Protein AF-A0A168SSB4-F1 (afdb_monomer_lite)

Radius of gyration: 32.62 Å; chains: 1; bounding box: 78×76×112 Å

pLDDT: mean 76.29, std 16.13, range [24.53, 94.5]

Organism: Absidia glauca (NCBI:txid4829)

Secondary structure (DSSP, 8-state):
----GGG---S------TTSGGG-PPPP---TT-SEEEES-----SSS---GGGHHHHHHHSSEEEE-S--S--SSGGGS-HHHHHHTHHHHHHHHHHH--SEEEEESHHHHHHHH---S-PPSEEEEEEEE-TTSS-EEEEEEE----TT-TTS-HHHHHHHHHHHS-HHHHHHHHHHHHHHHHHHHHHHHHH-HHHHHHHHHHHHH-SEEHHHHHHHH---HHHHHHHHHHHHHTT-EEEEPPP--TT--PPPEEEE-HHHHHHGGGHHHHHHHHHHHHHHHHHHHHHHHHHHSSB-HHHHHHHTTT-GGGHHHHHHHHHHHHHTTSEEEE-GGGGS-HHHHHHHHHHHHHTT-SS--HHHHHHHHHHHHHHHHHHHHHGGGTTEEPP---TT-------------------------PEEPTTSEEEE-HHHHHHHHHHHHHHHHHHHHT-HHHHHHHHHHHHHTTTT---TT-SBPPPB-HHHHHHHS-TTGGGS--S-----TT-TTPPPPHHHHHHHHHHHHHHSTT--EEE--SS-TT-EEEBHHHHHHHHHHHHHHHHHHHHH-HHHHHHHHHHHHH-SB-HHHHHHHHT--HHHHHHHHHHHHHTTS-EEEEEESSTT--GGGEEEEEE--HHHHHHHHHHHHHHHHHHHHHHHHHHHHHTHHHHHHHTSHHHHH-GGGS-HHHHHHHHHHHHHHHHHHHHHHHHHHHHIIIII-

Structure (mmCIF, N/CA/C/O backbone):
data_AF-A0A168SSB4-F1
#
_entry.id   AF-A0A168SSB4-F1
#
loop_
_atom_site.group_PDB
_atom_site.id
_atom_site.type_symbol
_atom_site.label_atom_id
_atom_site.label_alt_id
_atom_site.label_comp_id
_atom_site.label_asym_id
_atom_site.label_entity_id
_atom_site.label_seq_id
_atom_site.pdbx_PDB_ins_code
_atom_site.Cartn_x
_atom_site.Cartn_y
_atom_site.Cartn_z
_atom_site.occupancy
_atom_site.B_iso_or_equiv
_atom_site.auth_seq_id
_atom_site.auth_comp_id
_atom_site.auth_asym_id
_atom_site.auth_atom_id
_atom_site.pdbx_PDB_model_num
ATOM 1 N N . MET A 1 1 ? 5.667 -8.989 -36.483 1.00 30.69 1 MET A N 1
ATOM 2 C CA . MET A 1 1 ? 5.701 -7.724 -35.713 1.00 30.69 1 MET A CA 1
ATOM 3 C C . MET A 1 1 ? 5.203 -6.589 -36.595 1.00 30.69 1 MET A C 1
ATOM 5 O O . MET A 1 1 ? 5.663 -6.515 -37.733 1.00 30.69 1 MET A O 1
ATOM 9 N N . PRO A 1 2 ? 4.282 -5.725 -36.136 1.00 27.72 2 PRO A N 1
ATOM 10 C CA . PRO A 1 2 ? 3.953 -4.509 -36.870 1.00 27.72 2 PRO A CA 1
ATOM 11 C C . PRO A 1 2 ? 5.187 -3.594 -36.893 1.00 27.72 2 PRO A C 1
ATOM 13 O O . PRO A 1 2 ? 5.878 -3.439 -35.886 1.00 27.72 2 PRO A O 1
ATOM 16 N N . LYS A 1 3 ? 5.511 -3.044 -38.068 1.00 28.14 3 LYS A N 1
ATOM 17 C CA . LYS A 1 3 ? 6.627 -2.104 -38.241 1.00 28.14 3 LYS A CA 1
ATOM 18 C C . LYS A 1 3 ? 6.415 -0.887 -37.336 1.00 28.14 3 LYS A C 1
ATOM 20 O O . LYS A 1 3 ? 5.289 -0.413 -37.198 1.00 28.14 3 LYS A O 1
ATOM 25 N N . SER A 1 4 ? 7.506 -0.390 -36.755 1.00 30.69 4 SER A N 1
ATOM 26 C CA . SER A 1 4 ? 7.540 0.856 -35.985 1.00 30.69 4 SER A CA 1
ATOM 27 C C . SER A 1 4 ? 6.774 1.978 -36.716 1.00 30.69 4 SER A C 1
ATOM 29 O O . SER A 1 4 ? 6.965 2.131 -37.929 1.00 30.69 4 SER A O 1
ATOM 31 N N . PRO A 1 5 ? 5.922 2.764 -36.026 1.00 33.03 5 PRO A N 1
ATOM 32 C CA . PRO A 1 5 ? 5.129 3.830 -36.645 1.00 33.03 5 PRO A CA 1
ATOM 33 C C . PRO A 1 5 ? 5.985 4.902 -37.342 1.00 33.03 5 PRO A C 1
ATOM 35 O O . PRO A 1 5 ? 5.484 5.577 -38.236 1.00 33.03 5 PRO A O 1
ATOM 38 N N . TYR A 1 6 ? 7.286 4.980 -37.035 1.00 33.28 6 TYR A N 1
ATOM 39 C CA . TYR A 1 6 ? 8.258 5.843 -37.718 1.00 33.28 6 TYR A CA 1
ATOM 40 C C . TYR A 1 6 ? 8.537 5.461 -39.185 1.00 33.28 6 TYR A C 1
ATOM 42 O O . TYR A 1 6 ? 9.098 6.262 -39.924 1.00 33.28 6 TYR A O 1
ATOM 50 N N . PHE A 1 7 ? 8.156 4.257 -39.631 1.00 35.50 7 PHE A N 1
ATOM 51 C CA . PHE A 1 7 ? 8.456 3.746 -40.978 1.00 35.50 7 PHE A CA 1
ATOM 52 C C . PHE A 1 7 ? 7.216 3.493 -41.847 1.00 35.50 7 PHE A C 1
ATOM 54 O O . PHE A 1 7 ? 7.292 2.767 -42.845 1.00 35.50 7 PHE A O 1
ATOM 61 N N . LYS A 1 8 ? 6.061 4.084 -41.518 1.00 34.19 8 LYS A N 1
ATOM 62 C CA . LYS A 1 8 ? 4.952 4.121 -42.478 1.00 34.19 8 LYS A CA 1
ATOM 63 C C . LYS A 1 8 ? 5.350 5.056 -43.622 1.00 34.19 8 LYS A C 1
ATOM 65 O O . LYS A 1 8 ? 5.464 6.258 -43.417 1.00 34.19 8 LYS A O 1
ATOM 70 N N . LYS A 1 9 ? 5.569 4.498 -44.821 1.00 36.69 9 LYS A N 1
ATOM 71 C CA . LYS A 1 9 ? 5.612 5.267 -46.075 1.00 36.69 9 LYS A CA 1
ATOM 72 C C . LYS A 1 9 ? 4.273 5.994 -46.203 1.00 36.69 9 LYS A C 1
ATOM 74 O O . LYS A 1 9 ? 3.290 5.401 -46.639 1.00 36.69 9 LYS A O 1
ATOM 79 N N . THR A 1 10 ? 4.219 7.241 -45.758 1.00 33.19 10 THR A N 1
ATOM 80 C CA . THR A 1 10 ? 3.139 8.152 -46.109 1.00 33.19 10 THR A CA 1
ATOM 81 C C . THR A 1 10 ? 3.269 8.513 -47.586 1.00 33.19 10 THR A C 1
ATOM 83 O O . THR A 1 10 ? 4.362 8.489 -48.158 1.00 33.19 10 THR A O 1
ATOM 86 N N . ALA A 1 11 ? 2.112 8.735 -48.206 1.00 36.47 11 ALA A N 1
ATOM 87 C CA . ALA A 1 11 ? 1.930 9.015 -49.622 1.00 36.47 11 ALA A CA 1
ATOM 88 C C . ALA A 1 11 ? 2.890 10.097 -50.141 1.00 36.47 11 ALA A C 1
ATOM 90 O O . ALA A 1 11 ? 3.324 10.967 -49.388 1.00 36.47 11 ALA A O 1
ATOM 91 N N . SER A 1 12 ? 3.211 10.013 -51.436 1.00 39.16 12 SER A N 1
ATOM 92 C CA . SER A 1 12 ? 4.120 10.904 -52.159 1.00 39.16 12 SER A CA 1
ATOM 93 C C . SER A 1 12 ? 3.929 12.364 -51.751 1.00 39.16 12 SER A C 1
ATOM 95 O O . SER A 1 12 ? 2.953 13.003 -52.145 1.00 39.16 12 SER A O 1
ATOM 97 N N . ALA A 1 13 ? 4.874 12.884 -50.968 1.00 37.56 13 ALA A N 1
ATOM 98 C CA . ALA A 1 13 ? 4.936 14.295 -50.643 1.00 37.56 13 ALA A CA 1
ATOM 99 C C . ALA A 1 13 ? 5.149 15.069 -51.949 1.00 37.56 13 ALA A C 1
ATOM 101 O O . ALA A 1 13 ? 6.209 14.992 -52.575 1.00 37.56 13 ALA A O 1
ATOM 102 N N . SER A 1 14 ? 4.107 15.779 -52.373 1.00 38.66 14 SER A N 1
ATOM 103 C CA . SER A 1 14 ? 4.182 16.834 -53.374 1.00 38.66 14 SER A CA 1
ATOM 104 C C . SER A 1 14 ? 5.357 17.753 -53.046 1.00 38.66 14 SER A C 1
ATOM 106 O O . SER A 1 14 ? 5.511 18.153 -51.893 1.00 38.66 14 SER A O 1
ATOM 108 N N . LYS A 1 15 ? 6.178 18.041 -54.063 1.00 43.53 15 LYS A N 1
ATOM 109 C CA . LYS A 1 15 ? 7.376 18.896 -54.050 1.00 43.53 15 LYS A CA 1
ATOM 110 C C . LYS A 1 15 ? 7.260 20.068 -53.059 1.00 43.53 15 LYS A C 1
ATOM 112 O O . LYS A 1 15 ? 6.776 21.137 -53.409 1.00 43.53 15 LYS A O 1
ATOM 117 N N . LEU A 1 16 ? 7.731 19.864 -51.831 1.00 43.62 16 LEU A N 1
ATOM 118 C CA . LEU A 1 16 ? 8.072 20.939 -50.904 1.00 43.62 16 LEU A CA 1
ATOM 119 C C . LEU A 1 16 ? 9.432 21.487 -51.343 1.00 43.62 16 LEU A C 1
ATOM 121 O O . LEU A 1 16 ? 10.377 20.714 -51.520 1.00 43.62 16 LEU A O 1
ATOM 125 N N . ASN A 1 17 ? 9.509 22.803 -51.555 1.00 42.78 17 ASN A N 1
ATOM 126 C CA . ASN A 1 17 ? 10.734 23.502 -51.942 1.00 42.78 17 ASN A CA 1
ATOM 127 C C . ASN A 1 17 ? 11.887 23.111 -51.002 1.00 42.78 17 ASN A C 1
ATOM 129 O O . ASN A 1 17 ? 11.829 23.294 -49.788 1.00 42.78 17 ASN A O 1
ATOM 133 N N . THR A 1 18 ? 12.936 22.520 -51.571 1.00 47.91 18 THR A N 1
ATOM 134 C CA . THR A 1 18 ? 14.014 21.827 -50.848 1.00 47.91 18 THR A CA 1
ATOM 135 C C . THR A 1 18 ? 15.016 22.744 -50.139 1.00 47.91 18 THR A C 1
ATOM 137 O O . THR A 1 18 ? 15.961 22.236 -49.541 1.00 47.91 18 THR A O 1
ATOM 140 N N . SER A 1 19 ? 14.839 24.065 -50.191 1.00 50.06 19 SER A N 1
ATOM 141 C CA . SER A 1 19 ? 15.788 25.052 -49.656 1.00 50.06 19 SER A CA 1
ATOM 142 C C . SER A 1 19 ? 15.465 25.570 -48.247 1.00 50.06 19 SER A C 1
ATOM 144 O O . SER A 1 19 ? 16.317 26.211 -47.646 1.00 50.06 19 SER A O 1
ATOM 146 N N . ASP A 1 20 ? 14.284 25.281 -47.692 1.00 53.16 20 ASP A N 1
ATOM 147 C CA . ASP A 1 20 ? 13.803 25.908 -46.445 1.00 53.16 20 ASP A CA 1
ATOM 148 C C . ASP A 1 20 ? 14.150 25.184 -45.109 1.00 53.16 20 ASP A C 1
ATOM 150 O O . ASP A 1 20 ? 14.374 25.856 -44.100 1.00 53.16 20 ASP A O 1
ATOM 154 N N . PRO A 1 21 ? 14.234 23.834 -45.021 1.00 53.97 21 PRO A N 1
ATOM 155 C CA . PRO A 1 21 ? 14.505 23.152 -43.744 1.00 53.97 21 PRO A CA 1
ATOM 156 C C . PRO A 1 21 ? 15.997 23.043 -43.374 1.00 53.97 21 PRO A C 1
ATOM 158 O O . PRO A 1 21 ? 16.309 22.664 -42.246 1.00 53.97 21 PRO A O 1
ATOM 161 N N . LEU A 1 22 ? 16.920 23.365 -44.290 1.00 55.19 22 LEU A N 1
ATOM 162 C CA . LEU A 1 22 ? 18.378 23.289 -44.067 1.00 55.19 22 LEU A CA 1
ATOM 163 C C . LEU A 1 22 ? 18.927 24.429 -43.187 1.00 55.19 22 LEU A C 1
ATOM 165 O O . LEU A 1 22 ? 19.999 24.285 -42.608 1.00 55.19 22 LEU A O 1
ATOM 169 N N . ASN A 1 23 ? 18.176 25.529 -43.052 1.00 55.75 23 ASN A N 1
ATOM 170 C CA . ASN A 1 23 ? 18.550 26.702 -42.250 1.00 55.75 23 ASN A CA 1
ATOM 171 C C . ASN A 1 23 ? 17.803 26.792 -40.906 1.00 55.75 23 ASN A C 1
ATOM 173 O O . ASN A 1 23 ? 17.925 27.793 -40.204 1.00 55.75 23 ASN A O 1
ATOM 177 N N . LYS A 1 24 ? 17.008 25.777 -40.539 1.00 60.84 24 LYS A N 1
ATOM 178 C CA . LYS A 1 24 ? 16.240 25.758 -39.285 1.00 60.84 24 LYS A CA 1
ATOM 179 C C . LYS A 1 24 ? 16.832 24.729 -38.329 1.00 60.84 24 LYS A C 1
ATOM 181 O O . LYS A 1 24 ? 16.899 23.549 -38.661 1.00 60.84 24 LYS A O 1
ATOM 186 N N . THR A 1 25 ? 17.234 25.173 -37.144 1.00 64.25 25 THR A N 1
ATOM 187 C CA . THR A 1 25 ? 17.609 24.296 -36.030 1.00 64.25 25 THR A CA 1
ATOM 188 C C . THR A 1 25 ? 16.363 23.932 -35.222 1.00 64.25 25 THR A C 1
ATOM 190 O O . THR A 1 25 ? 15.426 24.725 -35.104 1.00 64.25 25 THR A O 1
ATOM 193 N N . ILE A 1 26 ? 16.320 22.709 -34.693 1.00 65.88 26 ILE A N 1
ATOM 194 C CA . ILE A 1 26 ? 15.259 22.281 -33.773 1.00 65.88 26 ILE A CA 1
ATOM 195 C C . ILE A 1 26 ? 15.701 22.678 -32.358 1.00 65.88 26 ILE A C 1
ATOM 197 O O . ILE A 1 26 ? 16.857 22.423 -32.013 1.00 65.88 26 ILE A O 1
ATOM 201 N N . PRO A 1 27 ? 14.838 23.315 -31.546 1.00 67.56 27 PRO A N 1
ATOM 202 C CA . PRO A 1 27 ? 15.180 23.628 -30.167 1.00 67.56 27 PRO A CA 1
ATOM 203 C C . PRO A 1 27 ? 15.369 22.342 -29.354 1.00 67.56 27 PRO A C 1
ATOM 205 O O . PRO A 1 27 ? 14.532 21.442 -29.387 1.00 67.56 27 PRO A O 1
ATOM 208 N N . ASP A 1 28 ? 16.462 22.284 -28.599 1.00 74.25 28 ASP A N 1
ATOM 209 C CA . ASP A 1 28 ? 16.696 21.236 -27.610 1.00 74.25 28 ASP A CA 1
ATOM 210 C C . ASP A 1 28 ? 15.796 21.490 -26.384 1.00 74.25 28 ASP A C 1
ATOM 212 O O . ASP A 1 28 ? 15.941 22.503 -25.694 1.00 74.25 28 ASP A O 1
ATOM 216 N N . TYR A 1 29 ? 14.881 20.567 -26.078 1.00 77.06 29 TYR A N 1
ATOM 217 C CA . TYR A 1 29 ? 14.091 20.600 -24.843 1.00 77.06 29 TYR A CA 1
ATOM 218 C C . TYR A 1 29 ? 14.860 19.889 -23.721 1.00 77.06 29 TYR A C 1
ATOM 220 O O . TYR A 1 29 ? 14.687 18.694 -23.489 1.00 77.06 29 TYR A O 1
ATOM 228 N N . ILE A 1 30 ? 15.746 20.625 -23.045 1.00 80.75 30 ILE A N 1
ATOM 229 C CA . ILE A 1 30 ? 16.593 20.122 -21.952 1.00 80.75 30 ILE A CA 1
ATOM 230 C C . ILE A 1 30 ? 16.262 20.892 -20.673 1.00 80.75 30 ILE A C 1
ATOM 232 O O . ILE A 1 30 ? 16.199 22.122 -20.683 1.00 80.75 30 ILE A O 1
ATOM 236 N N . ASP A 1 31 ? 16.067 20.160 -19.578 1.00 78.06 31 ASP A N 1
ATOM 237 C CA . ASP A 1 31 ? 15.895 20.716 -18.234 1.00 78.06 31 ASP A CA 1
ATOM 238 C C . ASP A 1 31 ? 17.135 20.427 -17.370 1.00 78.06 31 ASP A C 1
ATOM 240 O O . ASP A 1 31 ? 18.024 19.670 -17.769 1.00 78.06 31 ASP A O 1
ATOM 244 N N . TYR A 1 32 ? 17.227 21.056 -16.204 1.00 80.81 32 TYR A N 1
ATOM 245 C CA . TYR A 1 32 ? 18.335 20.858 -15.273 1.00 80.81 32 TYR A CA 1
ATOM 246 C C . TYR A 1 32 ? 18.180 19.551 -14.479 1.00 80.81 32 TYR A C 1
ATOM 248 O O . TYR A 1 32 ? 17.070 19.130 -14.153 1.00 80.81 32 TYR A O 1
ATOM 256 N N . ASP A 1 33 ? 19.307 18.929 -14.130 1.00 77.00 33 ASP A N 1
ATOM 257 C CA . ASP A 1 33 ? 19.401 17.755 -13.250 1.00 77.00 33 ASP A CA 1
ATOM 258 C C . ASP A 1 33 ? 18.606 16.537 -13.755 1.00 77.00 33 ASP A C 1
ATOM 260 O O . ASP A 1 33 ? 18.026 15.765 -12.984 1.00 77.00 33 ASP A O 1
ATOM 264 N N . LEU A 1 34 ? 18.566 16.364 -15.080 1.00 77.94 34 LEU A N 1
ATOM 265 C CA . LEU A 1 34 ? 17.939 15.208 -15.720 1.00 77.94 34 LEU A CA 1
ATOM 266 C C . LEU A 1 34 ? 18.607 13.904 -15.272 1.00 77.94 34 LEU A C 1
ATOM 268 O O . LEU A 1 34 ? 19.820 13.835 -15.078 1.00 77.94 34 LEU A O 1
ATOM 272 N N . ARG A 1 35 ? 17.826 12.825 -15.181 1.00 75.25 35 ARG A N 1
ATOM 273 C CA . ARG A 1 35 ? 18.361 11.494 -14.860 1.00 75.25 35 ARG A CA 1
ATOM 274 C C . ARG A 1 35 ? 19.249 10.984 -15.986 1.00 75.25 35 ARG A C 1
ATOM 276 O O . ARG A 1 35 ? 20.367 10.537 -15.745 1.00 75.25 35 ARG A O 1
ATOM 283 N N . VAL A 1 36 ? 18.754 11.081 -17.219 1.00 83.62 36 VAL A N 1
ATOM 284 C CA . VAL A 1 36 ? 19.509 10.703 -18.415 1.00 83.62 36 VAL A CA 1
ATOM 285 C C . VAL A 1 36 ? 19.265 11.720 -19.523 1.00 83.62 36 VAL A C 1
ATOM 287 O O . VAL A 1 36 ? 18.123 11.984 -19.896 1.00 83.62 36 VAL A O 1
ATOM 290 N N . LEU A 1 37 ? 20.342 12.257 -20.088 1.00 86.69 37 LEU A N 1
ATOM 291 C CA . LEU A 1 37 ? 20.307 13.035 -21.323 1.00 86.69 37 LEU A CA 1
ATOM 292 C C . LEU A 1 37 ? 20.812 12.160 -22.473 1.00 86.69 37 LEU A C 1
ATOM 294 O O . LEU A 1 37 ? 21.977 11.762 -22.486 1.00 86.69 37 LEU A O 1
ATOM 298 N N . PHE A 1 38 ? 19.946 11.843 -23.433 1.00 86.62 38 PHE A N 1
ATOM 299 C CA . PHE A 1 38 ? 20.325 11.087 -24.622 1.00 86.62 38 PHE A CA 1
ATOM 300 C C . PHE A 1 38 ? 20.964 12.002 -25.662 1.00 86.62 38 PHE A C 1
ATOM 302 O O . PHE A 1 38 ? 20.362 12.980 -26.097 1.00 86.62 38 PHE A O 1
ATOM 309 N N . VAL A 1 39 ? 22.173 11.649 -26.091 1.00 84.69 39 VAL A N 1
ATOM 310 C CA . VAL A 1 39 ? 22.854 12.259 -27.233 1.00 84.69 39 VAL A CA 1
ATOM 311 C C . VAL A 1 39 ? 22.553 11.395 -28.458 1.00 84.69 39 VAL A C 1
ATOM 313 O O . VAL A 1 39 ? 23.148 10.327 -28.645 1.00 84.69 39 VAL A O 1
ATOM 316 N N . GLY A 1 40 ? 21.587 11.835 -29.264 1.00 77.88 40 GLY A N 1
ATOM 317 C CA . GLY A 1 40 ? 20.992 11.076 -30.366 1.00 77.88 40 GLY A CA 1
ATOM 318 C C . GLY A 1 40 ? 19.536 10.672 -30.099 1.00 77.88 40 GLY A C 1
ATOM 319 O O . GLY A 1 40 ? 18.858 11.234 -29.250 1.00 77.88 40 GLY A O 1
ATOM 320 N N . ILE A 1 41 ? 19.019 9.696 -30.848 1.00 69.31 41 ILE A N 1
ATOM 321 C CA . ILE A 1 41 ? 17.584 9.356 -30.832 1.00 69.31 41 ILE A CA 1
ATOM 322 C C . ILE A 1 41 ? 17.218 8.527 -29.593 1.00 69.31 41 ILE A C 1
ATOM 324 O O . ILE A 1 41 ? 17.873 7.521 -29.315 1.00 69.31 41 ILE A O 1
ATOM 328 N N . ASN A 1 42 ? 16.108 8.866 -28.925 1.00 65.00 42 ASN A N 1
ATOM 329 C CA . ASN A 1 42 ? 15.555 8.059 -27.834 1.00 65.00 42 ASN A CA 1
ATOM 330 C C . ASN A 1 42 ? 15.250 6.615 -28.308 1.00 65.00 42 ASN A C 1
ATOM 332 O O . ASN A 1 42 ? 14.482 6.425 -29.255 1.00 65.00 42 ASN A O 1
ATOM 336 N N . PRO A 1 43 ? 15.801 5.575 -27.654 1.00 60.16 43 PRO A N 1
ATOM 337 C CA . PRO A 1 43 ? 15.550 4.165 -27.982 1.00 60.16 43 PRO A CA 1
ATOM 338 C C . PRO A 1 43 ? 14.116 3.662 -27.719 1.00 60.16 43 PRO A C 1
ATOM 340 O O . PRO A 1 43 ? 13.840 2.478 -27.934 1.00 60.16 43 PRO A O 1
ATOM 343 N N . GLY A 1 44 ? 13.198 4.529 -27.284 1.00 61.19 44 GLY A N 1
ATOM 344 C CA . GLY A 1 44 ? 11.819 4.170 -26.958 1.00 61.19 44 GLY A CA 1
ATOM 345 C C . GLY A 1 44 ? 11.711 3.539 -25.573 1.00 61.19 44 GLY A C 1
ATOM 346 O O . GLY A 1 44 ? 11.048 2.515 -25.421 1.00 61.19 44 GLY A O 1
ATOM 347 N N . LEU A 1 45 ? 12.394 4.138 -24.591 1.00 60.72 45 LEU A N 1
ATOM 348 C CA . LEU A 1 45 ? 12.392 3.748 -23.169 1.00 60.72 45 LEU A CA 1
ATOM 349 C C . LEU A 1 45 ? 11.192 4.314 -22.390 1.00 60.72 45 LEU A C 1
ATOM 351 O O . LEU A 1 45 ? 11.262 4.513 -21.184 1.00 60.72 45 LEU A O 1
ATOM 355 N N . VAL A 1 46 ? 10.104 4.600 -23.094 1.00 61.88 46 VAL A N 1
ATOM 356 C CA . VAL A 1 46 ? 8.872 5.162 -22.543 1.00 61.88 46 VAL A CA 1
ATOM 357 C C . VAL A 1 46 ? 7.759 4.125 -22.641 1.00 61.88 46 VAL A C 1
ATOM 359 O O . VAL A 1 46 ? 7.735 3.298 -23.556 1.00 61.88 46 VAL A O 1
ATOM 362 N N . ASP A 1 47 ? 6.857 4.150 -21.669 1.00 58.91 47 ASP A N 1
ATOM 363 C CA . ASP A 1 47 ? 5.749 3.206 -21.494 1.00 58.91 47 ASP A CA 1
ATOM 364 C C . ASP A 1 47 ? 4.618 3.392 -22.519 1.00 58.91 47 ASP A C 1
ATOM 366 O O . ASP A 1 47 ? 3.863 2.456 -22.793 1.00 58.91 47 ASP A O 1
ATOM 370 N N . ARG A 1 48 ? 4.547 4.570 -23.148 1.00 60.41 48 ARG A N 1
ATOM 371 C CA . ARG A 1 48 ? 3.639 4.900 -24.254 1.00 60.41 48 ARG A CA 1
ATOM 372 C C . ARG A 1 48 ? 4.405 5.376 -25.495 1.00 60.41 48 ARG A C 1
ATOM 374 O O . ARG A 1 48 ? 5.478 5.963 -25.367 1.00 60.41 48 ARG A O 1
ATOM 381 N N . PRO A 1 49 ? 3.881 5.156 -26.713 1.00 63.91 49 PRO A N 1
ATOM 382 C CA . PRO A 1 49 ? 4.489 5.696 -27.924 1.00 63.91 49 PRO A CA 1
ATOM 383 C C . PRO A 1 49 ? 4.386 7.228 -27.929 1.00 63.91 49 PRO A C 1
ATOM 385 O O . PRO A 1 49 ? 3.290 7.772 -28.027 1.00 63.91 49 PRO A O 1
ATOM 388 N N . LEU A 1 50 ? 5.530 7.907 -27.839 1.00 65.62 50 LEU A N 1
ATOM 389 C CA . LEU A 1 50 ? 5.636 9.365 -27.938 1.00 65.62 50 LEU A CA 1
ATOM 390 C C . LEU A 1 50 ? 5.983 9.792 -29.368 1.00 65.62 50 LEU A C 1
ATOM 392 O O . LEU A 1 50 ? 6.676 9.079 -30.098 1.00 65.62 50 LEU A O 1
ATOM 396 N N . THR A 1 51 ? 5.496 10.962 -29.769 1.00 69.44 51 THR A N 1
ATOM 397 C CA . THR A 1 51 ? 5.820 11.609 -31.046 1.00 69.44 51 THR A CA 1
ATOM 398 C C . THR A 1 51 ? 6.702 12.838 -30.824 1.00 69.44 51 THR A C 1
ATOM 400 O O . THR A 1 51 ? 6.887 13.275 -29.697 1.00 69.44 51 THR A O 1
ATOM 403 N N . PHE A 1 52 ? 7.205 13.449 -31.902 1.00 66.50 52 PHE A N 1
ATOM 404 C CA . PHE A 1 52 ? 8.018 14.677 -31.831 1.00 66.50 52 PHE A CA 1
ATOM 405 C C . PHE A 1 52 ? 7.307 15.860 -31.144 1.00 66.50 52 PHE A C 1
ATOM 407 O O . PHE A 1 52 ? 7.949 16.817 -30.729 1.00 66.50 52 PHE A O 1
ATOM 414 N N . LYS A 1 53 ? 5.969 15.832 -31.053 1.00 66.75 53 LYS A N 1
ATOM 415 C CA . LYS A 1 53 ? 5.192 16.859 -30.343 1.00 66.75 53 LYS A CA 1
ATOM 416 C C . LYS A 1 53 ? 5.278 16.708 -28.826 1.00 66.75 53 LYS A C 1
ATOM 418 O O . LYS A 1 53 ? 5.027 17.667 -28.105 1.00 66.75 53 LYS A O 1
ATOM 423 N N . ASP A 1 54 ? 5.638 15.516 -28.370 1.00 71.50 54 ASP A N 1
ATOM 424 C CA . ASP A 1 54 ? 5.635 15.118 -26.970 1.00 71.50 54 ASP A CA 1
ATOM 425 C C . ASP A 1 54 ? 7.039 15.209 -26.345 1.00 71.50 54 ASP A C 1
ATOM 427 O O . ASP A 1 54 ? 7.211 14.857 -25.181 1.00 71.50 54 ASP A O 1
ATOM 431 N N . ASP A 1 55 ? 8.045 15.704 -27.081 1.00 70.25 55 ASP A N 1
ATOM 432 C CA . ASP A 1 55 ? 9.436 15.810 -26.610 1.00 70.25 55 ASP A CA 1
ATOM 433 C C . ASP A 1 55 ? 9.559 16.659 -25.329 1.00 70.25 55 ASP A C 1
ATOM 435 O O . ASP A 1 55 ? 10.414 16.395 -24.487 1.00 70.25 55 ASP A O 1
ATOM 439 N N . VAL A 1 56 ? 8.656 17.625 -25.124 1.00 71.25 56 VAL A N 1
ATOM 440 C CA . VAL A 1 56 ? 8.580 18.444 -23.897 1.00 71.25 56 VAL A CA 1
ATOM 441 C C . VAL A 1 56 ? 8.191 17.612 -22.666 1.00 71.25 56 VAL A C 1
ATOM 443 O O . VAL A 1 56 ? 8.612 17.926 -21.554 1.00 71.25 56 VAL A O 1
ATOM 446 N N . LEU A 1 57 ? 7.416 16.538 -22.848 1.00 71.44 57 LEU A N 1
ATOM 447 C CA . LEU A 1 57 ? 6.986 15.654 -21.760 1.00 71.44 57 LEU A CA 1
ATOM 448 C C . LEU A 1 57 ? 8.121 14.742 -21.282 1.00 71.44 57 LEU A C 1
ATOM 450 O O . LEU A 1 57 ? 8.080 14.254 -20.157 1.00 71.44 57 LEU A O 1
ATOM 454 N N . LEU A 1 58 ? 9.166 14.527 -22.094 1.00 72.00 58 LEU A N 1
ATOM 455 C CA . LEU A 1 58 ? 10.314 13.707 -21.694 1.00 72.00 58 LEU A CA 1
ATOM 456 C C . LEU A 1 58 ? 11.013 14.277 -20.456 1.00 72.00 58 LEU A C 1
ATOM 458 O O . LEU A 1 58 ? 11.356 13.521 -19.542 1.00 72.00 58 LEU A O 1
ATOM 462 N N . THR A 1 59 ? 11.174 15.600 -20.398 1.00 69.69 59 THR A N 1
ATOM 463 C CA . THR A 1 59 ? 11.853 16.265 -19.282 1.00 69.69 59 THR A CA 1
ATOM 464 C C . THR A 1 59 ? 10.993 16.291 -18.024 1.00 69.69 59 THR A C 1
ATOM 466 O O . THR A 1 59 ? 11.508 16.063 -16.931 1.00 69.69 59 THR A O 1
ATOM 469 N N . THR A 1 60 ? 9.687 16.517 -18.177 1.00 65.19 60 THR A N 1
ATOM 470 C CA . THR A 1 60 ? 8.742 16.708 -17.066 1.00 65.19 60 THR A CA 1
ATOM 471 C C . THR A 1 60 ? 8.228 15.397 -16.480 1.00 65.19 60 THR A C 1
ATOM 473 O O . THR A 1 60 ? 8.242 15.249 -15.259 1.00 65.19 60 THR A O 1
ATOM 476 N N . ASP A 1 61 ? 7.831 14.440 -17.322 1.00 65.19 61 ASP A N 1
ATOM 477 C CA . ASP A 1 61 ? 7.195 13.193 -16.876 1.00 65.19 61 ASP A CA 1
ATOM 478 C C . ASP A 1 61 ? 8.219 12.073 -16.610 1.00 65.19 61 ASP A C 1
ATOM 480 O O . ASP A 1 61 ? 7.994 11.217 -15.756 1.00 65.19 61 ASP A O 1
ATOM 484 N N . TYR A 1 62 ? 9.358 12.067 -17.320 1.00 65.75 62 TYR A N 1
ATOM 485 C CA . TYR A 1 62 ? 10.325 10.956 -17.277 1.00 65.75 62 TYR A CA 1
ATOM 486 C C . TYR A 1 62 ? 11.717 11.354 -16.759 1.00 65.75 62 TYR A C 1
ATOM 488 O O . TYR A 1 62 ? 12.551 10.481 -16.504 1.00 65.75 62 TYR A O 1
ATOM 496 N N . GLY A 1 63 ? 12.001 12.652 -16.593 1.00 72.25 63 GLY A N 1
ATOM 497 C CA . GLY A 1 63 ? 13.341 13.135 -16.239 1.00 72.25 63 GLY A CA 1
ATOM 498 C C . GLY A 1 63 ? 14.398 12.795 -17.297 1.00 72.25 63 GLY A C 1
ATOM 499 O O . GLY A 1 63 ? 15.573 12.616 -16.960 1.00 72.25 63 GLY A O 1
ATOM 500 N N . LEU A 1 64 ? 13.973 12.664 -18.557 1.00 81.12 64 LEU A N 1
ATOM 501 C CA . LEU A 1 64 ? 14.802 12.345 -19.714 1.00 81.12 64 LEU A CA 1
ATOM 502 C C . LEU A 1 64 ? 14.934 13.570 -20.619 1.00 81.12 64 LEU A C 1
ATOM 504 O O . LEU A 1 64 ? 13.986 14.326 -20.794 1.00 81.12 64 LEU A O 1
ATOM 508 N N . GLY A 1 65 ? 16.092 13.742 -21.242 1.00 82.62 65 GLY A N 1
ATOM 509 C CA . GLY A 1 65 ? 16.280 14.748 -22.287 1.00 82.62 65 GLY A CA 1
ATOM 510 C C . GLY A 1 65 ? 16.800 14.130 -23.572 1.00 82.62 65 GLY A C 1
ATOM 511 O O . GLY A 1 65 ? 17.381 13.041 -23.557 1.00 82.62 65 GLY A O 1
ATOM 512 N N . ILE A 1 66 ? 16.647 14.857 -24.674 1.00 84.88 66 ILE A N 1
ATOM 513 C CA . ILE A 1 66 ? 17.264 14.530 -25.958 1.00 84.88 66 ILE A CA 1
ATOM 514 C C . ILE A 1 66 ? 18.071 15.741 -26.414 1.00 84.88 66 ILE A C 1
ATOM 516 O O . ILE A 1 66 ? 17.607 16.875 -26.335 1.00 84.88 66 ILE A O 1
ATOM 520 N N . THR A 1 67 ? 19.282 15.493 -26.893 1.00 86.75 67 THR A N 1
ATOM 521 C CA . THR A 1 67 ? 20.128 16.495 -27.538 1.00 86.75 67 THR A CA 1
ATOM 522 C C . THR A 1 67 ? 20.908 15.859 -28.682 1.00 86.75 67 THR A C 1
ATOM 524 O O . THR A 1 67 ? 21.005 14.633 -28.797 1.00 86.75 67 THR A O 1
ATOM 527 N N . ASN A 1 68 ? 21.484 16.693 -29.539 1.00 85.38 68 ASN A N 1
ATOM 528 C CA . ASN A 1 68 ? 22.285 16.262 -30.675 1.00 85.38 68 ASN A CA 1
ATOM 529 C C . ASN A 1 68 ? 23.727 16.748 -30.539 1.00 85.38 68 ASN A C 1
ATOM 531 O O . ASN A 1 68 ? 23.988 17.823 -30.007 1.00 85.38 68 ASN A O 1
ATOM 535 N N . LEU A 1 69 ? 24.668 15.972 -31.088 1.00 84.06 69 LEU A N 1
ATOM 536 C CA . LEU A 1 69 ? 26.061 16.415 -31.209 1.00 84.06 69 LEU A CA 1
ATOM 537 C C . LEU A 1 69 ? 26.212 17.539 -32.247 1.00 84.06 69 LEU A C 1
ATOM 539 O O . LEU A 1 69 ? 27.095 18.370 -32.111 1.00 84.06 69 LEU A O 1
ATOM 543 N N . SER A 1 70 ? 25.372 17.567 -33.285 1.00 80.94 70 SER A N 1
ATOM 544 C CA . SER A 1 70 ? 25.376 18.614 -34.310 1.00 80.94 70 SER A CA 1
ATOM 545 C C . SER A 1 70 ? 23.976 19.196 -34.464 1.00 80.94 70 SER A C 1
ATOM 547 O O . SER A 1 70 ? 22.995 18.454 -34.509 1.00 80.94 70 SER A O 1
ATOM 549 N N . THR A 1 71 ? 23.891 20.522 -34.534 1.00 73.75 71 THR A N 1
ATOM 550 C CA . THR A 1 71 ? 22.636 21.283 -34.623 1.00 73.75 71 THR A CA 1
ATOM 551 C C . THR A 1 71 ? 22.142 21.453 -36.062 1.00 73.75 71 THR A C 1
ATOM 553 O O . THR A 1 71 ? 20.957 21.715 -36.273 1.00 73.75 71 THR A O 1
ATOM 556 N N . ARG A 1 72 ? 23.019 21.273 -37.064 1.00 76.81 72 ARG A N 1
ATOM 557 C CA . ARG A 1 72 ? 22.678 21.423 -38.484 1.00 76.81 72 ARG A CA 1
ATOM 558 C C . ARG A 1 72 ? 21.799 20.271 -38.967 1.00 76.81 72 ARG A C 1
ATOM 560 O O . ARG A 1 72 ? 22.148 19.096 -38.840 1.00 76.81 72 ARG A O 1
ATOM 567 N N . THR A 1 73 ? 20.683 20.610 -39.604 1.00 71.62 73 THR A N 1
ATOM 568 C CA . THR A 1 73 ? 19.806 19.632 -40.249 1.00 71.62 73 THR A CA 1
ATOM 569 C C . THR A 1 73 ? 20.483 19.039 -41.486 1.00 71.62 73 THR A C 1
ATOM 571 O O . THR A 1 73 ? 21.026 19.741 -42.337 1.00 71.62 73 THR A O 1
ATOM 574 N N . THR A 1 74 ? 20.465 17.712 -41.599 1.00 71.19 74 THR A N 1
ATOM 575 C CA . THR A 1 74 ? 21.032 16.978 -42.739 1.00 71.19 74 THR A CA 1
ATOM 576 C C . THR A 1 74 ? 20.065 15.910 -43.230 1.00 71.19 74 THR A C 1
ATOM 578 O O . THR A 1 74 ? 19.216 15.429 -42.479 1.00 71.19 74 THR A O 1
ATOM 581 N N . ARG A 1 75 ? 20.151 15.548 -44.517 1.00 64.81 75 ARG A N 1
ATOM 582 C CA . ARG A 1 75 ? 19.263 14.537 -45.113 1.00 64.81 75 ARG A CA 1
ATOM 583 C C . ARG A 1 75 ? 19.711 13.123 -44.735 1.00 64.81 75 ARG A C 1
ATOM 585 O O . ARG A 1 75 ? 18.871 12.237 -44.580 1.00 64.81 75 ARG A O 1
ATOM 592 N N . LYS A 1 76 ? 21.019 12.907 -44.588 1.00 67.38 76 LYS A N 1
ATOM 593 C CA . LYS A 1 76 ? 21.629 11.672 -44.085 1.00 67.38 76 LYS A CA 1
ATOM 594 C C . LYS A 1 76 ? 22.730 12.000 -43.082 1.00 67.38 76 LYS A C 1
ATOM 596 O O . LYS A 1 76 ? 23.432 12.993 -43.224 1.00 67.38 76 LYS A O 1
ATOM 601 N N . ALA A 1 77 ? 22.963 11.092 -42.133 1.00 66.44 77 ALA A N 1
ATOM 602 C CA . ALA A 1 77 ? 24.068 11.214 -41.177 1.00 66.44 77 ALA A CA 1
ATOM 603 C C . ALA A 1 77 ? 25.458 11.279 -41.851 1.00 66.44 77 ALA A C 1
ATOM 605 O O . ALA A 1 77 ? 26.388 11.820 -41.266 1.00 66.44 77 ALA A O 1
ATOM 606 N N . SER A 1 78 ? 25.592 10.762 -43.082 1.00 70.94 78 SER A N 1
ATOM 607 C CA . SER A 1 78 ? 26.804 10.852 -43.911 1.00 70.94 78 SER A CA 1
ATOM 608 C C . SER A 1 78 ? 27.108 12.260 -44.429 1.00 70.94 78 SER A C 1
ATOM 610 O O . SER A 1 78 ? 28.216 12.498 -44.896 1.00 70.94 78 SER A O 1
ATOM 612 N N . ASP A 1 79 ? 26.136 13.174 -44.377 1.00 75.25 79 ASP A N 1
ATOM 613 C CA . ASP A 1 79 ? 26.279 14.544 -44.885 1.00 75.25 79 ASP A CA 1
ATOM 614 C C . ASP A 1 79 ? 26.941 15.478 -43.845 1.00 75.25 79 ASP A C 1
ATOM 616 O O . ASP A 1 79 ? 27.146 16.664 -44.112 1.00 75.25 79 ASP A O 1
ATOM 620 N N . LEU A 1 80 ? 27.248 14.954 -42.650 1.00 76.69 80 LEU A N 1
ATOM 621 C CA . LEU A 1 80 ? 28.023 15.611 -41.597 1.00 76.69 80 LEU A CA 1
ATOM 622 C C . LEU A 1 80 ? 29.462 15.095 -41.634 1.00 76.69 80 LEU A C 1
ATOM 624 O O . LEU A 1 80 ? 29.704 13.890 -41.529 1.00 76.69 80 LEU A O 1
ATOM 628 N N . THR A 1 81 ? 30.432 16.002 -41.741 1.00 82.25 81 THR A N 1
ATOM 629 C CA . THR A 1 81 ? 31.847 15.603 -41.693 1.00 82.25 81 THR A CA 1
ATOM 630 C C . THR A 1 81 ? 32.294 15.343 -40.251 1.00 82.25 81 THR A C 1
ATOM 632 O O . THR A 1 81 ? 31.794 15.948 -39.304 1.00 82.25 81 THR A O 1
ATOM 635 N N . VAL A 1 82 ? 33.283 14.464 -40.057 1.00 79.56 82 VAL A N 1
ATOM 636 C CA . VAL A 1 82 ? 33.846 14.188 -38.718 1.00 79.56 82 VAL A CA 1
ATOM 637 C C . VAL A 1 82 ? 34.452 15.452 -38.093 1.00 79.56 82 VAL A C 1
ATOM 639 O O . VAL A 1 82 ? 34.360 15.648 -36.883 1.00 79.56 82 VAL A O 1
ATOM 642 N N . ALA A 1 83 ? 35.045 16.327 -38.914 1.00 81.38 83 ALA A N 1
ATOM 643 C CA . ALA A 1 83 ? 35.592 17.608 -38.470 1.00 81.38 83 ALA A CA 1
ATOM 644 C C . ALA A 1 83 ? 34.492 18.540 -37.934 1.00 81.38 83 ALA A C 1
ATOM 646 O O . ALA A 1 83 ? 34.645 19.115 -36.860 1.00 81.38 83 ALA A O 1
ATOM 647 N N . GLU A 1 84 ? 33.361 18.619 -38.637 1.00 81.62 84 GLU A N 1
ATOM 648 C CA . GLU A 1 84 ? 32.189 19.396 -38.227 1.00 81.62 84 GLU A CA 1
ATOM 649 C C . GLU A 1 84 ? 31.568 18.866 -36.926 1.00 81.62 84 GLU A C 1
ATOM 651 O O . GLU A 1 84 ? 31.253 19.633 -36.020 1.00 81.62 84 GLU A O 1
ATOM 656 N N . GLN A 1 85 ? 31.426 17.548 -36.779 1.00 81.12 85 GLN A N 1
ATOM 657 C CA . GLN A 1 85 ? 30.890 16.958 -35.546 1.00 81.12 85 GLN A CA 1
ATOM 658 C C . GLN A 1 85 ? 31.831 17.162 -34.352 1.00 81.12 85 GLN A C 1
ATOM 660 O O . GLN A 1 85 ? 31.373 17.437 -33.245 1.00 81.12 85 GLN A O 1
ATOM 665 N N . ARG A 1 86 ? 33.147 17.085 -34.576 1.00 83.69 86 ARG A N 1
ATOM 666 C CA . ARG A 1 86 ? 34.152 17.352 -33.540 1.00 83.69 86 ARG A CA 1
ATOM 667 C C . ARG A 1 86 ? 34.173 18.824 -33.121 1.00 83.69 86 ARG A C 1
ATOM 669 O O . ARG A 1 86 ? 34.346 19.097 -31.938 1.00 83.69 86 ARG A O 1
ATOM 676 N N . ALA A 1 87 ? 33.955 19.755 -34.050 1.00 84.31 87 ALA A N 1
ATOM 677 C CA . ALA A 1 87 ? 33.876 21.185 -33.743 1.00 84.31 87 ALA A CA 1
ATOM 678 C C . ALA A 1 87 ? 32.709 21.534 -32.799 1.00 84.31 87 ALA A C 1
ATOM 680 O O . ALA A 1 87 ? 32.809 22.498 -32.049 1.00 84.31 87 ALA A O 1
ATOM 681 N N . ASN A 1 88 ? 31.643 20.723 -32.786 1.00 85.00 88 ASN A N 1
ATOM 682 C CA . ASN A 1 88 ? 30.477 20.911 -31.916 1.00 85.00 88 ASN A CA 1
ATOM 683 C C . ASN A 1 88 ? 30.589 20.192 -30.552 1.00 85.00 88 ASN A C 1
ATOM 685 O O . ASN A 1 88 ? 29.758 20.404 -29.668 1.00 85.00 88 ASN A O 1
ATOM 689 N N . ALA A 1 89 ? 31.620 19.364 -30.334 1.00 86.50 89 ALA A N 1
ATOM 690 C CA . ALA A 1 89 ? 31.820 18.673 -29.057 1.00 86.50 89 ALA A CA 1
ATOM 691 C C . ALA A 1 89 ? 31.963 19.630 -27.848 1.00 86.50 89 ALA A C 1
ATOM 693 O O . ALA A 1 89 ? 31.339 19.352 -26.822 1.00 86.50 89 ALA A O 1
ATOM 694 N N . PRO A 1 90 ? 32.681 20.773 -27.938 1.00 88.06 90 PRO A N 1
ATOM 695 C CA . PRO A 1 90 ? 32.755 21.741 -26.841 1.00 88.06 90 PRO A CA 1
ATOM 696 C C . PRO A 1 90 ? 31.394 22.332 -26.447 1.00 88.06 90 PRO A C 1
ATOM 698 O O . PRO A 1 90 ? 31.139 22.537 -25.261 1.00 88.06 90 PRO A O 1
ATOM 701 N N . GLU A 1 91 ? 30.499 22.565 -27.413 1.00 86.81 91 GLU A N 1
ATOM 702 C CA . GLU A 1 91 ? 29.147 23.072 -27.142 1.00 86.81 91 GLU A CA 1
ATOM 703 C C . GLU A 1 91 ? 28.322 22.043 -26.357 1.00 86.81 91 GLU A C 1
ATOM 705 O O . GLU A 1 91 ? 27.652 22.385 -25.380 1.00 86.81 91 GLU A O 1
ATOM 710 N N . LEU A 1 92 ? 28.421 20.762 -26.728 1.00 88.44 92 LEU A N 1
ATOM 711 C CA . LEU A 1 92 ? 27.774 19.680 -25.990 1.00 88.44 92 LEU A CA 1
ATOM 712 C C . LEU A 1 92 ? 28.337 19.558 -24.566 1.00 88.44 92 LEU A C 1
ATOM 714 O O . LEU A 1 92 ? 27.563 19.434 -23.620 1.00 88.44 92 LEU A O 1
ATOM 718 N N . THR A 1 93 ? 29.655 19.661 -24.383 1.00 89.88 93 THR A N 1
ATOM 719 C CA . THR A 1 93 ? 30.279 19.666 -23.048 1.00 89.88 93 THR A CA 1
ATOM 720 C C . THR A 1 93 ? 29.770 20.829 -22.195 1.00 89.88 93 THR A C 1
ATOM 722 O O . THR A 1 93 ? 29.427 20.628 -21.031 1.00 89.88 93 THR A O 1
ATOM 725 N N . ALA A 1 94 ? 29.628 22.026 -22.775 1.00 88.94 94 ALA A N 1
ATOM 726 C CA . ALA A 1 94 ? 29.059 23.181 -22.082 1.00 88.94 94 ALA A CA 1
ATOM 727 C C . ALA A 1 94 ? 27.586 22.959 -21.690 1.00 88.94 94 ALA A C 1
ATOM 729 O O . ALA A 1 94 ? 27.183 23.318 -20.582 1.00 88.94 94 ALA A O 1
ATOM 730 N N . LYS A 1 95 ? 26.783 22.313 -22.550 1.00 88.25 95 LYS A N 1
ATOM 731 C CA . LYS A 1 95 ? 25.406 21.908 -22.212 1.00 88.25 95 LYS A CA 1
ATOM 732 C C . LYS A 1 95 ? 25.383 20.904 -21.058 1.00 88.25 95 LYS A C 1
ATOM 734 O O . LYS A 1 95 ? 24.583 21.071 -20.143 1.00 88.25 95 LYS A O 1
ATOM 739 N N . LEU A 1 96 ? 26.267 19.907 -21.056 1.00 90.06 96 LEU A N 1
ATOM 740 C CA . LEU A 1 96 ? 26.358 18.914 -19.978 1.00 90.06 96 LEU A CA 1
ATOM 741 C C . LEU A 1 96 ? 26.760 19.553 -18.642 1.00 90.06 96 LEU A C 1
ATOM 743 O O . LEU A 1 96 ? 26.124 19.289 -17.625 1.00 90.06 96 LEU A O 1
ATOM 747 N N . ALA A 1 97 ? 27.730 20.468 -18.649 1.00 89.44 97 ALA A N 1
ATOM 748 C CA . ALA A 1 97 ? 28.121 21.212 -17.453 1.00 89.44 97 ALA A CA 1
ATOM 749 C C . ALA A 1 97 ? 27.005 22.150 -16.944 1.00 89.44 97 ALA A C 1
ATOM 751 O O . ALA A 1 97 ? 26.825 22.292 -15.733 1.00 89.44 97 ALA A O 1
ATOM 752 N N . LYS A 1 98 ? 26.239 22.771 -17.857 1.00 87.25 98 LYS A N 1
ATOM 753 C CA . LYS A 1 98 ? 25.147 23.708 -17.541 1.00 87.25 98 LYS A CA 1
ATOM 754 C C . LYS A 1 98 ? 23.890 23.010 -17.025 1.00 87.25 98 LYS A C 1
ATOM 756 O O . LYS A 1 98 ? 23.355 23.428 -16.005 1.00 87.25 98 LYS A O 1
ATOM 761 N N . TYR A 1 99 ? 23.400 21.999 -17.741 1.00 85.12 99 TYR A N 1
ATOM 762 C CA . TYR A 1 99 ? 22.143 21.304 -17.435 1.00 85.12 99 TYR A CA 1
ATOM 763 C C . TYR A 1 99 ? 22.322 20.139 -16.455 1.00 85.12 99 TYR A C 1
ATOM 765 O O . TYR A 1 99 ? 21.332 19.613 -15.960 1.00 85.12 99 TYR A O 1
ATOM 773 N N . ARG A 1 100 ? 23.565 19.762 -16.129 1.00 87.50 100 ARG A N 1
ATOM 774 C CA . ARG A 1 100 ? 23.912 18.845 -15.029 1.00 87.50 100 ARG A CA 1
ATOM 775 C C . ARG A 1 100 ? 23.154 17.502 -15.032 1.00 87.50 100 ARG A C 1
ATOM 777 O O . ARG A 1 100 ? 22.671 17.080 -13.982 1.00 87.50 100 ARG A O 1
ATOM 784 N N . PRO A 1 101 ? 22.996 16.802 -16.170 1.00 88.12 101 PRO A N 1
ATOM 785 C CA . PRO A 1 101 ? 22.370 15.489 -16.129 1.00 88.12 101 PRO A CA 1
ATOM 786 C C . PRO A 1 101 ? 23.217 14.517 -15.289 1.00 88.12 101 PRO A C 1
ATOM 788 O O . PRO A 1 101 ? 24.443 14.602 -15.263 1.00 88.12 101 PRO A O 1
ATOM 791 N N . GLN A 1 102 ? 22.582 13.555 -14.623 1.00 82.94 102 GLN A N 1
ATOM 792 C CA . GLN A 1 102 ? 23.301 12.522 -13.867 1.00 82.94 102 GLN A CA 1
ATOM 793 C C . GLN A 1 102 ? 24.074 11.588 -14.809 1.00 82.94 102 GLN A C 1
ATOM 795 O O . GLN A 1 102 ? 25.214 11.207 -14.527 1.00 82.94 102 GLN A O 1
ATOM 800 N N . VAL A 1 103 ? 23.467 11.248 -15.952 1.00 86.94 103 VAL A N 1
ATOM 801 C CA . VAL A 1 103 ? 24.079 10.435 -17.008 1.00 86.94 103 VAL A CA 1
ATOM 802 C C . VAL A 1 103 ? 23.865 11.074 -18.381 1.00 86.94 103 VAL A C 1
ATOM 804 O O . VAL A 1 103 ? 22.739 11.397 -18.755 1.00 86.94 103 VAL A O 1
ATOM 807 N N . ALA A 1 104 ? 24.928 11.185 -19.176 1.00 89.75 104 ALA A N 1
ATOM 808 C CA . ALA A 1 104 ? 24.853 11.476 -20.606 1.00 89.75 104 ALA A CA 1
ATOM 809 C C . ALA A 1 104 ? 24.993 10.171 -21.404 1.00 89.75 104 ALA A C 1
ATOM 811 O O . ALA A 1 104 ? 26.045 9.530 -21.385 1.00 89.75 104 ALA A O 1
ATOM 812 N N . CYS A 1 105 ? 23.927 9.762 -22.091 1.00 88.62 105 CYS A N 1
ATOM 813 C CA . CYS A 1 105 ? 23.856 8.500 -22.820 1.00 88.62 105 CYS A CA 1
ATOM 814 C C . CYS A 1 105 ? 24.026 8.717 -24.329 1.00 88.62 105 CYS A C 1
ATOM 816 O O . CYS A 1 105 ? 23.142 9.244 -25.001 1.00 88.62 105 CYS A O 1
ATOM 818 N N . PHE A 1 106 ? 25.155 8.282 -24.880 1.00 88.38 106 PHE A N 1
ATOM 819 C CA . PHE A 1 106 ? 25.476 8.375 -26.299 1.00 88.38 106 PHE A CA 1
ATOM 820 C C . PHE A 1 106 ? 24.874 7.204 -27.071 1.00 88.38 106 PHE A C 1
ATOM 822 O O . PHE A 1 106 ? 25.281 6.048 -26.907 1.00 88.38 106 PHE A O 1
ATOM 829 N N . VAL A 1 107 ? 23.922 7.510 -27.956 1.00 84.19 107 VAL A N 1
ATOM 830 C CA . VAL A 1 107 ? 23.199 6.513 -28.753 1.00 84.19 107 VAL A CA 1
ATOM 831 C C . VAL A 1 107 ? 23.976 6.177 -30.022 1.00 84.19 107 VAL A C 1
ATOM 833 O O . VAL A 1 107 ? 23.648 6.581 -31.137 1.00 84.19 107 VAL A O 1
ATOM 836 N N . GLY A 1 108 ? 25.030 5.390 -29.842 1.00 82.88 108 GLY A N 1
ATOM 837 C CA . GLY A 1 108 ? 25.923 4.929 -30.893 1.00 82.88 108 GLY A CA 1
ATOM 838 C C . GLY A 1 108 ? 27.381 5.206 -30.550 1.00 82.88 108 GLY A C 1
ATOM 839 O O . GLY A 1 108 ? 27.773 6.339 -30.280 1.00 82.88 108 GLY A O 1
ATOM 840 N N . LYS A 1 109 ? 28.210 4.164 -30.654 1.00 82.50 109 LYS A N 1
ATOM 841 C CA . LYS A 1 109 ? 29.652 4.230 -30.384 1.00 82.50 109 LYS A CA 1
ATOM 842 C C . LYS A 1 109 ? 30.377 5.313 -31.193 1.00 82.50 109 LYS A C 1
ATOM 844 O O . LYS A 1 109 ? 31.194 6.027 -30.628 1.00 82.50 109 LYS A O 1
ATOM 849 N N . GLY A 1 110 ? 30.023 5.492 -32.468 1.00 81.88 110 GLY A N 1
ATOM 850 C CA . GLY A 1 110 ? 30.657 6.498 -33.327 1.00 81.88 110 GLY A CA 1
ATOM 851 C C . GLY A 1 110 ? 30.455 7.941 -32.848 1.00 81.88 110 GLY A C 1
ATOM 852 O O . GLY A 1 110 ? 31.368 8.749 -32.962 1.00 81.88 110 GLY A O 1
ATOM 853 N N . ILE A 1 111 ? 29.302 8.264 -32.249 1.00 84.00 111 ILE A N 1
ATOM 854 C CA . ILE A 1 111 ? 29.034 9.615 -31.722 1.00 84.00 111 ILE A CA 1
ATOM 855 C C . ILE A 1 111 ? 29.955 9.893 -30.530 1.00 84.00 111 ILE A C 1
ATOM 857 O O . ILE A 1 111 ? 30.565 10.957 -30.448 1.00 84.00 111 ILE A O 1
ATOM 861 N N . TYR A 1 112 ? 30.105 8.911 -29.637 1.00 86.75 112 TYR A N 1
ATOM 862 C CA . TYR A 1 112 ? 30.997 9.034 -28.489 1.00 86.75 112 TYR A CA 1
ATOM 863 C C . TYR A 1 112 ? 32.481 9.048 -28.883 1.00 86.75 112 TYR A C 1
ATOM 865 O O . TYR A 1 112 ? 33.255 9.800 -28.302 1.00 86.75 112 TYR A O 1
ATOM 873 N N . GLU A 1 113 ? 32.905 8.267 -29.879 1.00 86.19 113 GLU A N 1
ATOM 874 C CA . GLU A 1 113 ? 34.287 8.293 -30.396 1.00 86.19 113 GLU A CA 1
ATOM 875 C C . GLU A 1 113 ? 34.664 9.672 -30.956 1.00 86.19 113 GLU A C 1
ATOM 877 O O . GLU A 1 113 ? 35.777 10.160 -30.751 1.00 86.19 113 GLU A O 1
ATOM 882 N N . ILE A 1 114 ? 33.717 10.338 -31.619 1.00 85.00 114 ILE A N 1
ATOM 883 C CA . ILE A 1 114 ? 33.921 11.685 -32.157 1.00 85.00 114 ILE A CA 1
ATOM 884 C C . ILE A 1 114 ? 33.942 12.724 -31.033 1.00 85.00 114 ILE A C 1
ATOM 886 O O . ILE A 1 114 ? 34.832 13.576 -31.029 1.00 85.00 114 ILE A O 1
ATOM 890 N N . PHE A 1 115 ? 33.027 12.605 -30.066 1.00 86.62 115 PHE A N 1
ATOM 891 C CA . PHE A 1 115 ? 32.955 13.466 -28.884 1.00 86.62 115 PHE A CA 1
ATOM 892 C C . PHE A 1 115 ? 34.205 13.362 -27.991 1.00 86.62 115 PHE A C 1
ATOM 894 O O . PHE A 1 115 ? 34.826 14.374 -27.687 1.00 86.62 115 PHE A O 1
ATOM 901 N N . SER A 1 116 ? 34.616 12.142 -27.625 1.00 83.88 116 SER A N 1
ATOM 902 C CA . SER A 1 116 ? 35.802 11.865 -26.788 1.00 83.88 116 SER A CA 1
ATOM 903 C C . SER A 1 116 ? 37.128 12.023 -27.538 1.00 83.88 116 SER A C 1
ATOM 905 O O . SER A 1 116 ? 38.202 12.045 -26.943 1.00 83.88 116 SER A O 1
ATOM 907 N N . GLY A 1 117 ? 37.082 12.065 -28.870 1.00 80.12 117 GLY A N 1
ATOM 908 C CA . GLY A 1 117 ? 38.255 12.137 -29.731 1.00 80.12 117 GLY A CA 1
ATOM 909 C C . GLY A 1 117 ? 39.062 10.836 -29.854 1.00 80.12 117 GLY A C 1
ATOM 910 O O . GLY A 1 117 ? 40.087 10.838 -30.545 1.00 80.12 117 GLY A O 1
ATOM 911 N N . ARG A 1 118 ? 38.605 9.726 -29.256 1.00 76.38 118 ARG A N 1
ATOM 912 C CA . ARG A 1 118 ? 39.270 8.413 -29.292 1.00 76.38 118 ARG A CA 1
ATOM 913 C C . ARG A 1 118 ? 38.892 7.632 -30.557 1.00 76.38 118 ARG A C 1
ATOM 915 O O . ARG A 1 118 ? 37.721 7.440 -30.851 1.00 76.38 118 ARG A O 1
ATOM 922 N N . LYS A 1 119 ? 39.891 7.125 -31.294 1.00 61.44 119 LYS A N 1
ATOM 923 C CA . LYS A 1 119 ? 39.679 6.387 -32.562 1.00 61.44 119 LYS A CA 1
ATOM 924 C C . LYS A 1 119 ? 39.513 4.864 -32.410 1.00 61.44 119 LYS A C 1
ATOM 926 O O . LYS A 1 119 ? 39.028 4.231 -33.342 1.00 61.44 119 LYS A O 1
ATOM 931 N N . LYS A 1 120 ? 39.955 4.255 -31.297 1.00 59.09 120 LYS A N 1
ATOM 932 C CA . LYS A 1 120 ? 39.850 2.804 -31.019 1.00 59.09 120 LYS A CA 1
ATOM 933 C C . LYS A 1 120 ? 39.736 2.538 -29.511 1.00 59.09 120 LYS A C 1
ATOM 935 O O . LYS A 1 120 ? 40.293 3.286 -28.716 1.00 59.09 120 LYS A O 1
ATOM 940 N N . GLY A 1 121 ? 39.048 1.454 -29.133 1.00 62.41 121 GLY A N 1
ATOM 941 C CA . GLY A 1 121 ? 39.021 0.933 -27.754 1.00 62.41 121 GLY A CA 1
ATOM 942 C C . GLY A 1 121 ? 37.819 1.322 -26.883 1.00 62.41 121 GLY A C 1
ATOM 943 O O . GLY A 1 121 ? 37.767 0.905 -25.734 1.00 62.41 121 GLY A O 1
ATOM 944 N N . VAL A 1 122 ? 36.833 2.067 -27.400 1.00 73.56 122 VAL A N 1
ATOM 945 C CA . VAL A 1 122 ? 35.617 2.397 -26.630 1.00 73.56 122 VAL A CA 1
ATOM 946 C C . VAL A 1 122 ? 34.770 1.138 -26.415 1.00 73.56 122 VAL A C 1
ATOM 948 O O . VAL A 1 122 ? 34.292 0.527 -27.383 1.00 73.56 122 VAL A O 1
ATOM 951 N N . ALA A 1 123 ? 34.588 0.751 -25.153 1.00 78.56 123 ALA A N 1
ATOM 952 C CA . ALA A 1 123 ? 33.665 -0.301 -24.741 1.00 78.56 123 ALA A CA 1
ATOM 953 C C . ALA A 1 123 ? 32.234 0.252 -24.637 1.00 78.56 123 ALA A C 1
ATOM 955 O O . ALA A 1 123 ? 32.040 1.437 -24.383 1.00 78.56 123 ALA A O 1
ATOM 956 N N . MET A 1 124 ? 31.225 -0.597 -24.840 1.00 80.94 124 MET A N 1
ATOM 957 C CA . MET A 1 124 ? 29.833 -0.223 -24.556 1.00 80.94 124 MET A CA 1
ATOM 958 C C . MET A 1 124 ? 29.608 -0.192 -23.039 1.00 80.94 124 MET A C 1
ATOM 960 O O . MET A 1 124 ? 30.172 -1.021 -22.327 1.00 80.94 124 MET A O 1
ATOM 964 N N . GLY A 1 125 ? 28.757 0.715 -22.558 1.00 80.62 125 GLY A N 1
ATOM 965 C CA . GLY A 1 125 ? 28.459 0.899 -21.137 1.00 80.62 125 GLY A CA 1
ATOM 966 C C . GLY A 1 125 ? 29.061 2.174 -20.543 1.00 80.62 125 GLY A C 1
ATOM 967 O O . GLY A 1 125 ? 29.328 3.144 -21.260 1.00 80.62 125 GLY A O 1
ATOM 968 N N . LEU A 1 126 ? 29.236 2.177 -19.219 1.00 82.75 126 LEU A N 1
ATOM 969 C CA . LEU A 1 126 ? 29.758 3.310 -18.455 1.00 82.75 126 LEU A CA 1
ATOM 970 C C . LEU A 1 126 ? 31.225 3.581 -18.811 1.00 82.75 126 LEU A C 1
ATOM 972 O O . LEU A 1 126 ? 32.038 2.659 -18.859 1.00 82.75 126 LEU A O 1
ATOM 976 N N . GLN A 1 127 ? 31.554 4.845 -19.057 1.00 86.25 127 GLN A N 1
ATOM 977 C CA . GLN A 1 127 ? 32.907 5.283 -19.382 1.00 86.25 127 GLN A CA 1
ATOM 978 C C . GLN A 1 127 ? 33.604 5.836 -18.131 1.00 86.25 127 GLN A C 1
ATOM 980 O O . GLN A 1 127 ? 32.932 6.351 -17.238 1.00 86.25 127 GLN A O 1
ATOM 985 N N . PRO A 1 128 ? 34.944 5.746 -18.053 1.00 79.62 128 PRO A N 1
ATOM 986 C CA . PRO A 1 128 ? 35.707 6.251 -16.910 1.00 79.62 128 PRO A CA 1
ATOM 987 C C . PRO A 1 128 ? 35.743 7.785 -16.835 1.00 79.62 128 PRO A C 1
ATOM 989 O O . PRO A 1 128 ? 36.042 8.339 -15.785 1.00 79.62 128 PRO A O 1
ATOM 992 N N . GLU A 1 129 ? 35.468 8.468 -17.947 1.00 82.88 129 GLU A N 1
ATOM 993 C CA . GLU A 1 129 ? 35.450 9.927 -18.028 1.00 82.88 129 GLU A CA 1
ATOM 994 C C . GLU A 1 129 ? 34.111 10.489 -17.535 1.00 82.88 129 GLU A C 1
ATOM 996 O O . GLU A 1 129 ? 33.039 9.954 -17.838 1.00 82.88 129 GLU A O 1
ATOM 1001 N N . THR A 1 130 ? 34.182 11.605 -16.814 1.00 87.56 130 THR A N 1
ATOM 1002 C CA . THR A 1 130 ? 33.035 12.360 -16.308 1.00 87.56 130 THR A CA 1
ATOM 1003 C C . THR A 1 130 ? 33.184 13.841 -16.653 1.00 87.56 130 THR A C 1
ATOM 1005 O O . THR A 1 130 ? 34.265 14.301 -17.019 1.00 87.56 130 THR A O 1
ATOM 1008 N N . ILE A 1 131 ? 32.080 14.588 -16.593 1.00 87.75 131 ILE A N 1
ATOM 1009 C CA . ILE A 1 131 ? 32.074 16.040 -16.826 1.00 87.75 131 ILE A CA 1
ATOM 1010 C C . ILE A 1 131 ? 31.611 16.734 -15.554 1.00 87.75 131 ILE A C 1
ATOM 1012 O O . ILE A 1 131 ? 30.479 16.515 -15.119 1.00 87.75 131 ILE A O 1
ATOM 1016 N N . ASP A 1 132 ? 32.460 17.584 -14.987 1.00 88.44 132 ASP A N 1
ATOM 1017 C CA . ASP A 1 132 ? 32.130 18.376 -13.804 1.00 88.44 132 ASP A CA 1
ATOM 1018 C C . ASP A 1 132 ? 30.958 19.327 -14.073 1.00 88.44 132 ASP A C 1
ATOM 1020 O O . ASP A 1 132 ? 30.847 19.955 -15.132 1.00 88.44 132 ASP A O 1
ATOM 1024 N N . TRP A 1 133 ? 30.056 19.435 -13.103 1.00 90.12 133 TRP A N 1
ATOM 1025 C CA . TRP A 1 133 ? 28.958 20.389 -13.166 1.00 90.12 133 TRP A CA 1
ATOM 1026 C C . TRP A 1 133 ? 29.451 21.810 -12.901 1.00 90.12 133 TRP A C 1
ATOM 1028 O O . TRP A 1 133 ? 30.303 22.038 -12.044 1.00 90.12 133 TRP A O 1
ATOM 1038 N N . ALA A 1 134 ? 28.843 22.795 -13.566 1.00 81.50 134 ALA A N 1
ATOM 1039 C CA . ALA A 1 134 ? 29.240 24.200 -13.440 1.00 81.50 134 ALA A CA 1
ATOM 1040 C C . ALA A 1 134 ? 29.094 24.775 -12.012 1.00 81.50 134 ALA A C 1
ATOM 1042 O O . ALA A 1 134 ? 29.673 25.812 -11.706 1.00 81.50 134 ALA A O 1
ATOM 1043 N N . ASN A 1 135 ? 28.326 24.119 -11.135 1.00 75.12 135 ASN A N 1
ATOM 1044 C CA . ASN A 1 135 ? 28.159 24.494 -9.727 1.00 75.12 135 ASN A CA 1
ATOM 1045 C C . ASN A 1 135 ? 29.167 23.819 -8.776 1.00 75.12 135 ASN A C 1
ATOM 1047 O O . ASN A 1 135 ? 29.097 24.070 -7.578 1.00 75.12 135 ASN A O 1
ATOM 1051 N N . GLY A 1 136 ? 30.045 22.935 -9.268 1.00 77.25 136 GLY A N 1
ATOM 1052 C CA . GLY A 1 136 ? 31.042 22.222 -8.458 1.00 77.25 136 GLY A CA 1
ATOM 1053 C C . GLY A 1 136 ? 30.477 21.176 -7.487 1.00 77.25 136 GLY A C 1
ATOM 1054 O O . GLY A 1 136 ? 31.214 20.661 -6.656 1.00 77.25 136 GLY A O 1
ATOM 1055 N N . GLN A 1 137 ? 29.180 20.854 -7.566 1.00 74.06 137 GLN A N 1
ATOM 1056 C CA . GLN A 1 137 ? 28.493 19.967 -6.610 1.00 74.06 137 GLN A CA 1
ATOM 1057 C C . GLN A 1 137 ? 28.350 18.516 -7.101 1.00 74.06 137 GLN A C 1
ATOM 1059 O O . GLN A 1 137 ? 27.690 17.710 -6.448 1.00 74.06 137 GLN A O 1
ATOM 1064 N N . GLY A 1 138 ? 28.921 18.169 -8.257 1.00 83.00 138 GLY A N 1
ATOM 1065 C CA . GLY A 1 138 ? 28.809 16.824 -8.816 1.00 83.00 138 GLY A CA 1
ATOM 1066 C C . GLY A 1 138 ? 29.375 16.698 -10.226 1.00 83.00 138 GLY A C 1
ATOM 1067 O O . GLY A 1 138 ? 29.953 17.640 -10.770 1.00 83.00 138 GLY A O 1
ATOM 1068 N N . GLN A 1 139 ? 29.205 15.509 -10.805 1.00 88.19 139 GLN A N 1
ATOM 1069 C CA . GLN A 1 139 ? 29.723 15.158 -12.124 1.00 88.19 139 GLN A CA 1
ATOM 1070 C C . GLN A 1 139 ? 28.688 14.379 -12.941 1.00 88.19 139 GLN A C 1
ATOM 1072 O O . GLN A 1 139 ? 27.962 13.532 -12.418 1.00 88.19 139 GLN A O 1
ATOM 1077 N N . THR A 1 140 ? 28.672 14.620 -14.248 1.00 87.38 140 THR A N 1
ATOM 1078 C CA . THR A 1 140 ? 27.898 13.863 -15.235 1.00 87.38 140 THR A CA 1
ATOM 1079 C C . THR A 1 140 ? 28.669 12.612 -15.637 1.00 87.38 140 THR A C 1
ATOM 1081 O O . THR A 1 140 ? 29.794 12.711 -16.133 1.00 87.38 140 THR A O 1
ATOM 1084 N N . LYS A 1 141 ? 28.059 11.433 -15.488 1.00 89.31 141 LYS A N 1
ATOM 1085 C CA . LYS A 1 141 ? 28.635 10.162 -15.954 1.00 89.31 141 LYS A CA 1
ATOM 1086 C C . LYS A 1 141 ? 28.378 9.957 -17.447 1.00 89.31 141 LYS A C 1
ATOM 1088 O O . LYS A 1 141 ? 27.262 10.180 -17.913 1.00 89.31 141 LYS A O 1
ATOM 1093 N N . LEU A 1 142 ? 29.374 9.494 -18.202 1.00 89.19 142 LEU A N 1
ATOM 1094 C CA . LEU A 1 142 ? 29.227 9.234 -19.639 1.00 89.19 142 LEU A CA 1
ATOM 1095 C C . LEU A 1 142 ? 28.915 7.753 -19.889 1.00 89.19 142 LEU A C 1
ATOM 1097 O O . LEU A 1 142 ? 29.583 6.865 -19.362 1.00 89.19 142 LEU A O 1
ATOM 1101 N N . PHE A 1 143 ? 27.901 7.471 -20.704 1.00 87.00 143 PHE A N 1
ATOM 1102 C CA . PHE A 1 143 ? 27.452 6.115 -21.018 1.00 87.00 143 PHE A CA 1
ATOM 1103 C C . PHE A 1 143 ? 27.310 5.924 -22.526 1.00 87.00 143 PHE A C 1
ATOM 1105 O O . PHE A 1 143 ? 26.767 6.786 -23.209 1.00 87.00 143 PHE A O 1
ATOM 1112 N N . VAL A 1 144 ? 27.759 4.788 -23.060 1.00 86.69 144 VAL A N 1
ATOM 1113 C CA . VAL A 1 144 ? 27.696 4.486 -24.498 1.00 86.69 144 VAL A CA 1
ATOM 1114 C C . VAL A 1 144 ? 26.787 3.295 -24.746 1.00 86.69 144 VAL A C 1
ATOM 1116 O O . VAL A 1 144 ? 27.012 2.211 -24.207 1.00 86.69 144 VAL A O 1
ATOM 1119 N N . MET A 1 145 ? 25.794 3.473 -25.615 1.00 82.00 145 MET A N 1
ATOM 1120 C CA . MET A 1 145 ? 24.873 2.414 -26.019 1.00 82.00 145 MET A CA 1
ATOM 1121 C C . MET A 1 145 ? 24.929 2.148 -27.533 1.00 82.00 145 MET A C 1
ATOM 1123 O O . MET A 1 145 ? 25.335 3.013 -28.315 1.00 82.00 145 MET A O 1
ATOM 1127 N N . PRO A 1 146 ? 24.526 0.955 -27.999 1.00 77.44 146 PRO A N 1
ATOM 1128 C CA . PRO A 1 146 ? 24.411 0.651 -29.420 1.00 77.44 146 PRO A CA 1
ATOM 1129 C C . PRO A 1 146 ? 23.361 1.535 -30.105 1.00 77.44 146 PRO A C 1
ATOM 1131 O O . PRO A 1 146 ? 22.320 1.864 -29.536 1.00 77.44 146 PRO A O 1
ATOM 1134 N N . SER A 1 147 ? 23.616 1.874 -31.371 1.00 75.44 147 SER A N 1
ATOM 1135 C CA . SER A 1 147 ? 22.717 2.722 -32.161 1.00 75.44 147 SER A CA 1
ATOM 1136 C C . SER A 1 147 ? 21.337 2.079 -32.351 1.00 75.44 147 SER A C 1
ATOM 1138 O O . SER A 1 147 ? 21.198 0.865 -32.534 1.00 75.44 147 SER A O 1
ATOM 1140 N N . THR A 1 148 ? 20.300 2.913 -32.347 1.00 63.47 148 THR A N 1
ATOM 1141 C CA . THR A 1 148 ? 18.893 2.542 -32.558 1.00 63.47 148 THR A CA 1
ATOM 1142 C C . THR A 1 148 ? 18.525 2.352 -34.032 1.00 63.47 148 THR A C 1
ATOM 1144 O O . THR A 1 148 ? 17.416 1.910 -34.324 1.00 63.47 148 THR A O 1
ATOM 1147 N N . SER A 1 149 ? 19.455 2.614 -34.959 1.00 65.25 149 SER A N 1
ATOM 1148 C CA . SER A 1 149 ? 19.249 2.441 -36.400 1.00 65.25 149 SER A CA 1
ATOM 1149 C C . SER A 1 149 ? 18.976 0.984 -36.789 1.00 65.25 149 SER A C 1
ATOM 1151 O O . SER A 1 149 ? 19.655 0.066 -36.327 1.00 65.25 149 SER A O 1
ATOM 1153 N N . GLY A 1 150 ? 18.029 0.778 -37.713 1.00 55.38 150 GLY A N 1
ATOM 1154 C CA . GLY A 1 150 ? 17.699 -0.536 -38.283 1.00 55.38 150 GLY A CA 1
ATOM 1155 C C . GLY A 1 150 ? 18.810 -1.160 -39.140 1.00 55.38 150 GLY A C 1
ATOM 1156 O O . GLY A 1 150 ? 18.698 -2.318 -39.522 1.00 55.38 150 GLY A O 1
ATOM 1157 N N . ILE A 1 151 ? 19.882 -0.411 -39.421 1.00 57.25 151 ILE A N 1
ATOM 1158 C CA . ILE A 1 151 ? 21.093 -0.897 -40.106 1.00 57.25 151 ILE A CA 1
ATOM 1159 C C . ILE A 1 151 ? 21.940 -1.778 -39.167 1.00 57.25 151 ILE A C 1
ATOM 1161 O O . ILE A 1 151 ? 22.680 -2.646 -39.622 1.00 57.25 151 ILE A O 1
ATOM 1165 N N . VAL A 1 152 ? 21.820 -1.590 -37.848 1.00 56.34 152 VAL A N 1
ATOM 1166 C CA . VAL A 1 152 ? 22.565 -2.365 -36.850 1.00 56.34 152 VAL A CA 1
ATOM 1167 C C . VAL A 1 152 ? 21.804 -3.655 -36.535 1.00 56.34 152 VAL A C 1
ATOM 1169 O O . VAL A 1 152 ? 20.952 -3.685 -35.651 1.00 56.34 152 VAL A O 1
ATOM 1172 N N . SER A 1 153 ? 22.119 -4.735 -37.254 1.00 50.56 153 SER A N 1
ATOM 1173 C CA . SER A 1 153 ? 21.504 -6.061 -37.065 1.00 50.56 153 SER A CA 1
ATOM 1174 C C . SER A 1 153 ? 22.023 -6.821 -35.838 1.00 50.56 153 SER A C 1
ATOM 1176 O O . SER A 1 153 ? 21.340 -7.714 -35.340 1.00 50.56 153 SER A O 1
ATOM 1178 N N . ALA A 1 154 ? 23.202 -6.441 -35.331 1.00 55.22 154 ALA A N 1
ATOM 1179 C CA . ALA A 1 154 ? 23.894 -7.117 -34.232 1.00 55.22 154 ALA A CA 1
ATOM 1180 C C . ALA A 1 154 ? 23.247 -6.925 -32.845 1.00 55.22 154 ALA A C 1
ATOM 1182 O O . ALA A 1 154 ? 23.541 -7.697 -31.940 1.00 55.22 154 ALA A O 1
ATOM 1183 N N . TYR A 1 155 ? 22.389 -5.912 -32.665 1.00 61.16 155 TYR A N 1
ATOM 1184 C CA . TYR A 1 155 ? 21.738 -5.612 -31.382 1.00 61.16 155 TYR A CA 1
ATOM 1185 C C . TYR A 1 155 ? 20.245 -5.340 -31.582 1.00 61.16 155 TYR A C 1
ATOM 1187 O O . TYR A 1 155 ? 19.857 -4.278 -32.090 1.00 61.16 155 TYR A O 1
ATOM 1195 N N . GLN A 1 156 ? 19.399 -6.278 -31.151 1.00 65.38 156 GLN A N 1
ATOM 1196 C CA . GLN A 1 156 ? 17.945 -6.133 -31.203 1.00 65.38 156 GLN A CA 1
ATOM 1197 C C . GLN A 1 156 ? 17.430 -5.325 -30.000 1.00 65.38 156 GLN A C 1
ATOM 1199 O O . GLN A 1 156 ? 18.130 -5.146 -29.005 1.00 65.38 156 GLN A O 1
ATOM 1204 N N . LYS A 1 157 ? 16.191 -4.812 -30.070 1.00 61.03 157 LYS A N 1
ATOM 1205 C CA . LYS A 1 157 ? 15.559 -4.043 -28.973 1.00 61.03 157 LYS A CA 1
ATOM 1206 C C . LYS A 1 157 ? 15.709 -4.697 -27.576 1.00 61.03 157 LYS A C 1
ATOM 1208 O O . LYS A 1 157 ? 16.096 -3.973 -26.661 1.00 61.03 157 LYS A O 1
ATOM 1213 N N . PRO A 1 158 ? 15.468 -6.012 -27.382 1.00 60.19 158 PRO A N 1
ATOM 1214 C CA . PRO A 1 158 ? 15.670 -6.650 -26.076 1.00 60.19 158 PRO A CA 1
ATOM 1215 C C . PRO A 1 158 ? 17.135 -6.660 -25.610 1.00 60.19 158 PRO A C 1
ATOM 1217 O O . PRO A 1 158 ? 17.385 -6.511 -24.419 1.00 60.19 158 PRO A O 1
ATOM 1220 N N . ASP A 1 159 ? 18.113 -6.759 -26.512 1.00 64.25 159 ASP A N 1
ATOM 1221 C CA . ASP A 1 159 ? 19.541 -6.733 -26.149 1.00 64.25 159 ASP A CA 1
ATOM 1222 C C . ASP A 1 159 ? 19.981 -5.337 -25.690 1.00 64.25 159 ASP A C 1
ATOM 1224 O O . ASP A 1 159 ? 20.800 -5.192 -24.782 1.00 64.25 159 ASP A O 1
ATOM 1228 N N . LYS A 1 160 ? 19.390 -4.302 -26.300 1.00 63.91 160 LYS A N 1
ATOM 1229 C CA . LYS A 1 160 ? 19.592 -2.893 -25.935 1.00 63.91 160 LYS A CA 1
ATOM 1230 C C . LYS A 1 160 ? 19.032 -2.592 -24.545 1.00 63.91 160 LYS A C 1
ATOM 1232 O O . LYS A 1 160 ? 19.704 -1.932 -23.760 1.00 63.91 160 LYS A O 1
ATOM 1237 N N . LEU A 1 161 ? 17.845 -3.119 -24.232 1.00 61.38 161 LEU A N 1
ATOM 1238 C CA . LEU A 1 161 ? 17.240 -3.023 -22.899 1.00 61.38 161 LEU A CA 1
ATOM 1239 C C . LEU A 1 161 ? 18.099 -3.733 -21.850 1.00 61.38 161 LEU A C 1
ATOM 1241 O O . LEU A 1 161 ? 18.454 -3.120 -20.851 1.00 61.38 161 LEU A O 1
ATOM 1245 N N . LYS A 1 162 ? 18.557 -4.959 -22.135 1.00 63.94 162 LYS A N 1
ATOM 1246 C CA . LYS A 1 162 ? 19.458 -5.702 -21.242 1.00 63.94 162 LYS A CA 1
ATOM 1247 C C . LYS A 1 162 ? 20.775 -4.972 -20.972 1.00 63.94 162 LYS A C 1
ATOM 1249 O O . LYS A 1 162 ? 21.287 -5.049 -19.865 1.00 63.94 162 LYS A O 1
ATOM 1254 N N . GLN A 1 163 ? 21.357 -4.275 -21.952 1.00 63.12 163 GLN A N 1
ATOM 1255 C CA . GLN A 1 163 ? 22.577 -3.481 -21.729 1.00 63.12 163 GLN A CA 1
ATOM 1256 C C . GLN A 1 163 ? 22.343 -2.255 -20.848 1.00 63.12 163 GLN A C 1
ATOM 1258 O O . GLN A 1 163 ? 23.234 -1.880 -20.086 1.00 63.12 163 GLN A O 1
ATOM 1263 N N . VAL A 1 164 ? 21.169 -1.638 -20.966 1.00 59.00 164 VAL A N 1
ATOM 1264 C CA . VAL A 1 164 ? 20.748 -0.535 -20.105 1.00 59.00 164 VAL A CA 1
ATOM 1265 C C . VAL A 1 164 ? 20.517 -1.065 -18.684 1.00 59.00 164 VAL A C 1
ATOM 1267 O O . VAL A 1 164 ? 21.165 -0.585 -17.768 1.00 59.00 164 VAL A O 1
ATOM 1270 N N . GLU A 1 165 ? 19.729 -2.129 -18.512 1.00 55.03 165 GLU A N 1
ATOM 1271 C CA . GLU A 1 165 ? 19.425 -2.759 -17.212 1.00 55.03 165 GLU A CA 1
ATOM 1272 C C . GLU A 1 165 ? 20.647 -3.348 -16.487 1.00 55.03 165 GLU A C 1
ATOM 1274 O O . GLU A 1 165 ? 20.672 -3.415 -15.261 1.00 55.03 165 GLU A O 1
ATOM 1279 N N . ARG A 1 166 ? 21.656 -3.819 -17.233 1.00 54.78 166 ARG A N 1
ATOM 1280 C CA . ARG A 1 166 ? 22.848 -4.475 -16.671 1.00 54.78 166 ARG A CA 1
ATOM 1281 C C . ARG A 1 166 ? 23.926 -3.495 -16.209 1.00 54.78 166 ARG A C 1
ATOM 1283 O O . ARG A 1 166 ? 24.729 -3.869 -15.362 1.00 54.78 166 ARG A O 1
ATOM 1290 N N . ASN A 1 167 ? 23.977 -2.292 -16.787 1.00 48.59 167 ASN A N 1
ATOM 1291 C CA . ASN A 1 167 ? 25.086 -1.347 -16.595 1.00 48.59 167 ASN A CA 1
ATOM 1292 C C . ASN A 1 167 ? 24.661 0.004 -15.995 1.00 48.59 167 ASN A C 1
ATOM 1294 O O . ASN A 1 167 ? 25.489 0.678 -15.389 1.00 48.59 167 ASN A O 1
ATOM 1298 N N . LEU A 1 168 ? 23.407 0.423 -16.180 1.00 52.16 168 LEU A N 1
ATOM 1299 C CA . LEU A 1 168 ? 22.763 1.412 -15.319 1.00 52.16 168 LEU A CA 1
ATOM 1300 C C . LEU A 1 168 ? 22.064 0.584 -14.254 1.00 52.16 168 LEU A C 1
ATOM 1302 O O . LEU A 1 168 ? 21.248 -0.253 -14.630 1.00 52.16 168 LEU A O 1
ATOM 1306 N N . ASP A 1 169 ? 22.435 0.747 -12.980 1.00 41.41 169 ASP A N 1
ATOM 1307 C CA . ASP A 1 169 ? 21.911 -0.070 -11.882 1.00 41.41 169 ASP A CA 1
ATOM 1308 C C . ASP A 1 169 ? 20.432 -0.396 -12.108 1.00 41.41 169 ASP A C 1
ATOM 1310 O O . ASP A 1 169 ? 19.607 0.510 -12.234 1.00 41.41 169 ASP A O 1
ATOM 1314 N N . GLY A 1 170 ? 20.084 -1.686 -12.177 1.00 36.31 170 GLY A N 1
ATOM 1315 C CA . GLY A 1 170 ? 18.697 -2.116 -12.363 1.00 36.31 170 GLY A CA 1
ATOM 1316 C C . GLY A 1 170 ? 17.753 -1.486 -11.333 1.00 36.31 170 GLY A C 1
ATOM 1317 O O . GLY A 1 170 ? 16.586 -1.257 -11.633 1.00 36.31 170 GLY A O 1
ATOM 1318 N N . SER A 1 171 ? 18.281 -1.082 -10.170 1.00 35.47 171 SER A N 1
ATOM 1319 C CA . SER A 1 171 ? 17.570 -0.291 -9.168 1.00 35.47 171 SER A CA 1
ATOM 1320 C C . SER A 1 171 ? 17.099 1.072 -9.690 1.00 35.47 171 SER A C 1
ATOM 1322 O O . SER A 1 171 ? 15.985 1.460 -9.367 1.00 35.47 171 SER A O 1
ATOM 1324 N N . LEU A 1 172 ? 17.850 1.779 -10.540 1.00 35.38 172 LEU A N 1
ATOM 1325 C CA . LEU A 1 172 ? 17.466 3.091 -11.075 1.00 35.38 172 LEU A CA 1
ATOM 1326 C C . LEU A 1 172 ? 16.287 3.017 -12.048 1.00 35.38 172 LEU A C 1
ATOM 1328 O O . LEU A 1 172 ? 15.513 3.962 -12.101 1.00 35.38 172 LEU A O 1
ATOM 1332 N N . LEU A 1 173 ? 16.105 1.920 -12.789 1.00 35.12 173 LEU A N 1
ATOM 1333 C CA . LEU A 1 173 ? 15.014 1.783 -13.768 1.00 35.12 173 LEU A CA 1
ATOM 1334 C C . LEU A 1 173 ? 13.796 1.054 -13.198 1.00 35.12 173 LEU A C 1
ATOM 1336 O O . LEU A 1 173 ? 12.663 1.486 -13.434 1.00 35.12 173 LEU A O 1
ATOM 1340 N N . THR A 1 174 ? 14.000 0.010 -12.387 1.00 35.03 174 THR A N 1
ATOM 1341 C CA . THR A 1 174 ? 12.887 -0.704 -11.754 1.00 35.03 174 THR A CA 1
ATOM 1342 C C . THR A 1 174 ? 12.335 0.060 -10.555 1.00 35.03 174 THR A C 1
ATOM 1344 O O . THR A 1 174 ? 11.117 0.141 -10.439 1.00 35.03 174 THR A O 1
ATOM 1347 N N . HIS A 1 175 ? 13.153 0.723 -9.716 1.00 36.66 175 HIS A N 1
ATOM 1348 C CA . HIS A 1 175 ? 12.586 1.651 -8.723 1.00 36.66 175 HIS A CA 1
ATOM 1349 C C . HIS A 1 175 ? 12.011 2.909 -9.377 1.00 36.66 175 HIS A C 1
ATOM 1351 O O . HIS A 1 175 ? 11.036 3.434 -8.852 1.00 36.66 175 HIS A O 1
ATOM 1357 N N . SER A 1 176 ? 12.525 3.372 -10.527 1.00 38.19 176 SER A N 1
ATOM 1358 C CA . SER A 1 176 ? 11.952 4.534 -11.227 1.00 38.19 176 SER A CA 1
ATOM 1359 C C . SER A 1 176 ? 10.559 4.261 -11.775 1.00 38.19 176 SER A C 1
ATOM 1361 O O . SER A 1 176 ? 9.694 5.107 -11.599 1.00 38.19 176 SER A O 1
ATOM 1363 N N . CYS A 1 177 ? 10.302 3.104 -12.394 1.00 41.19 177 CYS A N 1
ATOM 1364 C CA . CYS A 1 177 ? 8.948 2.785 -12.855 1.00 41.19 177 CYS A CA 1
ATOM 1365 C C . CYS A 1 177 ? 7.984 2.688 -11.668 1.00 41.19 177 CYS A C 1
ATOM 1367 O O . CYS A 1 177 ? 6.923 3.304 -11.681 1.00 41.19 177 CYS A O 1
ATOM 1369 N N . ILE A 1 178 ? 8.385 1.996 -10.600 1.00 45.84 178 ILE A N 1
ATOM 1370 C CA . ILE A 1 178 ? 7.562 1.821 -9.398 1.00 45.84 178 ILE A CA 1
ATOM 1371 C C . ILE A 1 178 ? 7.264 3.170 -8.737 1.00 45.84 178 ILE A C 1
ATOM 1373 O O . ILE A 1 178 ? 6.105 3.463 -8.467 1.00 45.84 178 ILE A O 1
ATOM 1377 N N . LEU A 1 179 ? 8.276 4.018 -8.535 1.00 48.09 179 LEU A N 1
ATOM 1378 C CA . LEU A 1 179 ? 8.099 5.357 -7.971 1.00 48.09 179 LEU A CA 1
ATOM 1379 C C . LEU A 1 179 ? 7.307 6.273 -8.907 1.00 48.09 179 LEU A C 1
ATOM 1381 O O . LEU A 1 179 ? 6.475 7.022 -8.411 1.00 48.09 179 LEU A O 1
ATOM 1385 N N . SER A 1 180 ? 7.492 6.167 -10.231 1.00 53.09 180 SER A N 1
ATOM 1386 C CA . SER A 1 180 ? 6.709 6.917 -11.224 1.00 53.09 180 SER A CA 1
ATOM 1387 C C . SER A 1 180 ? 5.227 6.553 -11.181 1.00 53.09 180 SER A C 1
ATOM 1389 O O . SER A 1 180 ? 4.388 7.438 -11.076 1.00 53.09 180 SER A O 1
ATOM 1391 N N . PHE A 1 181 ? 4.889 5.261 -11.138 1.00 55.34 181 PHE A N 1
ATOM 1392 C CA . PHE A 1 181 ? 3.500 4.807 -11.072 1.00 55.34 181 PHE A CA 1
ATOM 1393 C C . PHE A 1 181 ? 2.869 5.065 -9.707 1.00 55.34 181 PHE A C 1
ATOM 1395 O O . PHE A 1 181 ? 1.711 5.478 -9.649 1.00 55.34 181 PHE A O 1
ATOM 1402 N N . ILE A 1 182 ? 3.620 4.871 -8.618 1.00 58.12 182 ILE A N 1
ATOM 1403 C CA . ILE A 1 182 ? 3.169 5.235 -7.271 1.00 58.12 182 ILE A CA 1
ATOM 1404 C C . ILE A 1 182 ? 2.912 6.737 -7.207 1.00 58.12 182 ILE A C 1
ATOM 1406 O O . ILE A 1 182 ? 1.884 7.148 -6.688 1.00 58.12 182 ILE A O 1
ATOM 1410 N N . GLY A 1 183 ? 3.794 7.572 -7.755 1.00 58.22 183 GLY A N 1
ATOM 1411 C CA . GLY A 1 183 ? 3.592 9.014 -7.714 1.00 58.22 183 GLY A CA 1
ATOM 1412 C C . GLY A 1 183 ? 2.573 9.543 -8.721 1.00 58.22 183 GLY A C 1
ATOM 1413 O O . GLY A 1 183 ? 2.014 10.600 -8.452 1.00 58.22 183 GLY A O 1
ATOM 1414 N N . SER A 1 184 ? 2.270 8.838 -9.816 1.00 64.00 184 SER A N 1
ATOM 1415 C CA . SER A 1 184 ? 1.096 9.134 -10.655 1.00 64.00 184 SER A CA 1
ATOM 1416 C C . SER A 1 184 ? -0.197 8.766 -9.925 1.00 64.00 184 SER A C 1
ATOM 1418 O O . SER A 1 184 ? -1.033 9.637 -9.721 1.00 64.00 184 SER A O 1
ATOM 1420 N N . SER A 1 185 ? -0.284 7.550 -9.373 1.00 63.88 185 SER A N 1
ATOM 1421 C CA . SER A 1 185 ? -1.444 7.109 -8.576 1.00 63.88 185 SER A CA 1
ATOM 1422 C C . SER A 1 185 ? -1.695 8.044 -7.386 1.00 63.88 185 SER A C 1
ATOM 1424 O O . SER A 1 185 ? -2.800 8.530 -7.171 1.00 63.88 185 SER A O 1
ATOM 1426 N N . ASN A 1 186 ? -0.641 8.388 -6.642 1.00 69.69 186 ASN A N 1
ATOM 1427 C CA . ASN A 1 186 ? -0.719 9.324 -5.520 1.00 69.69 186 ASN A CA 1
ATOM 1428 C C . ASN A 1 186 ? -1.097 10.742 -5.957 1.00 69.69 186 ASN A C 1
ATOM 1430 O O . ASN A 1 186 ? -1.767 11.448 -5.206 1.00 69.69 186 ASN A O 1
ATOM 1434 N N . ARG A 1 187 ? -0.678 11.171 -7.153 1.00 79.19 187 ARG A N 1
ATOM 1435 C CA . ARG A 1 187 ? -1.072 12.465 -7.717 1.00 79.19 187 ARG A CA 1
ATOM 1436 C C . ARG A 1 187 ? -2.581 12.511 -7.923 1.00 79.19 187 ARG A C 1
ATOM 1438 O O . ARG A 1 187 ? -3.190 13.504 -7.535 1.00 79.19 187 ARG A O 1
ATOM 1445 N N . GLU A 1 188 ? -3.168 11.458 -8.484 1.00 78.62 188 GLU A N 1
ATOM 1446 C CA . GLU A 1 188 ? -4.614 11.380 -8.719 1.00 78.62 188 GLU A CA 1
ATOM 1447 C C . GLU A 1 188 ? -5.415 11.372 -7.410 1.00 78.62 188 GLU A C 1
ATOM 1449 O O . GLU A 1 188 ? -6.406 12.090 -7.306 1.00 78.62 188 GLU A O 1
ATOM 1454 N N . ILE A 1 189 ? -4.949 10.649 -6.384 1.00 82.00 189 ILE A N 1
ATOM 1455 C CA . ILE A 1 189 ? -5.575 10.647 -5.048 1.00 82.00 189 ILE A CA 1
ATOM 1456 C C . ILE A 1 189 ? -5.583 12.056 -4.443 1.00 82.00 189 ILE A C 1
ATOM 1458 O O . ILE A 1 189 ? -6.616 12.534 -3.984 1.00 82.00 189 ILE A O 1
ATOM 1462 N N . ILE A 1 190 ? -4.437 12.740 -4.464 1.00 85.00 190 ILE A N 1
ATOM 1463 C CA . ILE A 1 190 ? -4.298 14.090 -3.896 1.00 85.00 190 ILE A CA 1
ATOM 1464 C C . ILE A 1 190 ? -5.080 15.117 -4.721 1.00 85.00 190 ILE A C 1
ATOM 1466 O O . ILE A 1 190 ? -5.597 16.083 -4.164 1.00 85.00 190 ILE A O 1
ATOM 1470 N N . GLU A 1 191 ? -5.182 14.920 -6.036 1.00 85.62 191 GLU A N 1
ATOM 1471 C CA . GLU A 1 191 ? -5.964 15.796 -6.906 1.00 85.62 191 GLU A CA 1
ATOM 1472 C C . GLU A 1 191 ? -7.464 15.716 -6.599 1.00 85.62 191 GLU A C 1
ATOM 1474 O O . GLU A 1 191 ? -8.126 16.751 -6.601 1.00 85.62 191 GLU A O 1
ATOM 1479 N N . GLU A 1 192 ? -7.984 14.518 -6.311 1.00 81.94 192 GLU A N 1
ATOM 1480 C CA . GLU A 1 192 ? -9.392 14.301 -5.948 1.00 81.94 192 GLU A CA 1
ATOM 1481 C C . GLU A 1 192 ? -9.764 15.043 -4.651 1.00 81.94 192 GLU A C 1
ATOM 1483 O O . GLU A 1 192 ? -10.858 15.592 -4.557 1.00 81.94 192 GLU A O 1
ATOM 1488 N N . GLU A 1 193 ? -8.848 15.113 -3.680 1.00 81.69 193 GLU A N 1
ATOM 1489 C CA . GLU A 1 193 ? -9.133 15.667 -2.348 1.00 81.69 193 GLU A CA 1
ATOM 1490 C C . GLU A 1 193 ? -8.755 17.147 -2.182 1.00 81.69 193 GLU A C 1
ATOM 1492 O O . GLU A 1 193 ? -9.499 17.901 -1.559 1.00 81.69 193 GLU A O 1
ATOM 1497 N N . PHE A 1 194 ? -7.614 17.590 -2.725 1.00 86.62 194 PHE A N 1
ATOM 1498 C CA . PHE A 1 194 ? -7.107 18.960 -2.520 1.00 86.62 194 PHE A CA 1
ATOM 1499 C C . PHE A 1 194 ? -6.938 19.769 -3.805 1.00 86.62 194 PHE A C 1
ATOM 1501 O O . PHE A 1 194 ? -6.555 20.941 -3.759 1.00 86.62 194 PHE A O 1
ATOM 1508 N N . GLY A 1 195 ? -7.179 19.153 -4.960 1.00 87.06 195 GLY A N 1
ATOM 1509 C CA . GLY A 1 195 ? -7.068 19.797 -6.260 1.00 87.06 195 GLY A CA 1
ATOM 1510 C C . GLY A 1 195 ? -5.656 19.827 -6.855 1.00 87.06 195 GLY A 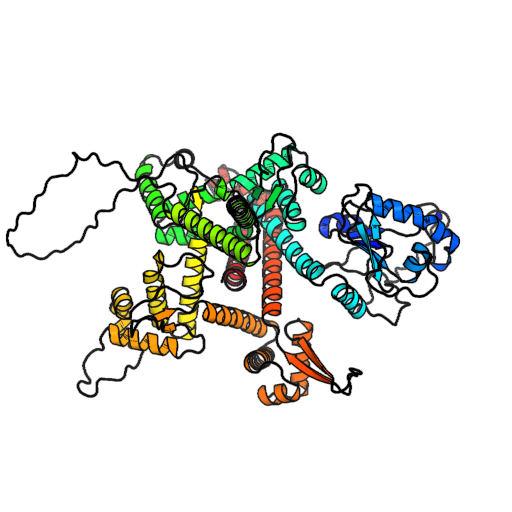C 1
ATOM 1511 O O . GLY A 1 195 ? -4.717 19.152 -6.429 1.00 87.06 195 GLY A O 1
ATOM 1512 N N . LEU A 1 196 ? -5.521 20.631 -7.910 1.00 86.38 196 LEU A N 1
ATOM 1513 C CA . LEU A 1 196 ? -4.393 20.593 -8.847 1.00 86.38 196 LEU A CA 1
ATOM 1514 C C . LEU A 1 196 ? -3.056 21.067 -8.257 1.00 86.38 196 LEU A C 1
ATOM 1516 O O . LEU A 1 196 ? -2.015 20.472 -8.545 1.00 86.38 196 LEU A O 1
ATOM 1520 N N . PHE A 1 197 ? -3.050 22.139 -7.455 1.00 90.00 197 PHE A N 1
ATOM 1521 C CA . PHE A 1 197 ? -1.796 22.721 -6.955 1.00 90.00 197 PHE A CA 1
ATOM 1522 C C . PHE A 1 197 ? -1.088 21.809 -5.940 1.00 90.00 197 PHE A C 1
ATOM 1524 O O . PHE A 1 197 ? 0.080 21.480 -6.183 1.00 90.00 197 PHE A O 1
ATOM 1531 N N . PRO A 1 198 ? -1.758 21.309 -4.877 1.00 90.62 198 PRO A N 1
ATOM 1532 C CA . PRO A 1 198 ? -1.127 20.384 -3.936 1.00 90.62 198 PRO A CA 1
ATOM 1533 C C . PRO A 1 198 ? -0.727 19.066 -4.597 1.00 90.62 198 PRO A C 1
ATOM 1535 O O . PRO A 1 198 ? 0.335 18.528 -4.294 1.00 90.62 198 PRO A O 1
ATOM 1538 N N . SER A 1 199 ? -1.523 18.592 -5.560 1.00 87.69 199 SER A N 1
ATOM 1539 C CA . SER A 1 199 ? -1.234 17.394 -6.351 1.00 87.69 199 SER A CA 1
ATOM 1540 C C . SER A 1 199 ? 0.074 17.509 -7.144 1.00 87.69 199 SER A C 1
ATOM 1542 O O . SER A 1 199 ? 0.929 16.625 -7.063 1.00 87.69 199 SER A O 1
ATOM 1544 N N . ASN A 1 200 ? 0.298 18.628 -7.841 1.00 86.62 200 ASN A N 1
ATOM 1545 C CA . ASN A 1 200 ? 1.538 18.849 -8.589 1.00 86.62 200 ASN A CA 1
ATOM 1546 C C . ASN A 1 200 ? 2.763 18.967 -7.666 1.00 86.62 200 ASN A C 1
ATOM 1548 O O . ASN A 1 200 ? 3.821 18.419 -7.983 1.00 86.62 200 ASN A O 1
ATOM 1552 N N . VAL A 1 201 ? 2.628 19.646 -6.519 1.00 89.50 201 VAL A N 1
ATOM 1553 C CA . VAL A 1 201 ? 3.699 19.740 -5.510 1.00 89.50 201 VAL A CA 1
ATOM 1554 C C . VAL A 1 201 ? 4.039 18.354 -4.958 1.00 89.50 201 VAL A C 1
ATOM 1556 O O . VAL A 1 201 ? 5.206 17.960 -4.966 1.00 89.50 201 VAL A O 1
ATOM 1559 N N . ALA A 1 202 ? 3.031 17.586 -4.541 1.00 87.62 202 ALA A N 1
ATOM 1560 C CA . ALA A 1 202 ? 3.220 16.247 -3.999 1.00 87.62 202 ALA A CA 1
ATOM 1561 C C . ALA A 1 202 ? 3.852 15.295 -5.022 1.00 87.62 202 ALA A C 1
ATOM 1563 O O . ALA A 1 202 ? 4.765 14.547 -4.678 1.00 87.62 202 ALA A O 1
ATOM 1564 N N . HIS A 1 203 ? 3.430 15.362 -6.288 1.00 84.69 203 HIS A N 1
ATOM 1565 C CA . HIS A 1 203 ? 4.003 14.557 -7.362 1.00 84.69 203 HIS A CA 1
ATOM 1566 C C . HIS A 1 203 ? 5.504 14.826 -7.546 1.00 84.69 203 HIS A C 1
ATOM 1568 O O . HIS A 1 203 ? 6.294 13.884 -7.585 1.00 84.69 203 HIS A O 1
ATOM 1574 N N . GLN A 1 204 ? 5.924 16.096 -7.588 1.00 83.00 204 GLN A N 1
ATOM 1575 C CA . GLN A 1 204 ? 7.340 16.447 -7.754 1.00 83.00 204 GLN A CA 1
ATOM 1576 C C . GLN A 1 204 ? 8.201 15.975 -6.575 1.00 83.00 204 GLN A C 1
ATOM 1578 O O . GLN A 1 204 ? 9.287 15.429 -6.786 1.00 83.00 204 GLN A O 1
ATOM 1583 N N . VAL A 1 205 ? 7.703 16.120 -5.343 1.00 85.94 205 VAL A N 1
ATOM 1584 C CA . VAL A 1 205 ? 8.400 15.630 -4.141 1.00 85.94 205 VAL A CA 1
ATOM 1585 C C . VAL A 1 205 ? 8.453 14.096 -4.124 1.00 85.94 205 VAL A C 1
ATOM 1587 O O . VAL A 1 205 ? 9.482 13.521 -3.791 1.00 85.94 205 VAL A O 1
ATOM 1590 N N . LEU A 1 206 ? 7.401 13.394 -4.555 1.00 83.38 206 LEU A N 1
ATOM 1591 C CA . LEU A 1 206 ? 7.418 11.928 -4.647 1.00 83.38 206 LEU A CA 1
ATOM 1592 C C . LEU A 1 206 ? 8.387 11.404 -5.721 1.00 83.38 206 LEU A C 1
ATOM 1594 O O . LEU A 1 206 ? 9.052 10.395 -5.493 1.00 83.38 206 LEU A O 1
ATOM 1598 N N . MET A 1 207 ? 8.495 12.077 -6.872 1.00 77.50 207 MET A N 1
ATOM 1599 C CA . MET A 1 207 ? 9.401 11.670 -7.958 1.00 77.50 207 MET A CA 1
ATOM 1600 C C . MET A 1 207 ? 10.878 11.882 -7.621 1.00 77.50 207 MET A C 1
ATOM 1602 O O . MET A 1 207 ? 11.728 11.052 -7.964 1.00 77.50 207 MET A O 1
ATOM 1606 N N . LYS A 1 208 ? 11.190 13.032 -7.015 1.00 77.62 208 LYS A N 1
ATOM 1607 C CA . LYS A 1 208 ? 12.568 13.492 -6.790 1.00 77.62 208 LYS A CA 1
ATOM 1608 C C . LYS A 1 208 ? 13.065 13.228 -5.366 1.00 77.62 208 LYS A C 1
ATOM 1610 O O . LYS A 1 208 ? 14.270 13.266 -5.142 1.00 77.62 208 LYS A O 1
ATOM 1615 N N . GLY A 1 209 ? 12.173 12.904 -4.430 1.00 81.25 209 GLY A N 1
ATOM 1616 C CA . GLY A 1 209 ? 12.501 12.655 -3.030 1.00 81.25 209 GLY A CA 1
ATOM 1617 C C . GLY A 1 209 ? 12.525 13.940 -2.201 1.00 81.25 209 GLY A C 1
ATOM 1618 O O . GLY A 1 209 ? 11.643 14.786 -2.314 1.00 81.25 209 GLY A O 1
ATOM 1619 N N . ARG A 1 210 ? 13.521 14.075 -1.321 1.00 83.25 210 ARG A N 1
ATOM 1620 C CA . ARG A 1 210 ? 13.649 15.231 -0.419 1.00 83.25 210 ARG A CA 1
ATOM 1621 C C . ARG A 1 210 ? 13.977 16.492 -1.217 1.00 83.25 210 ARG A C 1
ATOM 1623 O O . ARG A 1 210 ? 14.959 16.502 -1.952 1.00 83.25 210 ARG A O 1
ATOM 1630 N N . LEU A 1 211 ? 13.180 17.548 -1.056 1.00 87.56 211 LEU A N 1
ATOM 1631 C CA . LEU A 1 211 ? 13.341 18.806 -1.796 1.00 87.56 211 LEU A CA 1
ATOM 1632 C C . LEU A 1 211 ? 13.255 20.028 -0.879 1.00 87.56 211 LEU A C 1
ATOM 1634 O O . LEU A 1 211 ? 12.498 20.025 0.092 1.00 87.56 211 LEU A O 1
ATOM 1638 N N . SER A 1 212 ? 13.988 21.092 -1.220 1.00 89.31 212 SER A N 1
ATOM 1639 C CA . SER A 1 212 ? 13.846 22.402 -0.574 1.00 89.31 212 SER A CA 1
ATOM 1640 C C . SER A 1 212 ? 12.684 23.201 -1.176 1.00 89.31 212 SER A C 1
ATOM 1642 O O . SER A 1 212 ? 12.260 22.947 -2.306 1.00 89.31 212 SER A O 1
ATOM 1644 N N . LEU A 1 213 ? 12.194 24.229 -0.472 1.00 88.56 213 LEU A N 1
ATOM 1645 C CA . LEU A 1 213 ? 11.148 25.114 -1.009 1.00 88.56 213 LEU A CA 1
ATOM 1646 C C . LEU A 1 213 ? 11.543 25.738 -2.361 1.00 88.56 213 LEU A C 1
ATOM 1648 O O . LEU A 1 213 ? 10.705 25.872 -3.252 1.00 88.56 213 LEU A O 1
ATOM 1652 N N . VAL A 1 214 ? 12.814 26.123 -2.516 1.00 87.00 214 VAL A N 1
ATOM 1653 C CA . VAL A 1 214 ? 13.328 26.754 -3.742 1.00 87.00 214 VAL A CA 1
ATOM 1654 C C . VAL A 1 214 ? 13.298 25.764 -4.903 1.00 87.00 214 VAL A C 1
ATOM 1656 O O . VAL A 1 214 ? 12.894 26.121 -6.010 1.00 87.00 214 VAL A O 1
ATOM 1659 N N . ASP A 1 215 ? 13.665 24.513 -4.641 1.00 87.06 215 ASP A N 1
ATOM 1660 C CA . ASP A 1 215 ? 13.666 23.465 -5.658 1.00 87.06 215 ASP A CA 1
ATOM 1661 C C . ASP A 1 215 ? 12.242 23.067 -6.051 1.00 87.06 215 ASP A C 1
ATOM 1663 O O . ASP A 1 215 ? 11.957 22.904 -7.235 1.00 87.06 215 ASP A O 1
ATOM 1667 N N . ILE A 1 216 ? 11.307 23.012 -5.094 1.00 87.31 216 ILE A N 1
ATOM 1668 C CA . ILE A 1 216 ? 9.889 22.748 -5.385 1.00 87.31 216 ILE A CA 1
ATOM 1669 C C . ILE A 1 216 ? 9.319 23.833 -6.303 1.00 87.31 216 ILE A C 1
ATOM 1671 O O . ILE A 1 216 ? 8.649 23.513 -7.283 1.00 87.31 216 ILE A O 1
ATOM 1675 N N . VAL A 1 217 ? 9.604 25.110 -6.033 1.00 89.19 217 VAL A N 1
ATOM 1676 C CA . VAL A 1 217 ? 9.171 26.228 -6.892 1.00 89.19 217 VAL A CA 1
ATOM 1677 C C . VAL A 1 217 ? 9.745 26.089 -8.304 1.00 89.19 217 VAL A C 1
ATOM 1679 O O . VAL A 1 217 ? 9.011 26.230 -9.282 1.00 89.19 217 VAL A O 1
ATOM 1682 N N . ARG A 1 218 ? 11.033 25.745 -8.424 1.00 85.50 218 ARG A N 1
ATOM 1683 C CA . ARG A 1 218 ? 11.688 25.533 -9.725 1.00 85.50 218 ARG A CA 1
ATOM 1684 C C . ARG A 1 218 ? 11.054 24.387 -10.511 1.00 85.50 218 ARG A C 1
ATOM 1686 O O . ARG A 1 218 ? 10.746 24.567 -11.685 1.00 85.50 218 ARG A O 1
ATOM 1693 N N . PHE A 1 219 ? 10.821 23.239 -9.875 1.00 83.44 219 PHE A N 1
ATOM 1694 C CA . PHE A 1 219 ? 10.288 22.055 -10.554 1.00 83.44 219 PHE A CA 1
ATOM 1695 C C . PHE A 1 219 ? 8.792 22.150 -10.865 1.00 83.44 219 PHE A C 1
ATOM 1697 O O . PHE A 1 219 ? 8.350 21.661 -11.900 1.00 83.44 219 PHE A O 1
ATOM 1704 N N . THR A 1 220 ? 8.000 22.789 -10.000 1.00 82.88 220 THR A N 1
ATOM 1705 C CA . THR A 1 220 ? 6.549 22.936 -10.217 1.00 82.88 220 THR A CA 1
ATOM 1706 C C . THR A 1 220 ? 6.189 24.101 -11.135 1.00 82.88 220 THR A C 1
ATOM 1708 O O . THR A 1 220 ? 5.071 24.136 -11.644 1.00 82.88 220 THR A O 1
ATOM 1711 N N . LYS A 1 221 ? 7.110 25.054 -11.351 1.00 85.94 221 LYS A N 1
ATOM 1712 C CA . LYS A 1 221 ? 6.864 26.325 -12.062 1.00 85.94 221 LYS A CA 1
ATOM 1713 C C . LYS A 1 221 ? 5.703 27.141 -11.465 1.00 85.94 221 LYS A C 1
ATOM 1715 O O . LYS A 1 221 ? 5.144 28.005 -12.137 1.00 85.94 221 LYS A O 1
ATOM 1720 N N . LEU A 1 222 ? 5.335 26.870 -10.211 1.00 88.75 222 LEU A N 1
ATOM 1721 C CA . LEU A 1 222 ? 4.311 27.599 -9.467 1.00 88.75 222 LEU A CA 1
ATOM 1722 C C . LEU A 1 222 ? 4.926 28.786 -8.726 1.00 88.75 222 LEU A C 1
ATOM 1724 O O . LEU A 1 222 ? 6.128 28.833 -8.471 1.00 88.75 222 LEU A O 1
ATOM 1728 N N . THR A 1 223 ? 4.094 29.750 -8.334 1.00 91.31 223 THR A N 1
ATOM 1729 C CA . THR A 1 223 ? 4.565 30.858 -7.493 1.00 91.31 223 THR A CA 1
ATOM 1730 C C . THR A 1 223 ? 4.929 30.360 -6.092 1.00 91.31 223 THR A C 1
ATOM 1732 O O . THR A 1 223 ? 4.312 29.433 -5.565 1.00 91.31 223 THR A O 1
ATOM 1735 N N . GLN A 1 224 ? 5.897 31.009 -5.433 1.00 90.31 224 GLN A N 1
ATOM 1736 C CA . GLN A 1 224 ? 6.296 30.632 -4.070 1.00 90.31 224 GLN A CA 1
ATOM 1737 C C . GLN A 1 224 ? 5.119 30.669 -3.082 1.00 90.31 224 GLN A C 1
ATOM 1739 O O . GLN A 1 224 ? 5.058 29.842 -2.175 1.00 90.31 224 GLN A O 1
ATOM 1744 N N . ARG A 1 225 ? 4.167 31.592 -3.275 1.00 92.56 225 ARG A N 1
ATOM 1745 C CA . ARG A 1 225 ? 2.944 31.676 -2.469 1.00 92.56 225 ARG A CA 1
ATOM 1746 C C . ARG A 1 225 ? 2.085 30.417 -2.611 1.00 92.56 225 ARG A C 1
ATOM 1748 O O . ARG A 1 225 ? 1.777 29.794 -1.603 1.00 92.56 225 ARG A O 1
ATOM 1755 N N . GLN A 1 226 ? 1.784 30.005 -3.843 1.00 92.12 226 GLN A N 1
ATOM 1756 C CA . GLN A 1 226 ? 0.987 28.802 -4.115 1.00 92.12 226 GLN A CA 1
ATOM 1757 C C . GLN A 1 226 ? 1.656 27.534 -3.578 1.00 92.12 226 GLN A C 1
ATOM 1759 O O . GLN A 1 226 ? 0.980 26.657 -3.043 1.00 92.12 226 GLN A O 1
ATOM 1764 N N . VAL A 1 227 ? 2.986 27.438 -3.688 1.00 91.69 227 VAL A N 1
ATOM 1765 C CA . VAL A 1 227 ? 3.737 26.303 -3.134 1.00 91.69 227 VAL A CA 1
ATOM 1766 C C . VAL A 1 227 ? 3.649 26.283 -1.609 1.00 91.69 227 VAL A C 1
ATOM 1768 O O . VAL A 1 227 ? 3.419 25.220 -1.041 1.00 91.69 227 VAL A O 1
ATOM 1771 N N . ARG A 1 228 ? 3.777 27.434 -0.936 1.00 92.19 228 ARG A N 1
ATOM 1772 C CA . ARG A 1 228 ? 3.622 27.516 0.526 1.00 92.19 228 ARG A CA 1
ATOM 1773 C C . ARG A 1 228 ? 2.214 27.133 0.970 1.00 92.19 228 ARG A C 1
ATOM 1775 O O . ARG A 1 228 ? 2.092 26.289 1.843 1.00 92.19 228 ARG A O 1
ATOM 1782 N N . GLU A 1 229 ? 1.178 27.691 0.344 1.00 93.19 229 GLU A N 1
ATOM 1783 C CA . GLU A 1 229 ? -0.224 27.350 0.638 1.00 93.19 229 GLU A CA 1
ATOM 1784 C C . GLU A 1 229 ? -0.475 25.843 0.449 1.00 93.19 229 GLU A C 1
ATOM 1786 O O . GLU A 1 229 ? -1.030 25.187 1.328 1.00 93.19 229 GLU A O 1
ATOM 1791 N N . SER A 1 230 ? 0.039 25.266 -0.643 1.00 92.44 230 SER A N 1
ATOM 1792 C CA . SER A 1 230 ? -0.059 23.828 -0.919 1.00 92.44 230 SER A CA 1
ATOM 1793 C C . SER A 1 230 ? 0.666 22.975 0.127 1.00 92.44 230 SER A C 1
ATOM 1795 O O . SER A 1 230 ? 0.117 21.982 0.602 1.00 92.44 230 SER A O 1
ATOM 1797 N N . LEU A 1 231 ? 1.890 23.350 0.513 1.00 91.25 231 LEU A N 1
ATOM 1798 C CA . LEU A 1 231 ? 2.655 22.635 1.537 1.00 91.25 231 LEU A CA 1
ATOM 1799 C C . LEU A 1 231 ? 1.976 22.716 2.905 1.00 91.25 231 LEU A C 1
ATOM 1801 O O . LEU A 1 231 ? 1.920 21.703 3.595 1.00 91.25 231 LEU A O 1
ATOM 1805 N N . THR A 1 232 ? 1.403 23.863 3.276 1.00 91.44 232 THR A N 1
ATOM 1806 C CA . THR A 1 232 ? 0.651 24.009 4.530 1.00 91.44 232 THR A CA 1
ATOM 1807 C C . THR A 1 232 ? -0.518 23.028 4.590 1.00 91.44 232 THR A C 1
ATOM 1809 O O . THR A 1 232 ? -0.666 22.326 5.588 1.00 91.44 232 THR A O 1
ATOM 1812 N N . VAL A 1 233 ? -1.297 22.898 3.509 1.00 91.62 233 VAL A N 1
ATOM 1813 C CA . VAL A 1 233 ? -2.405 21.927 3.435 1.00 91.62 233 VAL A CA 1
ATOM 1814 C C . VAL A 1 233 ? -1.897 20.487 3.573 1.00 91.62 233 VAL A C 1
ATOM 1816 O O . VAL A 1 233 ? -2.471 19.694 4.322 1.00 91.62 233 VAL A O 1
ATOM 1819 N N . LEU A 1 234 ? -0.796 20.137 2.902 1.00 90.88 234 LEU A N 1
ATOM 1820 C CA . LEU A 1 234 ? -0.227 18.784 2.957 1.00 90.88 234 LEU A CA 1
ATOM 1821 C C . LEU A 1 234 ? 0.368 18.442 4.336 1.00 90.88 234 LEU A C 1
ATOM 1823 O O . LEU A 1 234 ? 0.274 17.293 4.776 1.00 90.88 234 LEU A O 1
ATOM 1827 N N . ILE A 1 235 ? 0.964 19.419 5.026 1.00 90.56 235 ILE A N 1
ATOM 1828 C CA . ILE A 1 235 ? 1.481 19.272 6.397 1.00 90.56 235 ILE A CA 1
ATOM 1829 C C . ILE A 1 235 ? 0.322 19.132 7.389 1.00 90.56 235 ILE A C 1
ATOM 1831 O O . ILE A 1 235 ? 0.366 18.254 8.252 1.00 90.56 235 ILE A O 1
ATOM 1835 N N . GLN A 1 236 ? -0.737 19.931 7.227 1.00 89.94 236 GLN A N 1
ATOM 1836 C CA . GLN A 1 236 ? -1.938 19.880 8.063 1.00 89.94 236 GLN A CA 1
ATOM 1837 C C . GLN A 1 236 ? -2.589 18.489 8.047 1.00 89.94 236 GLN A C 1
ATOM 1839 O O . GLN A 1 236 ? -2.963 17.959 9.090 1.00 89.94 236 GLN A O 1
ATOM 1844 N N . HIS A 1 237 ? -2.628 17.841 6.881 1.00 89.25 237 HIS A N 1
ATOM 1845 C CA . HIS A 1 237 ? -3.137 16.473 6.733 1.00 89.25 237 HIS A CA 1
ATOM 1846 C C . HIS A 1 237 ? -2.109 15.381 7.075 1.00 89.25 237 HIS A C 1
ATOM 1848 O O . HIS A 1 237 ? -2.386 14.193 6.910 1.00 89.25 237 HIS A O 1
ATOM 1854 N N . GLY A 1 238 ? -0.904 15.756 7.519 1.00 85.25 238 GLY A N 1
ATOM 1855 C CA . GLY A 1 238 ? 0.152 14.823 7.911 1.00 85.25 238 GLY A CA 1
ATOM 1856 C C . GLY A 1 238 ? 0.733 13.984 6.768 1.00 85.25 238 GLY A C 1
ATOM 1857 O O . GLY A 1 238 ? 1.297 12.923 7.040 1.00 85.25 238 GLY A O 1
ATOM 1858 N N . LEU A 1 239 ? 0.589 14.435 5.516 1.00 87.62 239 LEU A N 1
ATOM 1859 C CA . LEU A 1 239 ? 1.132 13.774 4.318 1.00 87.62 239 LEU A CA 1
ATOM 1860 C C . LEU A 1 239 ? 2.573 14.199 4.024 1.00 87.62 239 LEU A C 1
ATOM 1862 O O . LEU A 1 239 ? 3.357 13.428 3.470 1.00 87.62 239 LEU A O 1
ATOM 1866 N N . CYS A 1 240 ? 2.897 15.440 4.384 1.00 88.38 240 CYS A N 1
ATOM 1867 C CA . CYS A 1 240 ? 4.221 16.023 4.254 1.00 88.38 240 CYS A CA 1
ATOM 1868 C C . CYS A 1 240 ? 4.932 16.019 5.602 1.00 88.38 240 CYS A C 1
ATOM 1870 O O . CYS A 1 240 ? 4.436 16.600 6.568 1.00 88.38 240 CYS A O 1
ATOM 1872 N N . TYR A 1 241 ? 6.130 15.449 5.633 1.00 87.38 241 TYR A N 1
ATOM 1873 C CA . TYR A 1 241 ? 7.098 15.693 6.690 1.00 87.38 241 TYR A CA 1
ATOM 1874 C C . TYR A 1 241 ? 8.006 16.849 6.301 1.00 87.38 241 TYR A C 1
ATOM 1876 O O . TYR A 1 241 ? 8.303 17.055 5.120 1.00 87.38 241 TYR A O 1
ATOM 1884 N N . PHE A 1 242 ? 8.459 17.589 7.301 1.00 87.62 242 PHE A N 1
ATOM 1885 C CA . PHE A 1 242 ? 9.481 18.603 7.123 1.00 87.62 242 PHE A CA 1
ATOM 1886 C C . PHE A 1 242 ? 10.590 18.384 8.143 1.00 87.62 242 PHE A C 1
ATOM 1888 O O . PHE A 1 242 ? 10.341 17.995 9.287 1.00 87.62 242 PHE A O 1
ATOM 1895 N N . THR A 1 243 ? 11.815 18.632 7.705 1.00 80.88 243 THR A N 1
ATOM 1896 C CA . THR A 1 243 ? 12.995 18.562 8.555 1.00 80.88 243 THR A CA 1
ATOM 1897 C C . THR A 1 243 ? 13.627 19.941 8.563 1.00 80.88 243 THR A C 1
ATOM 1899 O O . THR A 1 243 ? 14.051 20.463 7.527 1.00 80.88 243 THR A O 1
ATOM 1902 N N . GLU A 1 244 ? 13.612 20.544 9.745 1.00 76.38 244 GLU A N 1
ATOM 1903 C CA . GLU A 1 244 ? 14.343 21.764 10.043 1.00 76.38 244 GLU A CA 1
ATOM 1904 C C . GLU A 1 244 ? 15.717 21.356 10.578 1.00 76.38 244 GLU A C 1
ATOM 1906 O O . GLU A 1 244 ? 15.775 20.651 11.591 1.00 76.38 244 GLU A O 1
ATOM 1911 N N . PRO A 1 245 ? 16.808 21.727 9.892 1.00 68.31 245 PRO A N 1
ATOM 1912 C CA . PRO A 1 245 ? 18.149 21.496 10.408 1.00 68.31 245 PRO A CA 1
ATOM 1913 C C . PRO A 1 245 ? 18.349 22.272 11.714 1.00 68.31 245 PRO A C 1
ATOM 1915 O O . PRO A 1 245 ? 17.763 23.341 11.917 1.00 68.31 245 PRO A O 1
ATOM 1918 N N . VAL A 1 246 ? 19.160 21.712 12.617 1.00 62.88 246 VAL A N 1
ATOM 1919 C CA . VAL A 1 246 ? 19.470 22.337 13.907 1.00 62.88 246 VAL A CA 1
ATOM 1920 C C . VAL A 1 246 ? 20.124 23.688 13.630 1.00 62.88 246 VAL A C 1
ATOM 1922 O O . VAL A 1 246 ? 21.049 23.802 12.828 1.00 62.88 246 VAL A O 1
ATOM 1925 N N . GLN A 1 247 ? 19.590 24.730 14.259 1.00 55.31 247 GLN A N 1
ATOM 1926 C CA . GLN A 1 247 ? 19.989 26.112 14.039 1.00 55.31 247 GLN A CA 1
ATOM 1927 C C . GLN A 1 247 ? 21.404 26.353 14.592 1.00 55.31 247 GLN A C 1
ATOM 1929 O O . GLN A 1 247 ? 21.582 26.863 15.694 1.00 55.31 247 GLN A O 1
ATOM 1934 N N . ASN A 1 248 ? 22.435 26.004 13.824 1.00 53.31 248 ASN A N 1
ATOM 1935 C CA . ASN A 1 248 ? 23.776 26.515 14.072 1.00 53.31 248 ASN A CA 1
ATOM 1936 C C . ASN A 1 248 ? 23.760 28.016 13.750 1.00 53.31 248 ASN A C 1
ATOM 1938 O O . ASN A 1 248 ? 23.345 28.415 12.661 1.00 53.31 248 ASN A O 1
ATOM 1942 N N . LEU A 1 249 ? 24.190 28.856 14.701 1.00 57.41 249 LEU A N 1
ATOM 1943 C CA . LEU A 1 249 ? 24.071 30.326 14.659 1.00 57.41 249 LEU A CA 1
ATOM 1944 C C . LEU A 1 249 ? 24.686 31.008 13.415 1.00 57.41 249 LEU A C 1
ATOM 1946 O O . LEU A 1 249 ? 24.503 32.209 13.228 1.00 57.41 249 LEU A O 1
ATOM 1950 N N . THR A 1 250 ? 25.410 30.280 12.564 1.00 55.56 250 THR A N 1
ATOM 1951 C CA . THR A 1 250 ? 26.207 30.825 11.458 1.00 55.56 250 THR A CA 1
ATOM 1952 C C . THR A 1 250 ? 25.665 30.517 10.058 1.00 55.56 250 THR A C 1
ATOM 1954 O O . THR A 1 250 ? 25.962 31.275 9.136 1.00 55.56 250 THR A O 1
ATOM 1957 N N . VAL A 1 251 ? 24.849 29.470 9.859 1.00 56.56 251 VAL A N 1
ATOM 1958 C CA . VAL A 1 251 ? 24.329 29.088 8.528 1.00 56.56 251 VAL A CA 1
ATOM 1959 C C . VAL A 1 251 ? 22.871 28.644 8.636 1.00 56.56 251 VAL A C 1
ATOM 1961 O O . VAL A 1 251 ? 22.557 27.616 9.227 1.00 56.56 251 VAL A O 1
ATOM 1964 N N . ARG A 1 252 ? 21.954 29.415 8.035 1.00 60.16 252 ARG A N 1
ATOM 1965 C CA . ARG A 1 252 ? 20.538 29.039 7.929 1.00 60.16 252 ARG A CA 1
ATOM 1966 C C . ARG A 1 252 ? 20.379 28.015 6.807 1.00 60.16 252 ARG A C 1
ATOM 1968 O O . ARG A 1 252 ? 20.152 28.381 5.655 1.00 60.16 252 ARG A O 1
ATOM 1975 N N . GLU A 1 253 ? 20.547 26.745 7.139 1.00 65.69 253 GLU A N 1
ATOM 1976 C CA . GLU A 1 253 ? 20.307 25.650 6.202 1.00 65.69 253 GLU A CA 1
ATOM 1977 C C . GLU A 1 253 ? 18.820 25.590 5.781 1.00 65.69 253 GLU A C 1
ATOM 1979 O O . GLU A 1 253 ? 17.928 25.946 6.561 1.00 65.69 253 GLU A O 1
ATOM 1984 N N . PRO A 1 254 ? 18.523 25.209 4.524 1.00 75.00 254 PRO A N 1
ATOM 1985 C CA . PRO A 1 254 ? 17.161 25.193 4.006 1.00 75.00 254 PRO A CA 1
ATOM 1986 C C . PRO A 1 254 ? 16.329 24.062 4.623 1.00 75.00 254 PRO A C 1
ATOM 1988 O O . PRO A 1 254 ? 16.826 22.971 4.887 1.00 75.00 254 PRO A O 1
ATOM 1991 N N . THR A 1 255 ? 15.028 24.303 4.791 1.00 83.94 255 THR A N 1
ATOM 1992 C CA . THR A 1 255 ? 14.079 23.265 5.203 1.00 83.94 255 THR A CA 1
ATOM 1993 C C . THR A 1 255 ? 13.842 22.272 4.071 1.00 83.94 255 THR A C 1
ATOM 1995 O O . THR A 1 255 ? 13.609 22.661 2.920 1.00 83.94 255 THR A O 1
ATOM 1998 N N . PHE A 1 256 ? 13.881 20.983 4.405 1.00 87.25 256 PHE A N 1
ATOM 1999 C CA . PHE A 1 256 ? 13.626 19.906 3.453 1.00 87.25 256 PHE A CA 1
ATOM 2000 C C . PHE A 1 256 ? 12.250 19.297 3.686 1.00 87.25 256 PHE A C 1
ATOM 2002 O O . PHE A 1 256 ? 11.881 18.978 4.816 1.00 87.25 256 PHE A O 1
ATOM 2009 N N . TYR A 1 257 ? 11.509 19.105 2.600 1.00 89.81 257 TYR A N 1
ATOM 2010 C CA . TYR A 1 257 ? 10.184 18.498 2.596 1.00 89.81 257 TYR A CA 1
ATOM 2011 C C . TYR A 1 257 ? 10.254 17.089 2.007 1.00 89.81 257 TYR A C 1
ATOM 2013 O O . TYR A 1 257 ? 10.911 16.857 0.989 1.00 89.81 257 TYR A O 1
ATOM 2021 N N . GLN A 1 258 ? 9.551 16.151 2.639 1.00 88.12 258 GLN A N 1
ATOM 2022 C CA . GLN A 1 258 ? 9.441 14.762 2.204 1.00 88.12 258 GLN A CA 1
ATOM 2023 C C . GLN A 1 258 ? 7.981 14.309 2.272 1.00 88.12 258 GLN A C 1
ATOM 2025 O O . GLN A 1 258 ? 7.317 14.505 3.285 1.00 88.12 258 GLN A O 1
ATOM 2030 N N . MET A 1 259 ? 7.481 13.665 1.216 1.00 86.69 259 MET A N 1
ATOM 2031 C CA . MET A 1 259 ? 6.142 13.063 1.220 1.00 86.69 259 MET A CA 1
ATOM 2032 C C . MET A 1 259 ? 6.159 11.632 1.757 1.00 86.69 259 MET A C 1
ATOM 2034 O O . MET A 1 259 ? 7.074 10.860 1.458 1.00 86.69 259 MET A O 1
ATOM 2038 N N . ASP A 1 260 ? 5.098 11.257 2.470 1.00 84.44 260 ASP A N 1
ATOM 2039 C CA . ASP A 1 260 ? 4.822 9.875 2.858 1.00 84.44 260 ASP A CA 1
ATOM 2040 C C . ASP A 1 260 ? 3.837 9.214 1.886 1.00 84.44 260 ASP A C 1
ATOM 2042 O O . ASP A 1 260 ? 2.621 9.408 1.958 1.00 84.44 260 ASP A O 1
ATOM 2046 N N . ALA A 1 261 ? 4.365 8.390 0.980 1.00 83.00 261 ALA A N 1
ATOM 2047 C CA . ALA A 1 261 ? 3.548 7.645 0.026 1.00 83.00 261 ALA A CA 1
ATOM 2048 C C . ALA A 1 261 ? 2.555 6.688 0.712 1.00 83.00 261 ALA A C 1
ATOM 2050 O O . ALA A 1 261 ? 1.482 6.439 0.168 1.00 83.00 261 ALA A O 1
ATOM 2051 N N . ASN A 1 262 ? 2.875 6.156 1.897 1.00 81.62 262 ASN A N 1
ATOM 2052 C CA . ASN A 1 262 ? 2.009 5.181 2.560 1.00 81.62 262 ASN A CA 1
ATOM 2053 C C . ASN A 1 262 ? 0.754 5.849 3.120 1.00 81.62 262 ASN A C 1
ATOM 2055 O O . ASN A 1 262 ? -0.346 5.341 2.913 1.00 81.62 262 ASN A O 1
ATOM 2059 N N . LYS A 1 263 ? 0.908 7.017 3.753 1.00 82.12 263 LYS A N 1
ATOM 2060 C CA . LYS A 1 263 ? -0.223 7.794 4.281 1.00 82.12 263 LYS A CA 1
ATOM 2061 C C . LYS A 1 263 ? -1.167 8.276 3.188 1.00 82.12 263 LYS A C 1
ATOM 2063 O O . LYS A 1 263 ? -2.378 8.226 3.381 1.00 82.12 263 LYS A O 1
ATOM 2068 N N . ILE A 1 264 ? -0.630 8.668 2.030 1.00 85.25 264 ILE A N 1
ATOM 2069 C CA . ILE A 1 264 ? -1.451 9.010 0.858 1.00 85.25 264 ILE A CA 1
ATOM 2070 C C . ILE A 1 264 ? -2.282 7.796 0.432 1.00 85.25 264 ILE A C 1
ATOM 2072 O O . ILE A 1 264 ? -3.483 7.905 0.216 1.00 85.25 264 ILE A O 1
ATOM 2076 N N . MET A 1 265 ? -1.676 6.611 0.391 1.00 82.38 265 MET A N 1
ATOM 2077 C CA . MET A 1 265 ? -2.392 5.393 0.016 1.00 82.38 265 MET A CA 1
ATOM 2078 C C . MET A 1 265 ? -3.419 4.945 1.060 1.00 82.38 265 MET A C 1
ATOM 2080 O O . MET A 1 265 ? -4.447 4.389 0.688 1.00 82.38 265 MET A O 1
ATOM 2084 N N . PHE A 1 266 ? -3.198 5.198 2.352 1.00 84.69 266 PHE A N 1
ATOM 2085 C CA . PHE A 1 266 ? -4.190 4.878 3.385 1.00 84.69 266 PHE A CA 1
ATOM 2086 C C . PHE A 1 266 ? -5.475 5.698 3.260 1.00 84.69 266 PHE A C 1
ATOM 2088 O O . PHE A 1 266 ? -6.525 5.245 3.709 1.00 84.69 266 PHE A O 1
ATOM 2095 N N . ARG A 1 267 ? -5.437 6.847 2.582 1.00 84.81 267 ARG A N 1
ATOM 2096 C CA . ARG A 1 267 ? -6.637 7.653 2.312 1.00 84.81 267 ARG A CA 1
ATOM 2097 C C . ARG A 1 267 ? -7.616 6.965 1.371 1.00 84.81 267 ARG A C 1
ATOM 2099 O O . ARG A 1 267 ? -8.819 7.165 1.490 1.00 84.81 267 ARG A O 1
ATOM 2106 N N . LEU A 1 268 ? -7.140 6.022 0.552 1.00 83.06 268 LEU A N 1
ATOM 2107 C CA . LEU A 1 268 ? -8.022 5.137 -0.212 1.00 83.06 268 LEU A CA 1
ATOM 2108 C C . LEU A 1 268 ? -8.970 4.321 0.679 1.00 83.06 268 LEU A C 1
ATOM 2110 O O . LEU A 1 268 ? -10.030 3.911 0.213 1.00 83.06 268 LEU A O 1
ATOM 2114 N N . ARG A 1 269 ? -8.605 4.107 1.950 1.00 86.88 269 ARG A N 1
ATOM 2115 C CA . ARG A 1 269 ? -9.366 3.318 2.928 1.00 86.88 269 ARG A CA 1
ATOM 2116 C C . ARG A 1 269 ? -10.350 4.133 3.744 1.00 86.88 269 ARG A C 1
ATOM 2118 O O . ARG A 1 269 ? -10.985 3.558 4.624 1.00 86.88 269 ARG A O 1
ATOM 2125 N N . MET A 1 270 ? -10.495 5.432 3.478 1.00 88.25 270 MET A N 1
ATOM 2126 C CA . MET A 1 270 ? -11.343 6.318 4.277 1.00 88.25 270 MET A CA 1
ATOM 2127 C C . MET A 1 270 ? -12.758 5.748 4.456 1.00 88.25 270 MET A C 1
ATOM 2129 O O . MET A 1 270 ? -13.229 5.641 5.582 1.00 88.25 270 MET A O 1
ATOM 2133 N N . GLY A 1 271 ? -13.391 5.259 3.382 1.00 87.56 271 GLY A N 1
ATOM 2134 C CA . GLY A 1 271 ? -14.728 4.655 3.464 1.00 87.56 271 GLY A CA 1
ATOM 2135 C C . GLY A 1 271 ? -14.793 3.394 4.338 1.00 87.56 271 GLY A C 1
ATOM 2136 O O . GLY A 1 271 ? -15.719 3.234 5.129 1.00 87.56 271 GLY A O 1
ATOM 2137 N N . SER A 1 272 ? -13.792 2.514 4.250 1.00 88.25 272 SER A N 1
ATOM 2138 C CA . SER A 1 272 ? -13.714 1.308 5.090 1.00 88.25 272 SER A CA 1
ATOM 2139 C C . SER A 1 272 ? -13.450 1.644 6.559 1.00 88.25 272 SER A C 1
ATOM 2141 O O . SER A 1 272 ? -13.964 0.966 7.446 1.00 88.25 272 SER A O 1
ATOM 2143 N N . ILE A 1 273 ? -12.651 2.684 6.818 1.00 90.94 273 ILE A N 1
ATOM 2144 C CA . ILE A 1 273 ? -12.359 3.176 8.168 1.00 90.94 273 ILE A CA 1
ATOM 2145 C C . ILE A 1 273 ? -13.628 3.747 8.800 1.00 90.94 273 ILE A C 1
ATOM 2147 O O . ILE A 1 273 ? -13.967 3.342 9.907 1.00 90.94 273 ILE A O 1
ATOM 2151 N N . LEU A 1 274 ? -14.356 4.600 8.073 1.00 91.19 274 LEU A N 1
ATOM 2152 C CA . LEU A 1 274 ? -15.613 5.190 8.541 1.00 91.19 274 LEU A CA 1
ATOM 2153 C C . LEU A 1 274 ? -16.665 4.121 8.863 1.00 91.19 274 LEU A C 1
ATOM 2155 O O . LEU A 1 274 ? -17.322 4.180 9.899 1.00 91.19 274 LEU A O 1
ATOM 2159 N N . ARG A 1 275 ? -16.769 3.083 8.028 1.00 91.06 275 ARG A N 1
ATOM 2160 C CA . ARG A 1 275 ? -17.656 1.948 8.309 1.00 91.06 275 ARG A CA 1
ATOM 2161 C C . ARG A 1 275 ? -17.261 1.210 9.592 1.00 91.06 275 ARG A C 1
ATOM 2163 O O . ARG A 1 275 ? -18.123 0.860 10.391 1.00 91.06 275 ARG A O 1
ATOM 2170 N N . LEU A 1 276 ? -15.967 0.969 9.805 1.00 89.44 276 LEU A N 1
ATOM 2171 C CA . LEU A 1 276 ? -15.501 0.302 11.023 1.00 89.44 276 LEU A CA 1
ATOM 2172 C C . LEU A 1 276 ? -15.750 1.164 12.272 1.00 89.44 276 LEU A C 1
ATOM 2174 O O . LEU A 1 276 ? -16.078 0.625 13.331 1.00 89.44 276 LEU A O 1
ATOM 2178 N N . THR A 1 277 ? -15.600 2.488 12.168 1.00 89.62 277 THR A N 1
ATOM 2179 C CA . THR A 1 277 ? -15.945 3.399 13.270 1.00 89.62 277 THR A CA 1
ATOM 2180 C C . THR A 1 277 ? -17.434 3.401 13.560 1.00 89.62 277 THR A C 1
ATOM 2182 O O . THR A 1 277 ? -17.803 3.399 14.728 1.00 89.62 277 THR A O 1
ATOM 2185 N N . GLU A 1 278 ? -18.281 3.316 12.536 1.00 90.88 278 GLU A N 1
ATOM 2186 C CA . GLU A 1 278 ? -19.731 3.235 12.711 1.00 90.88 278 GLU A CA 1
ATOM 2187 C C . GLU A 1 278 ? -20.139 1.955 13.451 1.00 90.88 278 GLU A C 1
ATOM 2189 O O . GLU A 1 278 ? -20.904 2.005 14.411 1.00 90.88 278 GLU A O 1
ATOM 2194 N N . GLU A 1 279 ? -19.556 0.813 13.071 1.00 89.19 279 GLU A N 1
ATOM 2195 C CA . GLU A 1 279 ? -19.807 -0.484 13.714 1.00 89.19 279 GLU A CA 1
ATOM 2196 C C . GLU A 1 279 ? -19.333 -0.534 15.183 1.00 89.19 279 GLU A C 1
ATOM 2198 O O . GLU A 1 279 ? -19.807 -1.370 15.952 1.00 89.19 279 GLU A O 1
ATOM 2203 N N . THR A 1 280 ? -18.396 0.333 15.590 1.00 87.25 280 THR A N 1
ATOM 2204 C CA . THR A 1 280 ? -17.774 0.293 16.930 1.00 87.25 280 THR A CA 1
ATOM 2205 C C . THR A 1 280 ? -18.195 1.421 17.869 1.00 87.25 280 THR A C 1
ATOM 2207 O O . THR A 1 280 ? -18.282 1.181 19.071 1.00 87.25 280 THR A O 1
ATOM 2210 N N . PHE A 1 281 ? -18.461 2.620 17.349 1.00 85.19 281 PHE A N 1
ATOM 2211 C CA . PHE A 1 281 ? -18.762 3.836 18.118 1.00 85.19 281 PHE A CA 1
ATOM 2212 C C . PHE A 1 281 ? -20.048 4.538 17.648 1.00 85.19 281 PHE A C 1
ATOM 2214 O O . PHE A 1 281 ? -20.308 5.677 18.037 1.00 85.19 281 PHE A O 1
ATOM 2221 N N . ASN A 1 282 ? -20.872 3.866 16.835 1.00 88.62 282 ASN A N 1
ATOM 2222 C CA . ASN A 1 282 ? -22.111 4.395 16.262 1.00 88.62 282 ASN A CA 1
ATOM 2223 C C . ASN A 1 282 ? -21.882 5.634 15.363 1.00 88.62 282 ASN A C 1
ATOM 2225 O O . ASN A 1 282 ? -20.785 5.894 14.857 1.00 88.62 282 ASN A O 1
ATOM 2229 N N . LYS A 1 283 ? -22.954 6.401 15.129 1.00 87.44 283 LYS A N 1
ATOM 2230 C CA . LYS A 1 283 ? -22.955 7.583 14.253 1.00 87.44 283 LYS A CA 1
ATOM 2231 C C . LYS A 1 283 ? -22.048 8.704 14.766 1.00 87.44 283 LYS A C 1
ATOM 2233 O O . LYS A 1 283 ? -21.295 9.268 13.981 1.00 87.44 283 LYS A O 1
ATOM 2238 N N . GLU A 1 284 ? -22.036 8.945 16.077 1.00 86.19 284 GLU A N 1
ATOM 2239 C CA . GLU A 1 284 ? -21.231 10.002 16.709 1.00 86.19 284 GLU A CA 1
ATOM 2240 C C . GLU A 1 284 ? -19.730 9.842 16.419 1.00 86.19 284 GLU A C 1
ATOM 2242 O O . GLU A 1 284 ? -19.063 10.784 15.990 1.00 86.19 284 GLU A O 1
ATOM 2247 N N . GLY A 1 285 ? -19.196 8.623 16.564 1.00 85.69 285 GLY A N 1
ATOM 2248 C CA . GLY A 1 285 ? -17.792 8.340 16.249 1.00 85.69 285 GLY A CA 1
ATOM 2249 C C . GLY A 1 285 ? -17.462 8.494 14.760 1.00 85.69 285 GLY A C 1
ATOM 2250 O O . GLY A 1 285 ? -16.347 8.882 14.405 1.00 85.69 285 GLY A O 1
ATOM 2251 N N . THR A 1 286 ? -18.434 8.239 13.883 1.00 89.88 286 THR A N 1
ATOM 2252 C CA . THR A 1 286 ? -18.277 8.405 12.429 1.00 89.88 286 THR A CA 1
ATOM 2253 C C . THR A 1 286 ? -18.186 9.878 12.052 1.00 89.88 286 THR A C 1
ATOM 2255 O O . THR A 1 286 ? -17.343 10.250 11.235 1.00 89.88 286 THR A O 1
ATOM 2258 N N . GLU A 1 287 ? -18.992 10.735 12.677 1.00 87.56 287 GLU A N 1
ATOM 2259 C CA . GLU A 1 287 ? -18.930 12.183 12.473 1.00 87.56 287 GLU A CA 1
ATOM 2260 C C . GLU A 1 287 ? -17.603 12.762 12.969 1.00 87.56 287 GLU A C 1
ATOM 2262 O O . GLU A 1 287 ? -16.928 13.457 12.209 1.00 87.56 287 GLU A O 1
ATOM 2267 N N . ILE A 1 288 ? -17.155 12.384 14.174 1.00 88.31 288 ILE A N 1
ATOM 2268 C CA . ILE A 1 288 ? -15.831 12.765 14.699 1.00 88.31 288 ILE A CA 1
ATOM 2269 C C . ILE A 1 288 ? -14.726 12.353 13.719 1.00 88.31 288 ILE A C 1
ATOM 2271 O O . ILE A 1 288 ? -13.864 13.157 13.359 1.00 88.31 288 ILE A O 1
ATOM 2275 N N . CYS A 1 289 ? -14.744 11.098 13.261 1.00 89.50 289 CYS A N 1
ATOM 2276 C CA . CYS A 1 289 ? -13.732 10.587 12.343 1.00 89.50 289 CYS A CA 1
ATOM 2277 C C . CYS A 1 289 ? -13.777 11.308 10.985 1.00 89.50 289 CYS A C 1
ATOM 2279 O O . CYS A 1 289 ? -12.729 11.620 10.420 1.00 89.50 289 CYS A O 1
ATOM 2281 N N . THR A 1 290 ? -14.971 11.654 10.500 1.00 91.00 290 THR A N 1
ATOM 2282 C CA . THR A 1 290 ? -15.161 12.442 9.274 1.00 91.00 290 THR A CA 1
ATOM 2283 C C . THR A 1 290 ? -14.553 13.836 9.412 1.00 91.00 290 THR A C 1
ATOM 2285 O O . THR A 1 290 ? -13.798 14.252 8.534 1.00 91.00 290 THR A O 1
ATOM 2288 N N . GLN A 1 291 ? -14.789 14.531 10.529 1.00 88.56 291 GLN A N 1
ATOM 2289 C CA . GLN A 1 291 ? -14.180 15.843 10.783 1.00 88.56 291 GLN A CA 1
ATOM 2290 C C . GLN A 1 291 ? -12.648 15.761 10.849 1.00 88.56 291 GLN A C 1
ATOM 2292 O O . GLN A 1 291 ? -11.952 16.605 10.280 1.00 88.56 291 GLN A O 1
ATOM 2297 N N . LEU A 1 292 ? -12.101 14.705 11.461 1.00 89.06 292 LEU A N 1
ATOM 2298 C CA . LEU A 1 292 ? -10.655 14.463 11.476 1.00 89.06 292 LEU A CA 1
ATOM 2299 C C . LEU A 1 292 ? -10.087 14.179 10.078 1.00 89.06 292 LEU A C 1
ATOM 2301 O O . LEU A 1 292 ? -8.976 14.610 9.777 1.00 89.06 292 LEU A O 1
ATOM 2305 N N . PHE A 1 293 ? -10.819 13.493 9.198 1.00 88.50 293 PHE A N 1
ATOM 2306 C CA . PHE A 1 293 ? -10.373 13.289 7.817 1.00 88.50 293 PHE A CA 1
ATOM 2307 C C . PHE A 1 293 ? -10.414 14.572 6.981 1.00 88.50 293 PHE A C 1
ATOM 2309 O O . PHE A 1 293 ? -9.483 14.805 6.210 1.00 88.50 293 PHE A O 1
ATOM 2316 N N . LEU A 1 294 ? -11.449 15.403 7.151 1.00 87.44 294 LEU A N 1
ATOM 2317 C CA . LEU A 1 294 ? -11.625 16.653 6.402 1.00 87.44 294 LEU A CA 1
ATOM 2318 C C . LEU A 1 294 ? -10.606 17.732 6.788 1.00 87.44 294 LEU A C 1
ATOM 2320 O O . LEU A 1 294 ? -10.143 18.473 5.923 1.00 87.44 294 LEU A O 1
ATOM 2324 N N . HIS A 1 295 ? -10.262 17.831 8.075 1.00 86.62 295 HIS A N 1
ATOM 2325 C CA . HIS A 1 295 ? -9.370 18.875 8.590 1.00 86.62 295 HIS A CA 1
ATOM 2326 C C . HIS A 1 295 ? -7.948 18.383 8.906 1.00 86.62 295 HIS A C 1
ATOM 2328 O O . HIS A 1 295 ? -7.036 19.196 9.089 1.00 86.62 295 HIS A O 1
ATOM 2334 N N . GLY A 1 296 ? -7.724 17.067 8.969 1.00 86.31 296 GLY A N 1
ATOM 2335 C CA . GLY A 1 296 ? -6.440 16.460 9.310 1.00 86.31 296 GLY A CA 1
ATOM 2336 C C . GLY A 1 296 ? -6.151 16.502 10.811 1.00 86.31 296 GLY A C 1
ATOM 2337 O O . GLY A 1 296 ? -6.579 15.627 11.561 1.00 86.31 296 GLY A O 1
ATOM 2338 N N . ARG A 1 297 ? -5.361 17.487 11.248 1.00 87.50 297 ARG A N 1
ATOM 2339 C CA . ARG A 1 297 ? -4.974 17.686 12.656 1.00 87.50 297 ARG A CA 1
ATOM 2340 C C . ARG A 1 297 ? -5.940 18.652 13.331 1.00 87.50 297 ARG A C 1
ATOM 2342 O O . ARG A 1 297 ? -5.951 19.832 12.989 1.00 87.50 297 ARG A O 1
ATOM 2349 N N . LEU A 1 298 ? -6.700 18.182 14.313 1.00 87.19 298 LEU A N 1
ATOM 2350 C CA . LEU A 1 298 ? -7.710 19.000 14.989 1.00 87.19 298 LEU A CA 1
ATOM 2351 C C . LEU A 1 298 ? -7.540 18.936 16.508 1.00 87.19 298 LEU A C 1
ATOM 2353 O O . LEU A 1 298 ? -7.206 17.883 17.048 1.00 87.19 298 LEU A O 1
ATOM 2357 N N . THR A 1 299 ? -7.761 20.056 17.192 1.00 86.31 299 THR A N 1
ATOM 2358 C CA . THR A 1 299 ? -7.888 20.093 18.655 1.00 86.31 299 THR A CA 1
ATOM 2359 C C . THR A 1 299 ? -9.326 19.796 19.068 1.00 86.31 299 THR A C 1
ATOM 2361 O O . THR A 1 299 ? -10.253 19.873 18.261 1.00 86.31 299 THR A O 1
ATOM 2364 N N . LEU A 1 300 ? -9.538 19.506 20.350 1.00 80.75 300 LEU A N 1
ATOM 2365 C CA . LEU A 1 300 ? -10.881 19.300 20.894 1.00 80.75 300 LEU A CA 1
ATOM 2366 C C . LEU A 1 300 ? -11.739 20.577 20.802 1.00 80.75 300 LEU A C 1
ATOM 2368 O O . LEU A 1 300 ? -12.932 20.508 20.512 1.00 80.75 300 LEU A O 1
ATOM 2372 N N . THR A 1 301 ? -11.119 21.751 20.961 1.00 83.31 301 THR A N 1
ATOM 2373 C CA . THR A 1 301 ? -11.770 23.053 20.749 1.00 83.31 301 THR A CA 1
ATOM 2374 C C . THR A 1 301 ? -12.188 23.259 19.295 1.00 83.31 301 THR A C 1
ATOM 2376 O O . THR A 1 301 ? -13.333 23.622 19.042 1.00 83.31 301 THR A O 1
ATOM 2379 N N . GLY A 1 302 ? -11.308 22.939 18.341 1.00 81.44 302 GLY A N 1
ATOM 2380 C CA . GLY A 1 302 ? -11.629 23.000 16.915 1.00 81.44 302 GLY A CA 1
ATOM 2381 C C . GLY A 1 302 ? -12.740 22.022 16.531 1.00 81.44 302 GLY A C 1
ATOM 2382 O O . GLY A 1 302 ? -13.620 22.365 15.750 1.00 81.44 302 GLY A O 1
ATOM 2383 N N . LEU A 1 303 ? -12.771 20.832 17.143 1.00 83.19 303 LEU A N 1
ATOM 2384 C CA . LEU A 1 303 ? -13.861 19.872 16.948 1.00 83.19 303 LEU A CA 1
ATOM 2385 C C . LEU A 1 303 ? -15.208 20.434 17.417 1.00 83.19 303 LEU A C 1
ATOM 2387 O O . LEU A 1 303 ? -16.214 20.251 16.736 1.00 83.19 303 LEU A O 1
ATOM 2391 N N . LYS A 1 304 ? -15.221 21.154 18.543 1.00 81.62 304 LYS A N 1
ATOM 2392 C CA . LYS A 1 304 ? -16.422 21.818 19.063 1.00 81.62 304 LYS A CA 1
ATOM 2393 C C . LYS A 1 304 ? -16.949 22.891 18.114 1.00 81.62 304 LYS A C 1
ATOM 2395 O O . LYS A 1 304 ? -18.158 23.005 17.940 1.00 81.62 304 LYS A O 1
ATOM 2400 N N . GLU A 1 305 ? -16.054 23.661 17.502 1.00 82.31 305 GLU A N 1
ATOM 2401 C CA . GLU A 1 305 ? -16.419 24.680 16.512 1.00 82.31 305 GLU A CA 1
ATOM 2402 C C . GLU A 1 305 ? -16.980 24.047 15.231 1.00 82.31 305 GLU A C 1
ATOM 2404 O O . GLU A 1 305 ? -17.999 24.503 14.715 1.00 82.31 305 GLU A O 1
ATOM 2409 N N . CYS A 1 306 ? -16.374 22.957 14.752 1.00 78.88 306 CYS A N 1
ATOM 2410 C CA . CYS A 1 306 ? -16.853 22.225 13.577 1.00 78.88 306 CYS A CA 1
ATOM 2411 C C . CYS A 1 306 ? -18.216 21.546 13.809 1.00 78.88 306 CYS A C 1
ATOM 2413 O O . CYS A 1 306 ? -19.020 21.454 12.884 1.00 78.88 306 CYS A O 1
ATOM 2415 N N . LEU A 1 307 ? -18.488 21.085 15.036 1.00 77.06 307 LEU A N 1
ATOM 2416 C CA . LEU A 1 307 ? -19.733 20.409 15.428 1.00 77.06 307 LEU A CA 1
ATOM 2417 C C . LEU A 1 307 ? -20.772 21.358 16.054 1.00 77.06 307 LEU A C 1
ATOM 2419 O O . LEU A 1 307 ? -21.723 20.904 16.691 1.00 77.06 307 LEU A O 1
ATOM 2423 N N . ALA A 1 308 ? -20.646 22.674 15.850 1.00 63.91 308 ALA A N 1
ATOM 2424 C CA . ALA A 1 308 ? -21.522 23.690 16.445 1.00 63.91 308 ALA A CA 1
ATOM 2425 C C . ALA A 1 308 ? -23.018 23.575 16.064 1.00 63.91 308 ALA A C 1
ATOM 2427 O O . ALA A 1 308 ? -23.844 24.306 16.606 1.00 63.91 308 ALA A O 1
ATOM 2428 N N . HIS A 1 309 ? -23.382 22.669 15.154 1.00 65.75 309 HIS A N 1
ATOM 2429 C CA . HIS A 1 309 ? -24.766 22.381 14.781 1.00 65.75 309 HIS A CA 1
ATOM 2430 C C . HIS A 1 309 ? -25.510 21.473 15.778 1.00 65.75 309 HIS A C 1
ATOM 2432 O O . HIS A 1 309 ? -26.736 21.498 15.775 1.00 65.75 309 HIS A O 1
ATOM 2438 N N . ASP A 1 310 ? -24.807 20.720 16.637 1.00 63.34 310 ASP A N 1
ATOM 2439 C CA . ASP A 1 310 ? -25.399 19.676 17.498 1.00 63.34 310 ASP A CA 1
ATOM 2440 C C . ASP A 1 310 ? -24.964 19.825 18.976 1.00 63.34 310 ASP A C 1
ATOM 2442 O O . ASP A 1 310 ? -24.480 18.901 19.634 1.00 63.34 310 ASP A O 1
ATOM 2446 N N . ILE A 1 311 ? -25.088 21.054 19.499 1.00 62.16 311 ILE A N 1
ATOM 2447 C CA . ILE A 1 311 ? -24.558 21.478 20.813 1.00 62.16 311 ILE A CA 1
ATOM 2448 C C . ILE A 1 311 ? -25.146 20.658 21.976 1.00 62.16 311 ILE A C 1
ATOM 2450 O O . ILE A 1 311 ? -24.444 20.405 22.961 1.00 62.16 311 ILE A O 1
ATOM 2454 N N . ASP A 1 312 ? -26.390 20.190 21.852 1.00 65.25 312 ASP A N 1
ATOM 2455 C CA . ASP A 1 312 ? -27.087 19.430 22.899 1.00 65.25 312 ASP A CA 1
ATOM 2456 C C . ASP A 1 312 ? -26.447 18.051 23.161 1.00 65.25 312 ASP A C 1
ATOM 2458 O O . ASP A 1 312 ? -26.470 17.556 24.291 1.00 65.25 312 ASP A O 1
ATOM 2462 N N . ASN A 1 313 ? -25.775 17.470 22.159 1.00 73.81 313 ASN A N 1
ATOM 2463 C CA . ASN A 1 313 ? -25.146 16.147 22.231 1.00 73.81 313 ASN A CA 1
ATOM 2464 C C . ASN A 1 313 ? -23.643 16.186 22.557 1.00 73.81 313 ASN A C 1
ATOM 2466 O O . ASN A 1 313 ? -23.001 15.136 22.637 1.00 73.81 313 ASN A O 1
ATOM 2470 N N . TRP A 1 314 ? -23.054 17.364 22.804 1.00 79.56 314 TRP A N 1
ATOM 2471 C CA . TRP A 1 314 ? -21.602 17.527 22.992 1.00 79.56 314 TRP A CA 1
ATOM 2472 C C . TRP A 1 314 ? -20.995 16.602 24.061 1.00 79.56 314 TRP A C 1
ATOM 2474 O O . TRP A 1 314 ? -19.885 16.100 23.900 1.00 79.56 314 TRP A O 1
ATOM 2484 N N . LYS A 1 315 ? -21.723 16.323 25.151 1.00 82.56 315 LYS A N 1
ATOM 2485 C CA . LYS A 1 315 ? -21.257 15.393 26.197 1.00 82.56 315 LYS A CA 1
ATOM 2486 C C . LYS A 1 315 ? -21.108 13.956 25.686 1.00 82.56 315 LYS A C 1
ATOM 2488 O O . LYS A 1 315 ? -20.209 13.251 26.141 1.00 82.56 315 LYS A O 1
ATOM 2493 N N . SER A 1 316 ? -21.969 13.530 24.761 1.00 83.62 316 SER A N 1
ATOM 2494 C CA . SER A 1 316 ? -21.885 12.208 24.133 1.00 83.62 316 SER A CA 1
ATOM 2495 C C . SER A 1 316 ? -20.690 12.137 23.183 1.00 83.62 316 SER A C 1
ATOM 2497 O O . SER A 1 316 ? -19.867 11.231 23.310 1.00 83.62 316 SER A O 1
ATOM 2499 N N . TYR A 1 317 ? -20.491 13.176 22.359 1.00 83.81 317 TYR A N 1
ATOM 2500 C CA . TYR A 1 317 ? -19.292 13.324 21.523 1.00 83.81 317 TYR A CA 1
ATOM 2501 C C . TYR A 1 317 ? -17.998 13.337 22.343 1.00 83.81 317 TYR A C 1
ATOM 2503 O O . TYR A 1 317 ? -17.018 12.707 21.962 1.00 83.81 317 TYR A O 1
ATOM 2511 N N . LEU A 1 318 ? -17.981 14.006 23.499 1.00 84.44 318 LEU A N 1
ATOM 2512 C CA . LEU A 1 318 ? -16.816 14.013 24.381 1.00 84.44 318 LEU A CA 1
ATOM 2513 C C . LEU A 1 318 ? -16.530 12.615 24.944 1.00 84.44 318 LEU A C 1
ATOM 2515 O O . LEU A 1 318 ? -15.383 12.176 24.954 1.00 84.44 318 LEU A O 1
ATOM 2519 N N . ARG A 1 319 ? -17.570 11.889 25.374 1.00 85.75 319 ARG A N 1
ATOM 2520 C CA . ARG A 1 319 ? -17.426 10.516 25.872 1.00 85.75 319 ARG A CA 1
ATOM 2521 C C . ARG A 1 319 ? -16.892 9.583 24.786 1.00 85.75 319 ARG A C 1
ATOM 2523 O O . ARG A 1 319 ? -15.954 8.833 25.048 1.00 85.75 319 ARG A O 1
ATOM 2530 N N . THR A 1 320 ? -17.460 9.641 23.583 1.00 85.94 320 THR A N 1
ATOM 2531 C CA . THR A 1 320 ? -17.021 8.812 22.452 1.00 85.94 320 THR A CA 1
ATOM 2532 C C . THR A 1 320 ? -15.613 9.188 21.996 1.00 85.94 320 THR A C 1
ATOM 2534 O O . THR A 1 320 ? -14.804 8.296 21.752 1.00 85.94 320 THR A O 1
ATOM 2537 N N . PHE A 1 321 ? -15.256 10.476 21.979 1.00 86.50 321 PHE A N 1
ATOM 2538 C CA . PHE A 1 321 ? -13.899 10.940 21.679 1.00 86.50 321 PHE A CA 1
ATOM 2539 C C . PHE A 1 321 ? -12.866 10.392 22.673 1.00 86.50 321 PHE A C 1
ATOM 2541 O O . PHE A 1 321 ? -11.847 9.831 22.263 1.00 86.50 321 PHE A O 1
ATOM 2548 N N . THR A 1 322 ? -13.152 10.482 23.975 1.00 85.31 322 THR A N 1
ATOM 2549 C CA . THR A 1 322 ? -12.308 9.901 25.027 1.00 85.31 322 THR A CA 1
ATOM 2550 C C . THR A 1 322 ? -12.186 8.387 24.869 1.00 85.31 322 THR A C 1
ATOM 2552 O O . THR A 1 322 ? -11.094 7.833 24.980 1.00 85.31 322 THR A O 1
ATOM 2555 N N . GLU A 1 323 ? -13.278 7.694 24.544 1.00 86.38 323 GLU A N 1
ATOM 2556 C CA . GLU A 1 323 ? -13.257 6.249 24.314 1.00 86.38 323 GLU A CA 1
ATOM 2557 C C . GLU A 1 323 ? -12.414 5.863 23.084 1.00 86.38 323 GLU A C 1
ATOM 2559 O O . GLU A 1 323 ? -11.646 4.896 23.125 1.00 86.38 323 GLU A O 1
ATOM 2564 N N . MET A 1 324 ? -12.506 6.637 21.998 1.00 84.31 324 MET A N 1
ATOM 2565 C CA . MET A 1 324 ? -11.702 6.454 20.787 1.00 84.31 324 MET A CA 1
ATOM 2566 C C . MET A 1 324 ? -10.213 6.703 21.043 1.00 84.31 324 MET A C 1
ATOM 2568 O O . MET A 1 324 ? -9.377 5.960 20.514 1.00 84.31 324 MET A O 1
ATOM 2572 N N . ALA A 1 325 ? -9.879 7.701 21.865 1.00 84.50 325 ALA A N 1
ATOM 2573 C CA . ALA A 1 325 ? -8.514 7.966 22.306 1.00 84.50 325 ALA A CA 1
ATOM 2574 C C . ALA A 1 325 ? -7.987 6.818 23.187 1.00 84.50 325 ALA A C 1
ATOM 2576 O O . ALA A 1 325 ? -6.926 6.264 22.897 1.00 84.50 325 ALA A O 1
ATOM 2577 N N . ASN A 1 326 ? -8.763 6.370 24.182 1.00 83.50 326 ASN A N 1
ATOM 2578 C CA . ASN A 1 326 ? -8.409 5.254 25.073 1.00 83.50 326 ASN A CA 1
ATOM 2579 C C . ASN A 1 326 ? -8.149 3.957 24.298 1.00 83.50 326 ASN A C 1
ATOM 2581 O O . ASN A 1 326 ? -7.170 3.252 24.539 1.00 83.50 326 ASN A O 1
ATOM 2585 N N . LYS A 1 327 ? -8.996 3.656 23.308 1.00 81.50 327 LYS A N 1
ATOM 2586 C CA . LYS A 1 327 ? -8.846 2.478 22.438 1.00 81.50 327 LYS A CA 1
ATOM 2587 C C . LYS A 1 327 ? -7.823 2.673 21.300 1.00 81.50 327 LYS A C 1
ATOM 2589 O O . LYS A 1 327 ? -7.624 1.747 20.506 1.00 81.50 327 LYS A O 1
ATOM 2594 N N . ARG A 1 328 ? -7.156 3.836 21.232 1.00 80.06 328 ARG A N 1
ATOM 2595 C CA . ARG A 1 328 ? -6.113 4.227 20.259 1.00 80.06 328 ARG A CA 1
ATOM 2596 C C . ARG A 1 328 ? -6.556 4.255 18.793 1.00 80.06 328 ARG A C 1
ATOM 2598 O O . ARG A 1 328 ? -5.736 4.059 17.895 1.00 80.06 328 ARG A O 1
ATOM 2605 N N . TYR A 1 329 ? -7.839 4.490 18.532 1.00 85.00 329 TYR A N 1
ATOM 2606 C CA . TYR A 1 329 ? -8.331 4.754 17.173 1.00 85.00 329 TYR A CA 1
ATOM 2607 C C . TYR A 1 329 ? -7.936 6.154 16.689 1.00 85.00 329 TYR A C 1
ATOM 2609 O O . TYR A 1 329 ? -7.784 6.388 15.488 1.00 85.00 329 TYR A O 1
ATOM 2617 N N . ILE A 1 330 ? -7.734 7.065 17.638 1.00 86.75 330 ILE A N 1
ATOM 2618 C CA . ILE A 1 330 ? -7.220 8.413 17.433 1.00 86.75 330 ILE A CA 1
ATOM 2619 C C . ILE A 1 330 ? -5.936 8.539 18.260 1.00 86.75 330 ILE A C 1
ATOM 2621 O O . ILE A 1 330 ? -5.857 8.012 19.369 1.00 86.75 330 ILE A O 1
ATOM 2625 N N . THR A 1 331 ? -4.927 9.204 17.707 1.00 84.06 331 THR A N 1
ATOM 2626 C CA . THR A 1 331 ? -3.627 9.441 18.346 1.00 84.06 331 THR A CA 1
ATOM 2627 C C . THR A 1 331 ? -3.336 10.928 18.444 1.00 84.06 331 THR A C 1
ATOM 2629 O O . THR A 1 331 ? -3.579 11.679 17.492 1.00 84.06 331 THR A O 1
ATOM 2632 N N . ALA A 1 332 ? -2.776 11.332 19.583 1.00 83.12 332 ALA A N 1
ATOM 2633 C CA . ALA A 1 332 ? -2.209 12.657 19.771 1.00 83.12 332 ALA A CA 1
ATOM 2634 C C . ALA A 1 332 ? -1.017 12.874 18.825 1.00 83.12 332 ALA A C 1
ATOM 2636 O O . ALA A 1 332 ? -0.251 11.957 18.533 1.00 83.12 332 ALA A O 1
ATOM 2637 N N . VAL A 1 333 ? -0.869 14.097 18.323 1.00 79.38 333 VAL A N 1
ATOM 2638 C CA . VAL A 1 333 ? 0.215 14.505 17.432 1.00 79.38 333 VAL A CA 1
ATOM 2639 C C . VAL A 1 333 ? 1.124 15.473 18.158 1.00 79.38 333 VAL A C 1
ATOM 2641 O O . VAL A 1 333 ? 0.780 16.636 18.360 1.00 79.38 333 VAL A O 1
ATOM 2644 N N . LEU A 1 334 ? 2.323 15.002 18.486 1.00 77.25 334 LEU A N 1
ATOM 2645 C CA . LEU A 1 334 ? 3.402 15.853 18.965 1.00 77.25 334 LEU A CA 1
ATOM 2646 C C . LEU A 1 334 ? 4.096 16.573 17.795 1.00 77.25 334 LEU A C 1
ATOM 2648 O O . LEU A 1 334 ? 4.086 16.073 16.664 1.00 77.25 334 LEU A O 1
ATOM 2652 N N . PRO A 1 335 ? 4.764 17.719 18.031 1.00 73.12 335 PRO A N 1
ATOM 2653 C CA . PRO A 1 335 ? 5.556 18.402 17.004 1.00 73.12 335 PRO A CA 1
ATOM 2654 C C . PRO A 1 335 ? 6.571 17.477 16.315 1.00 73.12 335 PRO A C 1
ATOM 2656 O O . PRO A 1 335 ? 6.750 17.528 15.095 1.00 73.12 335 PRO A O 1
ATOM 2659 N N . GLU A 1 336 ? 7.155 16.550 17.074 1.00 72.06 336 GLU A N 1
ATOM 2660 C CA . GLU A 1 336 ? 8.103 15.545 16.590 1.00 72.06 336 GLU A CA 1
ATOM 2661 C C . GLU A 1 336 ? 7.488 14.594 15.557 1.00 72.06 336 GLU A C 1
ATOM 2663 O O . GLU A 1 336 ? 8.180 14.117 14.654 1.00 72.06 336 GLU A O 1
ATOM 2668 N N . HIS A 1 337 ? 6.168 14.382 15.603 1.00 72.12 337 HIS A N 1
ATOM 2669 C CA . HIS A 1 337 ? 5.463 13.530 14.649 1.00 72.12 337 HIS A CA 1
ATOM 2670 C C . HIS A 1 337 ? 5.410 14.094 13.222 1.00 72.12 337 HIS A C 1
ATOM 2672 O O . HIS A 1 337 ? 5.077 13.372 12.278 1.00 72.12 337 HIS A O 1
ATOM 2678 N N . SER A 1 338 ? 5.779 15.366 13.048 1.00 77.62 338 SER A N 1
ATOM 2679 C CA . SER A 1 338 ? 5.915 16.012 11.737 1.00 77.62 338 SER A CA 1
ATOM 2680 C C . SER A 1 338 ? 7.265 15.746 11.062 1.00 77.62 338 SER A C 1
ATOM 2682 O O . SER A 1 338 ? 7.431 16.097 9.894 1.00 77.62 338 SER A O 1
ATOM 2684 N N . ARG A 1 339 ? 8.207 15.090 11.754 1.00 78.88 339 ARG A N 1
ATOM 2685 C CA . ARG A 1 339 ? 9.483 14.627 11.188 1.00 78.88 339 ARG A CA 1
ATOM 2686 C C . ARG A 1 339 ? 9.367 13.189 10.697 1.00 78.88 339 ARG A C 1
ATOM 2688 O O . ARG A 1 339 ? 8.621 12.387 11.273 1.00 78.88 339 ARG A O 1
ATOM 2695 N N . SER A 1 340 ? 10.136 12.843 9.665 1.00 77.38 340 SER A N 1
ATOM 2696 C CA . SER A 1 340 ? 10.183 11.466 9.166 1.00 77.38 340 SER A CA 1
ATOM 2697 C C . SER A 1 340 ? 10.757 10.521 10.232 1.00 77.38 340 SER A C 1
ATOM 2699 O O . SER A 1 340 ? 11.612 10.918 11.023 1.00 77.38 340 SER A O 1
ATOM 2701 N N . ALA A 1 341 ? 10.299 9.265 10.269 1.00 72.50 341 ALA A N 1
ATOM 2702 C CA . ALA A 1 341 ? 10.787 8.281 11.244 1.00 72.50 341 ALA A CA 1
ATOM 2703 C C . ALA A 1 341 ? 12.304 8.046 11.129 1.00 72.50 341 ALA A C 1
ATOM 2705 O O . ALA A 1 341 ? 12.985 7.878 12.135 1.00 72.50 341 ALA A O 1
ATOM 2706 N N . LEU A 1 342 ? 12.836 8.095 9.901 1.00 75.38 342 LEU A N 1
ATOM 2707 C CA . LEU A 1 342 ? 14.271 7.988 9.652 1.00 75.38 342 LEU A CA 1
ATOM 2708 C C . LEU A 1 342 ? 15.032 9.189 10.220 1.00 75.38 342 LEU A C 1
ATOM 2710 O O . LEU A 1 342 ? 16.072 9.000 10.832 1.00 75.38 342 LEU A O 1
ATOM 2714 N N . ASP A 1 343 ? 14.516 10.408 10.055 1.00 76.81 343 ASP A N 1
ATOM 2715 C CA . ASP A 1 343 ? 15.194 11.601 10.577 1.00 76.81 343 ASP A CA 1
ATOM 2716 C C . ASP A 1 343 ? 15.123 11.676 12.104 1.00 76.81 343 ASP A C 1
ATOM 2718 O O . ASP A 1 343 ? 16.061 12.158 12.727 1.00 76.81 343 ASP A O 1
ATOM 2722 N N . ARG A 1 344 ? 14.052 11.162 12.725 1.00 75.19 344 ARG A N 1
ATOM 2723 C CA . ARG A 1 344 ? 14.004 10.998 14.188 1.00 75.19 344 ARG A CA 1
ATOM 2724 C C . ARG A 1 344 ? 15.075 10.031 14.672 1.00 75.19 344 ARG A C 1
ATOM 2726 O O . ARG A 1 344 ? 15.769 10.336 15.632 1.00 75.19 344 ARG A O 1
ATOM 2733 N N . LEU A 1 345 ? 15.238 8.913 13.967 1.00 75.56 345 LEU A N 1
ATOM 2734 C CA . LEU A 1 345 ? 16.278 7.930 14.252 1.00 75.56 345 LEU A CA 1
ATOM 2735 C C . LEU A 1 345 ? 17.674 8.521 14.098 1.00 75.56 345 LEU A C 1
ATOM 2737 O O . LEU A 1 345 ? 18.480 8.374 15.005 1.00 75.56 345 LEU A O 1
ATOM 2741 N N . LEU A 1 346 ? 17.936 9.255 13.019 1.00 78.00 346 LEU A N 1
ATOM 2742 C CA . LEU A 1 346 ? 19.221 9.924 12.825 1.00 78.00 346 LEU A CA 1
ATOM 2743 C C . LEU A 1 346 ? 19.487 10.993 13.893 1.00 78.00 346 LEU A C 1
ATOM 2745 O O . LEU A 1 346 ? 20.592 11.057 14.411 1.00 78.00 346 LEU A O 1
ATOM 2749 N N . ALA A 1 347 ? 18.481 11.785 14.274 1.00 76.62 347 ALA A N 1
ATOM 2750 C CA . ALA A 1 347 ? 18.630 12.791 15.325 1.00 76.62 347 ALA A CA 1
ATOM 2751 C C . ALA A 1 347 ? 18.850 12.166 16.716 1.00 76.62 347 ALA A C 1
ATOM 2753 O O . ALA A 1 347 ? 19.592 12.714 17.527 1.00 76.62 347 ALA A O 1
ATOM 2754 N N . ALA A 1 348 ? 18.213 11.027 17.007 1.00 77.00 348 ALA A N 1
ATOM 2755 C CA . ALA A 1 348 ? 18.462 10.268 18.231 1.00 77.00 348 ALA A CA 1
ATOM 2756 C C . ALA A 1 348 ? 19.862 9.630 18.214 1.00 77.00 348 ALA A C 1
ATOM 2758 O O . ALA A 1 348 ? 20.579 9.710 19.206 1.00 77.00 348 ALA A O 1
ATOM 2759 N N . GLU A 1 349 ? 20.283 9.068 17.075 1.00 80.31 349 GLU A N 1
ATOM 2760 C CA . GLU A 1 349 ? 21.643 8.553 16.881 1.00 80.31 349 GLU A CA 1
ATOM 2761 C C . GLU A 1 349 ? 22.695 9.654 17.072 1.00 80.31 349 GLU A C 1
ATOM 2763 O O . GLU A 1 349 ? 23.707 9.403 17.716 1.00 80.31 349 GLU A O 1
ATOM 2768 N N . GLU A 1 350 ? 22.457 10.864 16.561 1.00 78.94 350 GLU A N 1
ATOM 2769 C CA . GLU A 1 350 ? 23.358 12.013 16.708 1.00 78.94 350 GLU A CA 1
ATOM 2770 C C . GLU A 1 350 ? 23.482 12.449 18.176 1.00 78.94 350 GLU A C 1
ATOM 2772 O O . GLU A 1 350 ? 24.594 12.543 18.692 1.00 78.94 350 GLU A O 1
ATOM 2777 N N . LYS A 1 351 ? 22.357 12.586 18.893 1.00 79.81 351 LYS A N 1
ATOM 2778 C CA . LYS A 1 351 ? 22.343 12.896 20.336 1.00 79.81 351 LYS A CA 1
ATOM 2779 C C . LYS A 1 351 ? 23.049 11.839 21.185 1.00 79.81 351 LYS A C 1
ATOM 2781 O O . LYS A 1 351 ? 23.716 12.167 22.163 1.00 79.81 351 LYS A O 1
ATOM 2786 N N . GLU A 1 352 ? 22.873 10.561 20.857 1.00 78.69 352 GLU A N 1
ATOM 2787 C CA . GLU A 1 352 ? 23.566 9.480 21.558 1.00 78.69 352 GLU A CA 1
ATOM 2788 C C . GLU A 1 352 ? 25.052 9.436 21.183 1.00 78.69 352 GLU A C 1
ATOM 2790 O O . GLU A 1 352 ? 25.884 9.168 22.046 1.00 78.69 352 GLU A O 1
ATOM 2795 N N . ALA A 1 353 ? 25.412 9.753 19.937 1.00 78.19 353 ALA A N 1
ATOM 2796 C CA . ALA A 1 353 ? 26.798 9.806 19.483 1.00 78.19 353 ALA A CA 1
ATOM 2797 C C . ALA A 1 353 ? 27.599 10.935 20.149 1.00 78.19 353 ALA A C 1
ATOM 2799 O O . ALA A 1 353 ? 28.767 10.718 20.462 1.00 78.19 353 ALA A O 1
ATOM 2800 N N . GLU A 1 354 ? 26.985 12.087 20.443 1.00 80.44 354 GLU A N 1
ATOM 2801 C CA . GLU A 1 354 ? 27.619 13.188 21.191 1.00 80.44 354 GLU A CA 1
ATOM 2802 C C . GLU A 1 354 ? 28.122 12.766 22.584 1.00 80.44 354 GLU A C 1
ATOM 2804 O O . GLU A 1 354 ? 29.046 13.375 23.126 1.00 80.44 354 GLU A O 1
ATOM 2809 N N . LYS A 1 355 ? 27.559 11.697 23.163 1.00 81.12 355 LYS A N 1
ATOM 2810 C CA . LYS A 1 355 ? 27.994 11.159 24.461 1.00 81.12 355 LYS A CA 1
ATOM 2811 C C . LYS A 1 355 ? 29.309 10.378 24.379 1.00 81.12 355 LYS A C 1
ATOM 2813 O O . LYS A 1 355 ? 29.930 10.138 25.415 1.00 81.12 355 LYS A O 1
ATOM 2818 N N . TYR A 1 356 ? 29.740 9.977 23.182 1.00 75.44 356 TYR A N 1
ATOM 2819 C CA . TYR A 1 356 ? 30.951 9.186 22.959 1.00 75.44 356 TYR A CA 1
ATOM 2820 C C . TYR A 1 356 ? 32.041 10.034 22.295 1.00 75.44 356 TYR A C 1
ATOM 2822 O O . TYR A 1 356 ? 31.836 10.647 21.253 1.00 75.44 356 TYR A O 1
ATOM 2830 N N . THR A 1 357 ? 33.244 10.035 22.868 1.00 68.38 357 THR A N 1
ATOM 2831 C CA . THR A 1 357 ? 34.387 10.812 22.352 1.00 68.38 357 THR A CA 1
ATOM 2832 C C . THR A 1 357 ? 35.171 10.091 21.249 1.00 68.38 357 THR A C 1
ATOM 2834 O O . THR A 1 357 ? 35.815 10.742 20.429 1.00 68.38 357 THR A O 1
ATOM 2837 N N . ILE A 1 358 ? 35.123 8.755 21.204 1.00 64.62 358 ILE A N 1
ATOM 2838 C CA . ILE A 1 358 ? 35.743 7.907 20.174 1.00 64.62 358 ILE A CA 1
ATOM 2839 C C . ILE A 1 358 ? 34.741 6.803 19.832 1.00 64.62 358 ILE A C 1
ATOM 2841 O O . ILE A 1 358 ? 34.217 6.157 20.731 1.00 64.62 358 ILE A O 1
ATOM 2845 N N . THR A 1 359 ? 34.464 6.587 18.545 1.00 64.38 359 THR A N 1
ATOM 2846 C CA . THR A 1 359 ? 33.451 5.627 18.086 1.00 64.38 359 THR A CA 1
ATOM 2847 C C . THR A 1 359 ? 34.093 4.356 17.528 1.00 64.38 359 THR A C 1
ATOM 2849 O O . THR A 1 359 ? 34.527 4.298 16.377 1.00 64.38 359 THR A O 1
ATOM 2852 N N . THR A 1 360 ? 34.147 3.289 18.330 1.00 74.44 360 THR A N 1
ATOM 2853 C CA . THR A 1 360 ? 34.469 1.942 17.824 1.00 74.44 360 THR A CA 1
ATOM 2854 C C . THR A 1 360 ? 33.257 1.298 17.130 1.00 74.44 360 THR A C 1
ATOM 2856 O O . THR A 1 360 ? 32.107 1.687 17.330 1.00 74.44 360 THR A O 1
ATOM 2859 N N . THR A 1 361 ? 33.469 0.259 16.311 1.00 74.38 361 THR A N 1
ATOM 2860 C CA . THR A 1 361 ? 32.384 -0.420 15.565 1.00 74.38 361 THR A CA 1
ATOM 2861 C C . THR A 1 361 ? 31.325 -1.073 16.460 1.00 74.38 361 THR A C 1
ATOM 2863 O O . THR A 1 361 ? 30.161 -1.158 16.067 1.00 74.38 361 THR A O 1
ATOM 2866 N N . LYS A 1 362 ? 31.702 -1.517 17.667 1.00 78.06 362 LYS A N 1
ATOM 2867 C CA . LYS A 1 362 ? 30.767 -2.057 18.667 1.00 78.06 362 LYS A CA 1
ATOM 2868 C C . LYS A 1 362 ? 29.965 -0.952 19.352 1.00 78.06 362 LYS A C 1
ATOM 2870 O O . LYS A 1 362 ? 28.770 -1.131 19.567 1.00 78.06 362 LYS A O 1
ATOM 2875 N N . GLU A 1 363 ? 30.591 0.187 19.637 1.00 77.31 363 GLU A N 1
ATOM 2876 C CA . GLU A 1 363 ? 29.918 1.356 20.213 1.00 77.31 363 GLU A CA 1
ATOM 2877 C C . GLU A 1 363 ? 28.939 1.978 19.218 1.00 77.31 363 GLU A C 1
ATOM 2879 O O . GLU A 1 363 ? 27.821 2.285 19.602 1.00 77.31 363 GLU A O 1
ATOM 2884 N N . LEU A 1 364 ? 29.264 2.026 17.921 1.00 75.94 364 LEU A N 1
ATOM 2885 C CA . LEU A 1 364 ? 28.305 2.430 16.884 1.00 75.94 364 LEU A CA 1
ATOM 2886 C C . LEU A 1 364 ? 27.067 1.526 16.855 1.00 75.94 364 LEU A C 1
ATOM 2888 O O . LEU A 1 364 ? 25.951 2.015 16.733 1.00 75.94 364 LEU A O 1
ATOM 2892 N N . GLN A 1 365 ? 27.226 0.206 16.991 1.00 79.38 365 GLN A N 1
ATOM 2893 C CA . GLN A 1 365 ? 26.072 -0.697 17.083 1.00 79.38 365 GLN A CA 1
ATOM 2894 C C . GLN A 1 365 ? 25.277 -0.503 18.380 1.00 79.38 365 GLN A C 1
ATOM 2896 O O . GLN A 1 365 ? 24.056 -0.651 18.361 1.00 79.38 365 GLN A O 1
ATOM 2901 N N . ALA A 1 366 ? 25.947 -0.174 19.488 1.00 80.00 366 ALA A N 1
ATOM 2902 C CA . ALA A 1 366 ? 25.299 0.134 20.758 1.00 80.00 366 ALA A CA 1
ATOM 2903 C C . ALA A 1 366 ? 24.513 1.453 20.692 1.00 80.00 366 ALA A C 1
ATOM 2905 O O . ALA A 1 366 ? 23.357 1.461 21.095 1.00 80.00 366 ALA A O 1
ATOM 2906 N N . ILE A 1 367 ? 25.081 2.506 20.094 1.00 79.06 367 ILE A N 1
ATOM 2907 C CA . ILE A 1 367 ? 24.421 3.797 19.834 1.00 79.06 367 ILE A CA 1
ATOM 2908 C C . ILE A 1 367 ? 23.150 3.581 19.014 1.00 79.06 367 ILE A C 1
ATOM 2910 O O . ILE A 1 367 ? 22.082 4.043 19.396 1.00 79.06 367 ILE A O 1
ATOM 2914 N N . LYS A 1 368 ? 23.233 2.802 17.928 1.00 80.56 368 LYS A N 1
ATOM 2915 C CA . LYS A 1 368 ? 22.063 2.495 17.091 1.00 80.56 368 LYS A CA 1
ATOM 2916 C C . LYS A 1 368 ? 20.965 1.751 17.842 1.00 80.56 368 LYS A C 1
ATOM 2918 O O . LYS A 1 368 ? 19.788 2.013 17.622 1.00 80.56 368 LYS A O 1
ATOM 2923 N N . ARG A 1 369 ? 21.336 0.811 18.717 1.00 79.56 369 ARG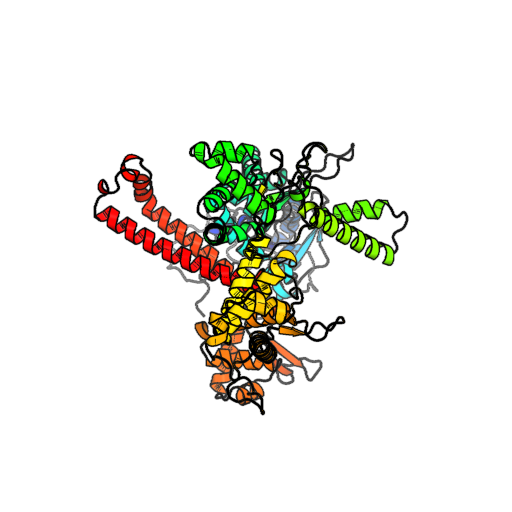 A N 1
ATOM 2924 C CA . ARG A 1 369 ? 20.370 0.090 19.560 1.00 79.56 369 ARG A CA 1
ATOM 2925 C C . ARG A 1 369 ? 19.755 1.009 20.609 1.00 79.56 369 ARG A C 1
ATOM 2927 O O . ARG A 1 369 ? 18.541 1.032 20.713 1.00 79.56 369 ARG A O 1
ATOM 2934 N N . ALA A 1 370 ? 20.563 1.809 21.300 1.00 79.62 370 ALA A N 1
ATOM 2935 C CA . ALA A 1 370 ? 20.093 2.762 22.301 1.00 79.62 370 ALA A CA 1
ATOM 2936 C C . ALA A 1 370 ? 19.157 3.820 21.694 1.00 79.62 370 ALA A C 1
ATOM 2938 O O . ALA A 1 370 ? 18.093 4.072 22.246 1.00 79.62 370 ALA A O 1
ATOM 2939 N N . ALA A 1 371 ? 19.495 4.366 20.522 1.00 75.06 371 ALA A N 1
ATOM 2940 C CA . ALA A 1 371 ? 18.637 5.295 19.788 1.00 75.06 371 ALA A CA 1
ATOM 2941 C C . ALA A 1 371 ? 17.312 4.640 19.357 1.00 75.06 371 ALA A C 1
ATOM 2943 O O . ALA A 1 371 ? 16.247 5.249 19.452 1.00 75.06 371 ALA A O 1
ATOM 2944 N N . TYR A 1 372 ? 17.353 3.380 18.913 1.00 77.69 372 TYR A N 1
ATOM 2945 C CA . TYR A 1 372 ? 16.149 2.623 18.571 1.00 77.69 372 TYR A CA 1
ATOM 2946 C C . TYR A 1 372 ? 15.273 2.345 19.801 1.00 77.69 372 TYR A C 1
ATOM 2948 O O . TYR A 1 372 ? 14.061 2.548 19.746 1.00 77.69 372 TYR A O 1
ATOM 2956 N N . ASP A 1 373 ? 15.880 1.938 20.914 1.00 73.69 373 ASP A N 1
ATOM 2957 C CA . ASP A 1 373 ? 15.194 1.680 22.181 1.00 73.69 373 ASP A CA 1
ATOM 2958 C C . ASP A 1 373 ? 14.595 2.969 22.758 1.00 73.69 373 ASP A C 1
ATOM 2960 O O . ASP A 1 373 ? 13.478 2.947 23.270 1.00 73.69 373 ASP A O 1
ATOM 2964 N N . GLN A 1 374 ? 15.283 4.108 22.613 1.00 72.62 374 GLN A N 1
ATOM 2965 C CA . GLN A 1 374 ? 14.764 5.419 22.995 1.00 72.62 374 GLN A CA 1
ATOM 2966 C C . GLN A 1 374 ? 13.530 5.789 22.173 1.00 72.62 374 GLN A C 1
ATOM 2968 O O . GLN A 1 374 ? 12.523 6.180 22.748 1.00 72.62 374 GLN A O 1
ATOM 2973 N N . ILE A 1 375 ? 13.558 5.606 20.852 1.00 69.06 375 ILE A N 1
ATOM 2974 C CA . ILE A 1 375 ? 12.393 5.884 19.998 1.00 69.06 375 ILE A CA 1
ATOM 2975 C C . ILE A 1 375 ? 11.241 4.930 20.310 1.00 69.06 375 ILE A C 1
ATOM 2977 O O . ILE A 1 375 ? 10.082 5.335 20.290 1.00 69.06 375 ILE A O 1
ATOM 2981 N N . GLN A 1 376 ? 11.527 3.664 20.619 1.00 67.81 376 GLN A N 1
ATOM 2982 C CA . GLN A 1 376 ? 10.496 2.734 21.077 1.00 67.81 376 GLN A CA 1
ATOM 2983 C C . GLN A 1 376 ? 9.934 3.123 22.448 1.00 67.81 376 GLN A C 1
ATOM 2985 O O . GLN A 1 376 ? 8.740 2.944 22.683 1.00 67.81 376 GLN A O 1
ATOM 2990 N N . ALA A 1 377 ? 10.760 3.657 23.348 1.00 64.12 377 ALA A N 1
ATOM 2991 C CA . ALA A 1 377 ? 10.322 4.179 24.635 1.00 64.12 377 ALA A CA 1
ATOM 2992 C C . ALA A 1 377 ? 9.485 5.456 24.467 1.00 64.12 377 ALA A C 1
ATOM 2994 O O . ALA A 1 377 ? 8.425 5.543 25.073 1.00 64.12 377 ALA A O 1
ATOM 2995 N N . GLU A 1 378 ? 9.887 6.386 23.600 1.00 61.84 378 GLU A N 1
ATOM 2996 C CA . GLU A 1 378 ? 9.109 7.573 23.216 1.00 61.84 378 GLU A CA 1
ATOM 2997 C C . GLU A 1 378 ? 7.762 7.162 22.609 1.00 61.84 378 GLU A C 1
ATOM 2999 O O . GLU A 1 378 ? 6.722 7.624 23.065 1.00 61.84 378 GLU A O 1
ATOM 3004 N N . PHE A 1 379 ? 7.750 6.179 21.705 1.00 57.44 379 PHE A N 1
ATOM 3005 C CA . PHE A 1 379 ? 6.518 5.604 21.158 1.00 57.44 379 PHE A CA 1
ATOM 3006 C C . PHE A 1 379 ? 5.640 4.932 22.230 1.00 57.44 379 PHE A C 1
ATOM 3008 O O . PHE A 1 379 ? 4.417 4.917 22.115 1.00 57.44 379 PHE A O 1
ATOM 3015 N N . ASN A 1 380 ? 6.239 4.374 23.288 1.00 55.19 380 ASN A N 1
ATOM 3016 C CA . ASN A 1 380 ? 5.504 3.845 24.439 1.00 55.19 380 ASN A CA 1
ATOM 3017 C C . ASN A 1 380 ? 4.994 4.958 25.377 1.00 55.19 380 ASN A C 1
ATOM 3019 O O . ASN A 1 380 ? 4.018 4.740 26.083 1.00 55.19 380 ASN A O 1
ATOM 3023 N N . VAL A 1 381 ? 5.624 6.137 25.406 1.00 53.03 381 VAL A N 1
ATOM 3024 C CA . VAL A 1 381 ? 5.161 7.320 26.158 1.00 53.03 381 VAL A CA 1
ATOM 3025 C C . VAL A 1 381 ? 4.048 8.049 25.393 1.00 53.03 381 VAL A C 1
ATOM 3027 O O . VAL A 1 381 ? 3.094 8.521 26.013 1.00 53.03 381 VAL A O 1
ATOM 3030 N N . ASP A 1 382 ? 4.088 8.028 24.056 1.00 53.44 382 ASP A N 1
ATOM 3031 C CA . ASP A 1 382 ? 2.987 8.450 23.176 1.00 53.44 382 ASP A CA 1
ATOM 3032 C C . ASP A 1 382 ? 1.685 7.681 23.463 1.00 53.44 382 ASP A C 1
ATOM 3034 O O . ASP A 1 382 ? 0.594 8.190 23.211 1.00 53.44 382 ASP A O 1
ATOM 3038 N N . GLU A 1 383 ? 1.772 6.483 24.063 1.00 51.91 383 GLU A N 1
ATOM 3039 C CA . GLU A 1 383 ? 0.613 5.698 24.512 1.00 51.91 383 GLU A CA 1
ATOM 3040 C C . GLU A 1 383 ? -0.229 6.395 25.591 1.00 51.91 383 GLU A C 1
ATOM 3042 O O . GLU A 1 383 ? -1.370 5.991 25.819 1.00 51.91 383 GLU A O 1
ATOM 3047 N N . MET A 1 384 ? 0.326 7.422 26.241 1.00 48.22 384 MET A N 1
ATOM 3048 C CA . MET A 1 384 ? -0.312 8.209 27.297 1.00 48.22 384 MET A CA 1
ATOM 3049 C C . MET A 1 384 ? -0.347 9.714 26.972 1.00 48.22 384 MET A C 1
ATOM 3051 O O . MET A 1 384 ? -0.859 10.514 27.759 1.00 48.22 384 MET A O 1
ATOM 3055 N N . ALA A 1 385 ? 0.190 10.118 25.815 1.00 51.66 385 ALA A N 1
ATOM 3056 C CA . ALA A 1 385 ? 0.254 11.512 25.402 1.00 51.66 385 ALA A CA 1
ATOM 3057 C C . ALA A 1 385 ? -1.142 12.041 25.030 1.00 51.66 385 ALA A C 1
ATOM 3059 O O . ALA A 1 385 ? -1.862 11.458 24.221 1.00 51.66 385 ALA A O 1
ATOM 3060 N N . GLY A 1 386 ? -1.523 13.172 25.631 1.00 53.03 386 GLY A N 1
ATOM 3061 C CA . GLY A 1 386 ? -2.822 13.821 25.424 1.00 53.03 386 GLY A CA 1
ATOM 3062 C C . GLY A 1 386 ? -3.926 13.395 26.396 1.00 53.03 386 GLY A C 1
ATOM 3063 O O . GLY A 1 386 ? -5.027 13.927 26.310 1.00 53.03 386 GLY A O 1
ATOM 3064 N N . MET A 1 387 ? -3.647 12.494 27.342 1.00 55.88 387 MET A N 1
ATOM 3065 C CA . MET A 1 387 ? -4.570 12.111 28.415 1.00 55.88 387 MET A CA 1
ATOM 3066 C C . MET A 1 387 ? -4.124 12.733 29.742 1.00 55.88 387 MET A C 1
ATOM 3068 O O . MET A 1 387 ? -3.034 12.443 30.236 1.00 55.88 387 MET A O 1
ATOM 3072 N N . LYS A 1 388 ? -4.958 13.584 30.346 1.00 49.19 388 LYS A N 1
ATOM 3073 C CA . LYS A 1 388 ? -4.735 14.102 31.701 1.00 49.19 388 LYS A CA 1
ATOM 3074 C C . LYS A 1 388 ? -5.394 13.160 32.704 1.00 49.19 388 LYS A C 1
ATOM 3076 O O . LYS A 1 388 ? -6.578 12.844 32.611 1.00 49.19 388 LYS A O 1
ATOM 3081 N N . ARG A 1 389 ? -4.629 12.725 33.709 1.00 44.59 389 ARG A N 1
ATOM 3082 C CA . ARG A 1 389 ? -5.222 12.130 34.913 1.00 44.59 389 ARG A CA 1
ATOM 3083 C C . ARG A 1 389 ? -5.974 13.241 35.641 1.00 44.59 389 ARG A C 1
ATOM 3085 O O . ARG A 1 389 ? -5.382 14.287 35.909 1.00 44.59 389 ARG A O 1
ATOM 3092 N N . LYS A 1 390 ? -7.251 13.026 35.961 1.00 39.66 390 LYS A N 1
ATOM 3093 C CA . LYS A 1 390 ? -8.002 13.942 36.822 1.00 39.66 390 LYS A CA 1
ATOM 3094 C C . LYS A 1 390 ? -7.248 14.066 38.150 1.00 39.66 390 LYS A C 1
ATOM 3096 O O . LYS A 1 390 ? -6.981 13.054 38.796 1.00 39.66 390 LYS A O 1
ATOM 3101 N N . ALA A 1 391 ? -6.874 15.281 38.543 1.00 37.41 391 ALA A N 1
ATOM 3102 C CA . ALA A 1 391 ? -6.426 15.532 39.906 1.00 37.41 391 ALA A CA 1
ATOM 3103 C C . ALA A 1 391 ? -7.653 15.353 40.804 1.00 37.41 391 ALA A C 1
ATOM 3105 O O . ALA A 1 391 ? -8.533 16.208 40.849 1.00 37.41 391 ALA A O 1
ATOM 3106 N N . VAL A 1 392 ? -7.772 14.182 41.422 1.00 36.28 392 VAL A N 1
ATOM 3107 C CA . VAL A 1 392 ? -8.781 13.950 42.450 1.00 36.28 392 VAL A CA 1
ATOM 3108 C C . VAL A 1 392 ? -8.223 14.561 43.729 1.00 36.28 392 VAL A C 1
ATOM 3110 O O . VAL A 1 392 ? -7.161 14.142 44.194 1.00 36.28 392 VAL A O 1
ATOM 3113 N N . ASP A 1 393 ? -8.898 15.576 44.267 1.00 33.06 393 ASP A N 1
ATOM 3114 C CA . ASP A 1 393 ? -8.579 16.104 45.590 1.00 33.06 393 ASP A CA 1
ATOM 3115 C C . ASP A 1 393 ? -8.638 14.960 46.607 1.00 33.06 393 ASP A C 1
ATOM 3117 O O . ASP A 1 393 ? -9.611 14.206 46.670 1.00 33.06 393 ASP A O 1
ATOM 3121 N N . ALA A 1 394 ? -7.608 14.840 47.446 1.00 43.47 394 ALA A N 1
ATOM 3122 C CA . ALA A 1 394 ? -7.493 13.781 48.454 1.00 43.47 394 ALA A CA 1
ATOM 3123 C C . ALA A 1 394 ? -8.620 13.793 49.519 1.00 43.47 394 ALA A C 1
ATOM 3125 O O . ALA A 1 394 ? -8.655 12.923 50.387 1.00 43.47 394 ALA A O 1
ATOM 3126 N N . MET A 1 395 ? -9.533 14.768 49.457 1.00 45.19 395 MET A N 1
ATOM 3127 C CA . MET A 1 395 ? -10.687 14.946 50.343 1.00 45.19 395 MET A CA 1
ATOM 3128 C C . MET A 1 395 ? -11.990 14.324 49.801 1.00 45.19 395 MET A C 1
ATOM 3130 O O . MET A 1 395 ? -12.943 14.209 50.564 1.00 45.19 395 MET A O 1
ATOM 3134 N N . ASP A 1 396 ? -12.041 13.895 48.532 1.00 38.66 396 ASP A N 1
ATOM 3135 C CA . ASP A 1 396 ? -13.284 13.464 47.860 1.00 38.66 396 ASP A CA 1
ATOM 3136 C C . ASP A 1 396 ? -13.491 11.934 47.825 1.00 38.66 396 ASP A C 1
ATOM 3138 O O . ASP A 1 396 ? -14.313 11.412 47.074 1.00 38.66 396 ASP A O 1
ATOM 3142 N N . PHE A 1 397 ? -12.775 11.183 48.670 1.00 39.69 397 PHE A N 1
ATOM 3143 C CA . PHE A 1 397 ? -13.112 9.783 48.947 1.00 39.69 397 PHE A CA 1
ATOM 3144 C C . PHE A 1 397 ? -14.428 9.719 49.745 1.00 39.69 397 PHE A C 1
ATOM 3146 O O . PHE A 1 397 ? -14.441 10.125 50.914 1.00 39.69 397 PHE A O 1
ATOM 3153 N N . PRO A 1 398 ? -15.517 9.104 49.238 1.00 35.94 398 PRO A N 1
ATOM 3154 C CA . PRO A 1 398 ? -16.571 8.640 50.118 1.00 35.94 398 PRO A CA 1
ATOM 3155 C C . PRO A 1 398 ? -15.977 7.488 50.924 1.00 35.94 398 PRO A C 1
ATOM 3157 O O . PRO A 1 398 ? -15.778 6.374 50.440 1.00 35.94 398 PRO A O 1
ATOM 3160 N N . SER A 1 399 ? -15.658 7.787 52.175 1.00 41.16 399 SER A N 1
ATOM 3161 C CA . SER A 1 399 ? -15.218 6.832 53.180 1.00 41.16 399 SER A CA 1
ATOM 3162 C C . SER A 1 399 ? -16.291 5.758 53.396 1.00 41.16 399 SER A C 1
ATOM 3164 O O . SER A 1 399 ? -17.124 5.880 54.290 1.00 41.16 399 SER A O 1
ATOM 3166 N N . LYS A 1 400 ? -16.274 4.672 52.619 1.00 34.94 400 LYS A N 1
ATOM 3167 C CA . LYS A 1 400 ? -16.893 3.405 53.027 1.00 34.94 400 LYS A CA 1
ATOM 3168 C C . LYS A 1 400 ? -15.795 2.457 53.472 1.00 34.94 400 LYS A C 1
ATOM 3170 O O . LYS A 1 400 ? -15.215 1.701 52.702 1.00 34.94 400 LYS A O 1
ATOM 3175 N N . ARG A 1 401 ? -15.498 2.582 54.767 1.00 34.00 401 ARG A N 1
ATOM 3176 C CA . ARG A 1 401 ? -14.710 1.635 55.548 1.00 34.00 401 ARG A CA 1
ATOM 3177 C C . ARG A 1 401 ? -15.238 0.220 55.331 1.00 34.00 401 ARG A C 1
ATOM 3179 O O . ARG A 1 401 ? -16.445 -0.004 55.361 1.00 34.00 401 ARG A O 1
ATOM 3186 N N . PHE A 1 402 ? -14.288 -0.700 55.196 1.00 35.19 402 PHE A N 1
ATOM 3187 C CA . PHE A 1 402 ? -14.385 -2.089 55.629 1.00 35.19 402 PHE A CA 1
ATOM 3188 C C . PHE A 1 402 ? -15.336 -2.223 56.830 1.00 35.19 402 PHE A C 1
ATOM 3190 O O . PHE A 1 402 ? -15.001 -1.817 57.942 1.00 35.19 402 PHE A O 1
ATOM 3197 N N . ALA A 1 403 ? -16.504 -2.804 56.595 1.00 31.95 403 ALA A N 1
ATOM 3198 C CA . ALA A 1 403 ? -17.273 -3.488 57.615 1.00 31.95 403 ALA A CA 1
ATOM 3199 C C . ALA A 1 403 ? -17.511 -4.895 57.070 1.00 31.95 403 ALA A C 1
ATOM 3201 O O . ALA A 1 403 ? -18.181 -5.069 56.054 1.00 31.95 403 ALA A O 1
ATOM 3202 N N . LEU A 1 404 ? -16.871 -5.877 57.709 1.00 43.16 404 LEU A N 1
ATOM 3203 C CA . LEU A 1 404 ? -17.357 -7.246 57.682 1.00 43.16 404 LEU A CA 1
ATOM 3204 C C . LEU A 1 404 ? -18.775 -7.212 58.247 1.00 43.16 404 LEU A C 1
ATOM 3206 O O . LEU A 1 404 ? -18.933 -6.903 59.425 1.00 43.16 404 LEU A O 1
ATOM 3210 N N . ASP A 1 405 ? -19.764 -7.551 57.432 1.00 27.47 405 ASP A N 1
ATOM 3211 C CA . ASP A 1 405 ? -20.942 -8.224 57.949 1.00 27.47 405 ASP A CA 1
ATOM 3212 C C . ASP A 1 405 ? -21.460 -9.218 56.913 1.00 27.47 405 ASP A C 1
ATOM 3214 O O . ASP A 1 405 ? -21.457 -8.959 55.706 1.00 27.47 405 ASP A O 1
ATOM 3218 N N . ASN A 1 406 ? -21.799 -10.399 57.416 1.00 32.94 406 ASN A N 1
ATOM 3219 C CA . ASN A 1 406 ? -22.416 -11.473 56.661 1.00 32.94 406 ASN A CA 1
ATOM 3220 C C . ASN A 1 406 ? -23.783 -10.999 56.166 1.00 32.94 406 ASN A C 1
ATOM 3222 O O . ASN A 1 406 ? -24.570 -10.544 56.982 1.00 32.94 406 ASN A O 1
ATOM 3226 N N . ASP A 1 407 ? -24.079 -11.168 54.879 1.00 29.58 407 ASP A N 1
ATOM 3227 C CA . ASP A 1 407 ? -25.346 -11.770 54.463 1.00 29.58 407 ASP A CA 1
ATOM 3228 C C . ASP A 1 407 ? -25.348 -12.102 52.968 1.00 29.58 407 ASP A C 1
ATOM 3230 O O . ASP A 1 407 ? -24.837 -11.375 52.112 1.00 29.58 407 ASP A O 1
ATOM 3234 N N . MET A 1 408 ? -25.897 -13.280 52.688 1.00 35.91 408 MET A N 1
ATOM 3235 C CA . MET A 1 408 ? -26.185 -13.800 51.362 1.00 35.91 408 MET A CA 1
ATOM 3236 C C . MET A 1 408 ? -27.249 -12.944 50.674 1.00 35.91 408 MET A C 1
ATOM 3238 O O . MET A 1 408 ? -28.339 -12.801 51.208 1.00 35.91 408 MET A O 1
ATOM 3242 N N . ASP A 1 409 ? -26.967 -12.464 49.462 1.00 29.56 409 ASP A N 1
ATOM 3243 C CA . ASP A 1 409 ? -27.830 -12.726 48.306 1.00 29.56 409 ASP A CA 1
ATOM 3244 C C . ASP A 1 409 ? -27.173 -12.277 46.992 1.00 29.56 409 ASP A C 1
ATOM 3246 O O . ASP A 1 409 ? -26.552 -11.219 46.873 1.00 29.56 409 ASP A O 1
ATOM 3250 N N . GLY A 1 410 ? -27.256 -13.158 45.996 1.00 34.78 410 GLY A N 1
ATOM 3251 C CA . GLY A 1 410 ? -26.557 -13.053 44.724 1.00 34.78 410 GLY A CA 1
ATOM 3252 C C . GLY A 1 410 ? -27.222 -12.103 43.730 1.00 34.78 410 GLY A C 1
ATOM 3253 O O . GLY A 1 410 ? -28.339 -12.340 43.289 1.00 34.78 410 GLY A O 1
ATOM 3254 N N . ALA A 1 411 ? -26.467 -11.096 43.286 1.00 29.75 411 ALA A N 1
ATOM 3255 C CA . ALA A 1 411 ? -26.631 -10.421 41.994 1.00 29.75 411 ALA A CA 1
ATOM 3256 C C . ALA A 1 411 ? -25.355 -9.618 41.670 1.00 29.75 411 ALA A C 1
ATOM 3258 O O . ALA A 1 411 ? -25.303 -8.394 41.781 1.00 29.75 411 ALA A O 1
ATOM 3259 N N . GLY A 1 412 ? -24.278 -10.323 41.312 1.00 24.53 412 GLY A N 1
ATOM 3260 C CA . GLY A 1 412 ? -22.971 -9.734 41.004 1.00 24.53 412 GLY A CA 1
ATOM 3261 C C . GLY A 1 412 ? -22.928 -9.032 39.644 1.00 24.53 412 GLY A C 1
ATOM 3262 O O . GLY A 1 412 ? -22.398 -9.577 38.681 1.00 24.53 412 GLY A O 1
ATOM 3263 N N . GLY A 1 413 ? -23.446 -7.807 39.567 1.00 25.97 413 GLY A N 1
ATOM 3264 C CA . GLY A 1 413 ? -23.150 -6.873 38.482 1.00 25.97 413 GLY A CA 1
ATOM 3265 C C . GLY A 1 413 ? -21.876 -6.087 38.790 1.00 25.97 413 GLY A C 1
ATOM 3266 O O . GLY A 1 413 ? -21.932 -5.063 39.465 1.00 25.97 413 GLY A O 1
ATOM 3267 N N . GLN A 1 414 ? -20.723 -6.547 38.298 1.00 29.83 414 GLN A N 1
ATOM 3268 C CA . GLN A 1 414 ? -19.470 -5.784 38.334 1.00 29.83 414 GLN A CA 1
ATOM 3269 C C . GLN A 1 414 ? -19.584 -4.545 37.429 1.00 29.83 414 GLN A C 1
ATOM 3271 O O . GLN A 1 414 ? -19.258 -4.592 36.244 1.00 29.83 414 GLN A O 1
ATOM 3276 N N . ARG A 1 415 ? -20.029 -3.411 37.976 1.00 28.58 415 ARG A N 1
ATOM 3277 C CA . ARG A 1 415 ? -19.738 -2.098 37.385 1.00 28.58 415 ARG A CA 1
ATOM 3278 C C . ARG A 1 415 ? -18.275 -1.781 37.688 1.00 28.58 415 ARG A C 1
ATOM 3280 O O . ARG A 1 415 ? -17.953 -1.385 38.800 1.00 28.58 415 ARG A O 1
ATOM 3287 N N . LYS A 1 416 ? -17.389 -2.020 36.716 1.00 31.58 416 LYS A N 1
ATOM 3288 C CA . LYS A 1 416 ? -16.024 -1.478 36.733 1.00 31.58 416 LYS A CA 1
ATOM 3289 C C . LYS A 1 416 ? -16.122 0.049 36.749 1.00 31.58 416 LYS A C 1
ATOM 3291 O O . LYS A 1 416 ? -16.766 0.618 35.871 1.00 31.58 416 LYS A O 1
ATOM 3296 N N . GLU A 1 417 ? -15.513 0.681 37.746 1.00 31.98 417 GLU A N 1
ATOM 3297 C CA . GLU A 1 417 ? -15.232 2.117 37.756 1.00 31.98 417 GLU A CA 1
ATOM 3298 C C . GLU A 1 417 ? -14.363 2.445 36.532 1.00 31.98 417 GLU A C 1
ATOM 3300 O O . GLU A 1 417 ? -13.193 2.075 36.466 1.00 31.98 417 GLU A O 1
ATOM 3305 N N . GLU A 1 418 ? -14.956 3.075 35.516 1.00 35.78 418 GLU A N 1
ATOM 3306 C CA . GLU A 1 418 ? -14.207 3.743 34.453 1.00 35.78 418 GLU A CA 1
ATOM 3307 C C . GLU A 1 418 ? -13.567 4.987 35.081 1.00 35.78 418 GLU A C 1
ATOM 3309 O O . GLU A 1 418 ? -14.260 5.962 35.377 1.00 35.78 418 GLU A O 1
ATOM 3314 N N . GLU A 1 419 ? -12.254 4.953 35.327 1.00 41.53 419 GLU A N 1
ATOM 3315 C CA . GLU A 1 419 ? -11.482 6.171 35.574 1.00 41.53 419 GLU A CA 1
ATOM 3316 C C . GLU A 1 419 ? -11.771 7.147 34.421 1.00 41.53 419 GLU A C 1
ATOM 3318 O O . GLU A 1 419 ? -11.431 6.892 33.264 1.00 41.53 419 GLU A O 1
ATOM 3323 N N . LEU A 1 420 ? -12.460 8.249 34.728 1.00 45.50 420 LEU A N 1
ATOM 3324 C CA . LEU A 1 420 ? -12.740 9.345 33.801 1.00 45.50 420 LEU A CA 1
ATOM 3325 C C . LEU A 1 420 ? -11.417 10.049 33.463 1.00 45.50 420 LEU A C 1
ATOM 3327 O O . LEU A 1 420 ? -11.026 11.020 34.110 1.00 45.50 420 LEU A O 1
ATOM 3331 N N . ILE A 1 421 ? -10.702 9.508 32.480 1.00 53.22 421 ILE A N 1
ATOM 3332 C CA . ILE A 1 421 ? -9.523 10.122 31.871 1.00 53.22 421 ILE A CA 1
ATOM 3333 C C . ILE A 1 421 ? -10.019 11.271 30.983 1.00 53.22 421 ILE A C 1
ATOM 3335 O O . ILE A 1 421 ? -10.759 11.037 30.030 1.00 53.22 421 ILE A O 1
ATOM 3339 N N . GLU A 1 422 ? -9.644 12.511 31.295 1.00 59.94 422 GLU A N 1
ATOM 3340 C CA . GLU A 1 422 ? -9.985 13.679 30.475 1.00 59.94 422 GLU A CA 1
ATOM 3341 C C . GLU A 1 422 ? -8.893 13.932 29.431 1.00 59.94 422 GLU A C 1
ATOM 3343 O O . GLU A 1 422 ? -7.695 13.806 29.699 1.00 59.94 422 GLU A O 1
ATOM 3348 N N . VAL A 1 423 ? -9.306 14.278 28.215 1.00 64.12 423 VAL A N 1
ATOM 3349 C CA . VAL A 1 423 ? -8.394 14.560 27.106 1.00 64.12 423 VAL A CA 1
ATOM 3350 C C . VAL A 1 423 ? -7.905 16.008 27.184 1.00 64.12 423 VAL A C 1
ATOM 3352 O O . VAL A 1 423 ? -8.682 16.914 27.472 1.00 64.12 423 VAL A O 1
ATOM 3355 N N . ASP A 1 424 ? -6.617 16.242 26.929 1.00 68.19 424 ASP A N 1
ATOM 3356 C CA . ASP A 1 424 ? -6.055 17.593 26.905 1.00 68.19 424 ASP A CA 1
ATOM 3357 C C . ASP A 1 424 ? -6.586 18.391 25.704 1.00 68.19 424 ASP A C 1
ATOM 3359 O O . ASP A 1 424 ? -6.381 18.023 24.547 1.00 68.19 424 ASP A O 1
ATOM 3363 N N . GLU A 1 425 ? -7.237 19.519 25.984 1.00 68.25 425 GLU A N 1
ATOM 3364 C CA . GLU A 1 425 ? -7.847 20.392 24.978 1.00 68.25 425 GLU A CA 1
ATOM 3365 C C . GLU A 1 425 ? -6.823 21.050 24.037 1.00 68.25 425 GLU A C 1
ATOM 3367 O O . GLU A 1 425 ? -7.174 21.474 22.935 1.00 68.25 425 GLU A O 1
ATOM 3372 N N . THR A 1 426 ? -5.554 21.127 24.455 1.00 74.62 426 THR A N 1
ATOM 3373 C CA . THR A 1 426 ? -4.480 21.811 23.712 1.00 74.62 426 THR A CA 1
ATOM 3374 C C . THR A 1 426 ? -3.762 20.926 22.693 1.00 74.62 426 THR A C 1
ATOM 3376 O O . THR A 1 426 ? -2.981 21.423 21.877 1.00 74.62 426 THR A O 1
ATOM 3379 N N . VAL A 1 427 ? -4.013 19.617 22.723 1.00 81.50 427 VAL A N 1
ATOM 3380 C CA . VAL A 1 427 ? -3.301 18.639 21.898 1.00 81.50 427 VAL A CA 1
ATOM 3381 C C . VAL A 1 427 ? -4.039 18.414 20.580 1.00 81.50 427 VAL A C 1
ATOM 3383 O O . VAL A 1 427 ? -5.266 18.339 20.527 1.00 81.50 427 VAL A O 1
ATOM 3386 N N . TYR A 1 428 ? -3.275 18.301 19.491 1.00 84.81 428 TYR A N 1
ATOM 3387 C CA . TYR A 1 428 ? -3.814 17.947 18.182 1.00 84.81 428 TYR A CA 1
ATOM 3388 C C . TYR A 1 428 ? -4.007 16.442 18.081 1.00 84.81 428 TYR A C 1
ATOM 3390 O O . TYR A 1 428 ? -3.103 15.674 18.396 1.00 84.81 428 TYR A O 1
ATOM 3398 N N . PHE A 1 429 ? -5.147 16.022 17.557 1.00 86.81 429 PHE A N 1
ATOM 3399 C CA . PHE A 1 429 ? -5.483 14.625 17.343 1.00 86.81 429 PHE A CA 1
ATOM 3400 C C . PHE A 1 429 ? -5.574 14.305 15.854 1.00 86.81 429 PHE A C 1
ATOM 3402 O O . PHE A 1 429 ? -5.944 15.147 15.034 1.00 86.81 429 PHE A O 1
ATOM 3409 N N . THR A 1 430 ? -5.207 13.072 15.503 1.00 86.31 430 THR A N 1
ATOM 3410 C CA . THR A 1 430 ? -5.329 12.519 14.146 1.00 86.31 430 THR A CA 1
ATOM 3411 C C . THR A 1 430 ? -5.768 11.063 14.183 1.00 86.31 430 THR A C 1
ATOM 3413 O O . THR A 1 430 ? -5.614 10.374 15.190 1.00 86.31 430 THR A O 1
ATOM 3416 N N . VAL A 1 431 ? -6.302 10.579 13.062 1.00 88.12 431 VAL A N 1
ATOM 3417 C CA . VAL A 1 431 ? -6.702 9.178 12.895 1.00 88.12 431 VAL A CA 1
ATOM 3418 C C . VAL A 1 431 ? -5.476 8.258 12.900 1.00 88.12 431 VAL A C 1
ATOM 3420 O O . VAL A 1 431 ? -4.524 8.467 12.144 1.00 88.12 431 VAL A O 1
ATOM 3423 N N . ASN A 1 432 ? -5.522 7.196 13.707 1.00 88.19 432 ASN A N 1
ATOM 3424 C CA . ASN A 1 432 ? -4.450 6.208 13.786 1.00 88.19 432 ASN A CA 1
ATOM 3425 C C . ASN A 1 432 ? -4.598 5.115 12.719 1.00 88.19 432 ASN A C 1
ATOM 3427 O O . ASN A 1 432 ? -5.213 4.072 12.955 1.00 88.19 432 ASN A O 1
ATOM 3431 N N . TYR A 1 433 ? -3.990 5.324 11.550 1.00 86.12 433 TYR A N 1
ATOM 3432 C CA . TYR A 1 433 ? -4.037 4.362 10.443 1.00 86.12 433 TYR A CA 1
ATOM 3433 C C . TYR A 1 433 ? -3.510 2.967 10.807 1.00 86.12 433 TYR A C 1
ATOM 3435 O O . TYR A 1 433 ? -4.053 1.975 10.321 1.00 86.12 433 TYR A O 1
ATOM 3443 N N . ASP A 1 434 ? -2.496 2.861 11.669 1.00 83.75 434 ASP A N 1
ATOM 3444 C CA . ASP A 1 434 ? -1.900 1.568 12.016 1.00 83.75 434 ASP A CA 1
ATOM 3445 C C . ASP A 1 434 ? -2.885 0.692 12.791 1.00 83.75 434 ASP A C 1
ATOM 3447 O O . ASP A 1 434 ? -3.033 -0.490 12.471 1.00 83.75 434 ASP A O 1
ATOM 3451 N N . LYS A 1 435 ? -3.652 1.274 13.723 1.00 85.88 435 LYS A N 1
ATOM 3452 C CA . LYS A 1 435 ? -4.685 0.533 14.462 1.00 85.88 435 LYS A CA 1
ATOM 3453 C C . LYS A 1 435 ? -5.778 0.005 13.532 1.00 85.88 435 LYS A C 1
ATOM 3455 O O . LYS A 1 435 ? -6.149 -1.165 13.639 1.00 85.88 435 LYS A O 1
ATOM 3460 N N . TYR A 1 436 ? -6.258 0.820 12.591 1.00 88.94 436 TYR A N 1
ATOM 3461 C CA . TYR A 1 436 ? -7.245 0.375 11.597 1.00 88.94 436 TYR A CA 1
ATOM 3462 C C . TYR A 1 436 ? -6.688 -0.726 10.695 1.00 88.94 436 TYR A C 1
ATOM 3464 O O . TYR A 1 436 ? -7.335 -1.755 10.506 1.00 88.94 436 TYR A O 1
ATOM 3472 N N . ASN A 1 437 ? -5.460 -0.561 10.200 1.00 88.44 437 ASN A N 1
ATOM 3473 C CA . ASN A 1 437 ? -4.796 -1.560 9.366 1.00 88.44 437 ASN A CA 1
ATOM 3474 C C . ASN A 1 437 ? -4.625 -2.900 10.096 1.00 88.44 437 ASN A C 1
ATOM 3476 O O . ASN A 1 437 ? -4.780 -3.956 9.485 1.00 88.44 437 ASN A O 1
ATOM 3480 N N . MET A 1 438 ? -4.367 -2.883 11.407 1.00 87.06 438 MET A N 1
ATOM 3481 C CA . MET A 1 438 ? -4.326 -4.103 12.217 1.00 87.06 438 MET A CA 1
ATOM 3482 C C . MET A 1 438 ? -5.688 -4.791 12.301 1.00 87.06 438 MET A C 1
ATOM 3484 O O . MET A 1 438 ? -5.755 -6.016 12.208 1.00 87.06 438 MET A O 1
ATOM 3488 N N . ILE A 1 439 ? -6.774 -4.032 12.457 1.00 88.50 439 ILE A N 1
ATOM 3489 C CA . ILE A 1 439 ? -8.123 -4.605 12.504 1.00 88.50 439 ILE A CA 1
ATOM 3490 C C . ILE A 1 439 ? -8.495 -5.195 11.140 1.00 88.50 439 ILE A C 1
ATOM 3492 O O . ILE A 1 439 ? -8.963 -6.331 11.080 1.00 88.50 439 ILE A O 1
ATOM 3496 N N . PHE A 1 440 ? -8.205 -4.491 10.041 1.00 89.06 440 PHE A N 1
ATOM 3497 C CA . PHE A 1 440 ? -8.430 -5.014 8.691 1.00 89.06 440 PHE A CA 1
ATOM 3498 C C . PHE A 1 440 ? -7.622 -6.287 8.419 1.00 89.06 440 PHE A C 1
ATOM 3500 O O . PHE A 1 440 ? -8.174 -7.260 7.905 1.00 89.06 440 PHE A O 1
ATOM 3507 N N . ARG A 1 441 ? -6.350 -6.330 8.839 1.00 89.38 441 ARG A N 1
ATOM 3508 C CA . ARG A 1 441 ? -5.518 -7.542 8.795 1.00 89.38 441 ARG A CA 1
ATOM 3509 C C . ARG A 1 441 ? -6.175 -8.692 9.553 1.00 89.38 441 ARG A C 1
ATOM 3511 O O . ARG A 1 441 ? -6.289 -9.787 9.009 1.00 89.38 441 ARG A O 1
ATOM 3518 N N . ASN A 1 442 ? -6.602 -8.454 10.791 1.00 90.12 442 ASN A N 1
ATOM 3519 C CA . ASN A 1 442 ? -7.204 -9.489 11.628 1.00 90.12 442 ASN A CA 1
ATOM 3520 C C . ASN A 1 442 ? -8.502 -10.027 11.000 1.00 90.12 442 ASN A C 1
ATOM 3522 O O . ASN A 1 442 ? -8.674 -11.241 10.930 1.00 90.12 442 ASN A O 1
ATOM 3526 N N . ASN A 1 443 ? -9.360 -9.150 10.468 1.00 90.38 443 ASN A N 1
ATOM 3527 C CA . ASN A 1 443 ? -10.593 -9.546 9.778 1.00 90.38 443 ASN A CA 1
ATOM 3528 C C . ASN A 1 443 ? -10.301 -10.396 8.533 1.00 90.38 443 ASN A C 1
ATOM 3530 O O . ASN A 1 443 ? -10.880 -11.463 8.365 1.00 90.38 443 ASN A O 1
ATOM 3534 N N . ILE A 1 444 ? -9.326 -9.993 7.718 1.00 89.50 444 ILE A N 1
ATOM 3535 C CA . ILE A 1 444 ? -8.934 -10.737 6.515 1.00 89.50 444 ILE A CA 1
ATOM 3536 C C . ILE A 1 444 ? -8.343 -12.119 6.854 1.00 89.50 444 ILE A C 1
ATOM 3538 O O . ILE A 1 444 ? -8.561 -13.084 6.119 1.00 89.50 444 ILE A O 1
ATOM 3542 N N . ILE A 1 445 ? -7.636 -12.256 7.980 1.00 90.38 445 ILE A N 1
ATOM 3543 C CA . ILE A 1 445 ? -7.156 -13.561 8.467 1.00 90.38 445 ILE A CA 1
ATOM 3544 C C . ILE A 1 445 ? -8.325 -14.435 8.950 1.00 90.38 445 ILE A C 1
ATOM 3546 O O . ILE A 1 445 ? -8.332 -15.640 8.690 1.00 90.38 445 ILE A O 1
ATOM 3550 N N . VAL A 1 446 ? -9.314 -13.847 9.627 1.00 91.44 446 VAL A N 1
ATOM 3551 C CA . VAL A 1 446 ? -10.536 -14.548 10.063 1.00 91.44 446 VAL A CA 1
ATOM 3552 C C . VAL A 1 446 ? -11.341 -15.047 8.861 1.00 91.44 446 VAL A C 1
ATOM 3554 O O . VAL A 1 446 ? -11.768 -16.205 8.850 1.00 91.44 446 VAL A O 1
ATOM 3557 N N . ASP A 1 447 ? -11.484 -14.228 7.820 1.00 91.00 447 ASP A N 1
ATOM 3558 C CA . ASP A 1 447 ? -12.140 -14.620 6.569 1.00 91.00 447 ASP A CA 1
ATOM 3559 C C . ASP A 1 447 ? -11.365 -15.748 5.877 1.00 91.00 447 ASP A C 1
ATOM 3561 O O . ASP A 1 447 ? -11.942 -16.755 5.463 1.00 91.00 447 ASP A O 1
ATOM 3565 N N . PHE A 1 448 ? -10.032 -15.650 5.840 1.00 89.75 448 PHE A N 1
ATOM 3566 C CA . PHE A 1 448 ? -9.176 -16.691 5.274 1.00 89.75 448 PHE A CA 1
ATOM 3567 C C . PHE A 1 448 ? -9.302 -18.033 6.013 1.00 89.75 448 PHE A C 1
ATOM 3569 O O . PHE A 1 448 ? -9.307 -19.087 5.375 1.00 89.75 448 PHE A O 1
ATOM 3576 N N . ALA A 1 449 ? -9.438 -18.012 7.339 1.00 89.38 449 ALA A N 1
ATOM 3577 C CA . ALA A 1 449 ? -9.694 -19.212 8.129 1.00 89.38 449 ALA A CA 1
ATOM 3578 C C . ALA A 1 449 ? -11.099 -19.781 7.901 1.00 89.38 449 ALA A C 1
ATOM 3580 O O . ALA A 1 449 ? -11.259 -20.998 7.795 1.00 89.38 449 ALA A O 1
ATOM 3581 N N . THR A 1 450 ? -12.093 -18.901 7.768 1.00 90.62 450 THR A N 1
ATOM 3582 C CA . THR A 1 450 ? -13.486 -19.272 7.494 1.00 90.62 450 THR A CA 1
ATOM 3583 C C . THR A 1 450 ? -13.626 -19.982 6.150 1.00 90.62 450 THR A C 1
ATOM 3585 O O . THR A 1 450 ? -14.307 -21.000 6.063 1.00 90.62 450 THR A O 1
ATOM 3588 N N . GLU A 1 451 ? -12.947 -19.486 5.112 1.00 89.44 451 GLU A N 1
ATOM 3589 C CA . GLU A 1 451 ? -12.958 -20.089 3.773 1.00 89.44 451 GLU A CA 1
ATOM 3590 C C . GLU A 1 451 ? -12.182 -21.410 3.690 1.00 89.44 451 GLU A C 1
ATOM 3592 O O . GLU A 1 451 ? -12.508 -22.267 2.870 1.00 89.44 451 GLU A O 1
ATOM 3597 N N . ARG A 1 452 ? -11.109 -21.557 4.478 1.00 87.19 452 ARG A N 1
ATOM 3598 C CA . ARG A 1 452 ? -10.186 -22.696 4.369 1.00 87.19 452 ARG A CA 1
ATOM 3599 C C . ARG A 1 452 ? -10.558 -23.869 5.269 1.00 87.19 452 ARG A C 1
ATOM 3601 O O . ARG A 1 452 ? -10.300 -25.009 4.892 1.00 87.19 452 ARG A O 1
ATOM 3608 N N . VAL A 1 453 ? -11.099 -23.583 6.451 1.00 85.12 453 VAL A N 1
ATOM 3609 C CA . VAL A 1 453 ? -11.430 -24.582 7.470 1.00 85.12 453 VAL A CA 1
ATOM 3610 C C . VAL A 1 453 ? -12.940 -24.639 7.657 1.00 85.12 453 VAL A C 1
ATOM 3612 O O . VAL A 1 453 ? -13.591 -25.501 7.076 1.00 85.12 453 VAL A O 1
ATOM 3615 N N . ASN A 1 454 ? -13.491 -23.730 8.461 1.00 87.19 454 ASN A N 1
ATOM 3616 C CA . ASN A 1 454 ? -14.918 -23.580 8.712 1.00 87.19 454 ASN A CA 1
ATOM 3617 C C . ASN A 1 454 ? -15.192 -22.263 9.462 1.00 87.19 454 ASN A C 1
ATOM 3619 O O . ASN A 1 454 ? -14.284 -21.584 9.951 1.00 87.19 454 ASN A O 1
ATOM 3623 N N . ARG A 1 455 ? -16.475 -21.911 9.580 1.00 86.62 455 ARG A N 1
ATOM 3624 C CA . ARG A 1 455 ? -16.935 -20.684 10.249 1.00 86.62 455 ARG A CA 1
ATOM 3625 C C . ARG A 1 455 ? -16.527 -20.617 11.723 1.00 86.62 455 ARG A C 1
ATOM 3627 O O . ARG A 1 455 ? -16.142 -19.552 12.202 1.00 86.62 455 ARG A O 1
ATOM 3634 N N . THR A 1 456 ? -16.579 -21.742 12.427 1.00 84.56 456 THR A N 1
ATOM 3635 C CA . THR A 1 456 ? -16.241 -21.840 13.852 1.00 84.56 456 THR A CA 1
ATOM 3636 C C . THR A 1 456 ? -14.739 -21.656 14.100 1.00 84.56 456 THR A C 1
ATOM 3638 O O . THR A 1 456 ? -14.364 -20.924 15.013 1.00 84.56 456 THR A O 1
ATOM 3641 N N . ALA A 1 457 ? -13.858 -22.177 13.239 1.00 84.88 457 ALA A N 1
ATOM 3642 C CA . ALA A 1 457 ? -12.418 -21.906 13.299 1.00 84.88 457 ALA A CA 1
ATOM 3643 C C . ALA A 1 457 ? -12.089 -20.425 13.050 1.00 84.88 457 ALA A C 1
ATOM 3645 O O . ALA A 1 457 ? -11.210 -19.871 13.714 1.00 84.88 457 ALA A O 1
ATOM 3646 N N . GLY A 1 458 ? -12.823 -19.764 12.147 1.00 86.25 458 GLY A N 1
ATOM 3647 C CA . GLY A 1 458 ? -12.741 -18.312 11.970 1.00 86.25 458 GLY A CA 1
ATOM 3648 C C . GLY A 1 458 ? -13.068 -17.553 13.259 1.00 86.25 458 GLY A C 1
ATOM 3649 O O . GLY A 1 458 ? -12.329 -16.653 13.657 1.00 86.25 458 GLY A O 1
ATOM 3650 N N . GLN A 1 459 ? -14.120 -17.961 13.973 1.00 86.81 459 GLN A N 1
ATOM 3651 C CA . GLN A 1 459 ? -14.492 -17.370 15.264 1.00 86.81 459 GLN A CA 1
ATOM 3652 C C . GLN A 1 459 ? -13.462 -17.647 16.368 1.00 86.81 459 GLN A C 1
ATOM 3654 O O . GLN A 1 459 ? -13.157 -16.744 17.143 1.00 86.81 459 GLN A O 1
ATOM 3659 N N . VAL A 1 460 ? -12.865 -18.844 16.411 1.00 87.62 460 VAL A N 1
ATOM 3660 C CA . VAL A 1 460 ? -11.758 -19.158 17.333 1.00 87.62 460 VAL A CA 1
ATOM 3661 C C . VAL A 1 460 ? -10.581 -18.207 17.094 1.00 87.62 460 VAL A C 1
ATOM 3663 O O . VAL A 1 460 ? -10.057 -17.629 18.043 1.00 87.62 460 VAL A O 1
ATOM 3666 N N . ILE A 1 461 ? -10.194 -17.978 15.835 1.00 88.50 461 ILE A N 1
ATOM 3667 C CA . ILE A 1 461 ? -9.123 -17.029 15.488 1.00 88.50 461 ILE A CA 1
ATOM 3668 C C . ILE A 1 461 ? -9.515 -15.584 15.816 1.00 88.50 461 ILE A C 1
ATOM 3670 O O . ILE A 1 461 ? -8.679 -14.818 16.295 1.00 88.50 461 ILE A O 1
ATOM 3674 N N . LYS A 1 462 ? -10.784 -15.208 15.632 1.00 89.81 462 LYS A N 1
ATOM 3675 C CA . LYS A 1 462 ? -11.282 -13.897 16.063 1.00 89.81 462 LYS A CA 1
ATOM 3676 C C . LYS A 1 462 ? -11.101 -13.707 17.574 1.00 89.81 462 LYS A C 1
ATOM 3678 O O . LYS A 1 462 ? -10.573 -12.678 17.987 1.00 89.81 462 LYS A O 1
ATOM 3683 N N . ALA A 1 463 ? -11.426 -14.721 18.376 1.00 87.25 463 ALA A N 1
ATOM 3684 C CA . ALA A 1 463 ? -11.220 -14.696 19.824 1.00 87.25 463 ALA A CA 1
ATOM 3685 C C . ALA A 1 463 ? -9.728 -14.590 20.211 1.00 87.25 463 ALA A C 1
ATOM 3687 O O . ALA A 1 463 ? -9.390 -13.875 21.153 1.00 87.25 463 ALA A O 1
ATOM 3688 N N . PHE A 1 464 ? -8.812 -15.217 19.456 1.00 86.81 464 PHE A N 1
ATOM 3689 C CA . PHE A 1 464 ? -7.365 -15.001 19.632 1.00 86.81 464 PHE A CA 1
ATOM 3690 C C . PHE A 1 464 ? -6.972 -13.528 19.428 1.00 86.81 464 PHE A C 1
ATOM 3692 O O . PHE A 1 464 ? -6.173 -12.989 20.197 1.00 86.81 464 PHE A O 1
ATOM 3699 N N . PHE A 1 465 ? -7.527 -12.864 18.411 1.00 88.00 465 PHE A N 1
ATOM 3700 C CA . PHE A 1 465 ? -7.242 -11.451 18.151 1.00 88.00 465 PHE A CA 1
ATOM 3701 C C . PHE A 1 465 ? -7.887 -10.505 19.165 1.00 88.00 465 PHE A C 1
ATOM 3703 O O . PHE A 1 465 ? -7.283 -9.484 19.490 1.00 88.00 465 PHE A O 1
ATOM 3710 N N . GLU A 1 466 ? -9.072 -10.834 19.678 1.00 85.88 466 GLU A N 1
ATOM 3711 C CA . GLU A 1 466 ? -9.732 -10.069 20.741 1.00 85.88 466 GLU A CA 1
ATOM 3712 C C . GLU A 1 466 ? -8.948 -10.152 22.056 1.00 85.88 466 GLU A C 1
ATOM 3714 O O . GLU A 1 466 ? -8.703 -9.118 22.674 1.00 85.88 466 GLU A O 1
ATOM 3719 N N . PHE A 1 467 ? -8.448 -11.338 22.423 1.00 85.06 467 PHE A N 1
ATOM 3720 C CA . PHE A 1 467 ? -7.553 -11.500 23.574 1.00 85.06 467 PHE A CA 1
ATOM 3721 C C . PHE A 1 467 ? -6.240 -10.718 23.406 1.00 85.06 467 PHE A C 1
ATOM 3723 O O . PHE A 1 467 ? -5.737 -10.111 24.347 1.00 85.06 467 PHE A O 1
ATOM 3730 N N . GLY A 1 468 ? -5.675 -10.714 22.195 1.00 77.75 468 GLY A N 1
ATOM 3731 C CA . GLY A 1 468 ? -4.416 -10.032 21.891 1.00 77.75 468 GLY A CA 1
ATOM 3732 C C . GLY A 1 468 ? -4.534 -8.535 21.577 1.00 77.75 468 GLY A C 1
ATOM 3733 O O . GLY A 1 468 ? -3.526 -7.938 21.195 1.00 77.75 468 GLY A O 1
ATOM 3734 N N . LYS A 1 469 ? -5.724 -7.923 21.674 1.00 77.12 469 LYS A N 1
ATOM 3735 C CA . LYS A 1 469 ? -6.006 -6.574 21.142 1.00 77.12 469 LYS A CA 1
ATOM 3736 C C . LYS A 1 469 ? -5.120 -5.468 21.730 1.00 77.12 469 LYS A C 1
ATOM 3738 O O . LYS A 1 469 ? -4.788 -4.529 20.999 1.00 77.12 469 LYS A O 1
ATOM 3743 N N . ASP A 1 470 ? -4.737 -5.612 22.996 1.00 70.25 470 ASP A N 1
ATOM 3744 C CA . ASP A 1 470 ? -3.924 -4.638 23.738 1.00 70.25 470 ASP A CA 1
ATOM 3745 C C . ASP A 1 470 ? -2.421 -4.949 23.670 1.00 70.25 470 ASP A C 1
ATOM 3747 O O . ASP A 1 470 ? -1.590 -4.064 23.852 1.00 70.25 470 ASP A O 1
ATOM 3751 N N . GLY A 1 471 ? -2.058 -6.201 23.365 1.00 68.56 471 GLY A N 1
ATOM 3752 C CA . GLY A 1 471 ? -0.663 -6.637 23.262 1.00 68.56 471 GLY A CA 1
ATOM 3753 C C . GLY A 1 471 ? -0.037 -6.439 21.879 1.00 68.56 471 GLY A C 1
ATOM 3754 O O . GLY A 1 471 ? 1.185 -6.424 21.772 1.00 68.56 471 GLY A O 1
ATOM 3755 N N . MET A 1 472 ? -0.846 -6.296 20.824 1.00 73.81 472 MET A N 1
ATOM 3756 C CA . MET A 1 472 ? -0.352 -6.055 19.465 1.00 73.81 472 MET A CA 1
ATOM 3757 C C . MET A 1 472 ? -0.141 -4.552 19.225 1.00 73.81 472 MET A C 1
ATOM 3759 O O . MET A 1 472 ? -1.066 -3.760 19.431 1.00 73.81 472 MET A O 1
ATOM 3763 N N . LYS A 1 473 ? 1.039 -4.162 18.728 1.00 68.62 473 LYS A N 1
ATOM 3764 C CA . LYS A 1 473 ? 1.427 -2.757 18.499 1.00 68.62 473 LYS A CA 1
ATOM 3765 C C . LYS A 1 473 ? 1.599 -2.404 17.021 1.00 68.62 473 LYS A C 1
ATOM 3767 O O . LYS A 1 473 ? 1.343 -1.267 16.641 1.00 68.62 473 LYS A O 1
ATOM 3772 N N . SER A 1 474 ? 2.009 -3.356 16.179 1.00 73.00 474 SER A N 1
ATOM 3773 C CA . SER A 1 474 ? 2.259 -3.123 14.751 1.00 73.00 474 SER A CA 1
ATOM 3774 C C . SER A 1 474 ? 1.639 -4.179 13.832 1.00 73.00 474 SER A C 1
ATOM 3776 O O . SER A 1 474 ? 1.543 -5.368 14.145 1.00 73.00 474 SER A O 1
ATOM 3778 N N . VAL A 1 475 ? 1.282 -3.749 12.616 1.00 73.00 475 VAL A N 1
ATOM 3779 C CA . VAL A 1 475 ? 0.791 -4.624 11.537 1.00 73.00 475 VAL A CA 1
ATOM 3780 C C . VAL A 1 475 ? 1.840 -5.675 11.150 1.00 73.00 475 VAL A C 1
ATOM 3782 O O . VAL A 1 475 ? 1.475 -6.804 10.814 1.00 73.00 475 VAL A O 1
ATOM 3785 N N . LYS A 1 476 ? 3.134 -5.329 11.232 1.00 74.06 476 LYS A N 1
ATOM 3786 C CA . LYS A 1 476 ? 4.242 -6.157 10.729 1.00 74.06 476 LYS A CA 1
ATOM 3787 C C . LYS A 1 476 ? 4.760 -7.208 11.710 1.00 74.06 476 LYS A C 1
ATOM 3789 O O . LYS A 1 476 ? 5.653 -7.958 11.321 1.00 74.06 476 LYS A O 1
ATOM 3794 N N . GLU A 1 477 ? 4.209 -7.292 12.918 1.00 77.56 477 GLU A N 1
ATOM 3795 C CA . GLU A 1 477 ? 4.589 -8.301 13.913 1.00 77.56 477 GLU A CA 1
ATOM 3796 C C . GLU A 1 477 ? 4.502 -9.732 13.363 1.00 77.56 477 GLU A C 1
ATOM 3798 O O . GLU A 1 477 ? 3.683 -10.050 12.496 1.00 77.56 477 GLU A O 1
ATOM 3803 N N . ASN A 1 478 ? 5.389 -10.598 13.856 1.00 80.06 478 ASN A N 1
ATOM 3804 C CA . ASN A 1 478 ? 5.504 -11.973 13.372 1.00 80.06 478 ASN A CA 1
ATOM 3805 C C . ASN A 1 478 ? 4.528 -12.928 14.062 1.00 80.06 478 ASN A C 1
ATOM 3807 O O . ASN A 1 478 ? 4.048 -13.858 13.419 1.00 80.06 478 ASN A O 1
ATOM 3811 N N . ASP A 1 479 ? 4.216 -12.676 15.332 1.00 81.38 479 ASP A N 1
ATOM 3812 C CA . ASP A 1 479 ? 3.389 -13.538 16.172 1.00 81.38 479 ASP A CA 1
ATOM 3813 C C . ASP A 1 479 ? 2.430 -12.689 17.011 1.00 81.38 479 ASP A C 1
ATOM 3815 O O . ASP A 1 479 ? 2.771 -11.581 17.426 1.00 81.38 479 ASP A O 1
ATOM 3819 N N . THR A 1 480 ? 1.240 -13.221 17.291 1.00 82.62 480 THR A N 1
ATOM 3820 C CA . THR A 1 480 ? 0.325 -12.621 18.273 1.00 82.62 480 THR A CA 1
ATOM 3821 C C . THR A 1 480 ? 0.759 -12.933 19.710 1.00 82.62 480 THR A C 1
ATOM 3823 O O . THR A 1 480 ? 1.501 -13.896 19.936 1.00 82.62 480 THR A O 1
ATOM 3826 N N . PRO A 1 481 ? 0.239 -12.200 20.715 1.00 82.19 481 PRO A N 1
ATOM 3827 C CA . PRO A 1 481 ? 0.351 -12.600 22.114 1.00 82.19 481 PRO A CA 1
ATOM 3828 C C . PRO A 1 481 ? -0.126 -14.042 22.347 1.00 82.19 481 PRO A C 1
ATOM 3830 O O . PRO A 1 481 ? -1.059 -14.518 21.692 1.00 82.19 481 PRO A O 1
ATOM 3833 N N . SER A 1 482 ? 0.530 -14.738 23.278 1.00 82.06 482 SER A N 1
ATOM 3834 C CA . SER A 1 482 ? 0.207 -16.120 23.640 1.00 82.06 482 SER A CA 1
ATOM 3835 C C . SER A 1 482 ? -1.114 -16.211 24.391 1.00 82.06 482 SER A C 1
ATOM 3837 O O . SER A 1 482 ? -1.285 -15.551 25.414 1.00 82.06 482 SER A O 1
ATOM 3839 N N . ALA A 1 483 ? -2.004 -17.098 23.952 1.00 82.50 483 ALA A N 1
ATOM 3840 C CA . ALA A 1 483 ? -3.263 -17.385 24.631 1.00 82.50 483 ALA A CA 1
ATOM 3841 C C . ALA A 1 483 ? -3.356 -18.861 25.041 1.00 82.50 483 ALA A C 1
ATOM 3843 O O . ALA A 1 483 ? -2.820 -19.752 24.376 1.00 82.50 483 ALA A O 1
ATOM 3844 N N . THR A 1 484 ? -4.053 -19.122 26.150 1.00 84.25 484 THR A N 1
ATOM 3845 C CA . THR A 1 484 ? -4.411 -20.483 26.566 1.00 84.25 484 THR A CA 1
ATOM 3846 C C . THR A 1 484 ? -5.801 -20.840 26.027 1.00 84.25 484 THR A C 1
ATOM 3848 O O . THR A 1 484 ? -6.639 -19.947 25.865 1.00 84.25 484 THR A O 1
ATOM 3851 N N . PRO A 1 485 ? -6.110 -22.133 25.809 1.00 79.88 485 PRO A N 1
ATOM 3852 C CA . PRO A 1 485 ? -7.448 -22.566 25.396 1.00 79.88 485 PRO A CA 1
ATOM 3853 C C . PRO A 1 485 ? -8.567 -22.105 26.339 1.00 79.88 485 PRO A C 1
ATOM 3855 O O . PRO A 1 485 ? -9.694 -21.916 25.898 1.00 79.88 485 PRO A O 1
ATOM 3858 N N . MET A 1 486 ? -8.260 -21.897 27.625 1.00 80.31 486 MET A N 1
ATOM 3859 C CA . MET A 1 486 ? -9.222 -21.419 28.619 1.00 80.31 486 MET A CA 1
ATOM 3860 C C . MET A 1 486 ? -9.592 -19.948 28.403 1.00 80.31 486 MET A C 1
ATOM 3862 O O . MET A 1 486 ? -10.769 -19.611 28.445 1.00 80.31 486 MET A O 1
ATOM 3866 N N . HIS A 1 487 ? -8.612 -19.085 28.112 1.00 80.81 487 HIS A N 1
ATOM 3867 C CA . HIS A 1 487 ? -8.888 -17.678 27.799 1.00 80.81 487 HIS A CA 1
ATOM 3868 C C . HIS A 1 487 ? -9.782 -17.544 26.562 1.00 80.81 487 HIS A C 1
ATOM 3870 O O . HIS A 1 487 ? -10.684 -16.716 26.538 1.00 80.81 487 HIS A O 1
ATOM 3876 N N . ILE A 1 488 ? -9.563 -18.399 25.563 1.00 81.25 488 ILE A N 1
ATOM 3877 C CA . ILE A 1 488 ? -10.336 -18.401 24.318 1.00 81.25 488 ILE A CA 1
ATOM 3878 C C . ILE A 1 488 ? -11.744 -18.953 24.549 1.00 81.25 488 ILE A C 1
ATOM 3880 O O . ILE A 1 488 ? -12.710 -18.370 24.068 1.00 81.25 488 ILE A O 1
ATOM 3884 N N . ALA A 1 489 ? -11.877 -20.041 25.315 1.00 79.25 489 ALA A N 1
ATOM 3885 C CA . ALA A 1 489 ? -13.178 -20.617 25.651 1.00 79.25 489 ALA A CA 1
ATOM 3886 C C . ALA A 1 489 ? -14.090 -19.611 26.375 1.00 79.25 489 ALA A C 1
ATOM 3888 O O . ALA A 1 489 ? -15.287 -19.601 26.120 1.00 79.25 489 ALA A O 1
ATOM 3889 N N . ASN A 1 490 ? -13.524 -18.737 27.215 1.00 82.44 490 ASN A N 1
ATOM 3890 C CA . ASN A 1 490 ? -14.282 -17.701 27.921 1.00 82.44 490 ASN A CA 1
ATOM 3891 C C . ASN A 1 490 ? -14.793 -16.575 27.003 1.00 82.44 490 ASN A C 1
ATOM 3893 O O . ASN A 1 490 ? -15.755 -15.901 27.356 1.00 82.44 490 ASN A O 1
ATOM 3897 N N . LEU A 1 491 ? -14.142 -16.345 25.856 1.00 80.44 491 LEU A N 1
ATOM 3898 C CA . LEU A 1 491 ? -14.520 -15.307 24.888 1.00 80.44 491 LEU A CA 1
ATOM 3899 C C . LEU A 1 491 ? -15.518 -15.810 23.833 1.00 80.44 491 LEU A C 1
ATOM 3901 O O . LEU A 1 491 ? -16.160 -15.011 23.157 1.00 80.44 491 LEU A O 1
ATOM 3905 N N . LEU A 1 492 ? -15.648 -17.128 23.670 1.00 77.06 492 LEU A N 1
ATOM 3906 C CA . LEU A 1 492 ? -16.564 -17.731 22.707 1.00 77.06 492 LEU A CA 1
ATOM 3907 C C . LEU A 1 492 ? -17.972 -17.865 23.299 1.00 77.06 492 LEU A C 1
ATOM 3909 O O . LEU A 1 492 ? -18.150 -18.330 24.422 1.00 77.06 492 LEU A O 1
ATOM 3913 N N . SER A 1 493 ? -18.993 -17.514 22.516 1.00 67.62 493 SER A N 1
ATOM 3914 C CA . SER A 1 493 ? -20.393 -17.748 22.886 1.00 67.62 493 SER A CA 1
ATOM 3915 C C . SER A 1 493 ? -20.697 -19.251 22.949 1.00 67.62 493 SER A C 1
ATOM 3917 O O . SER A 1 493 ? -20.285 -20.012 22.069 1.00 67.62 493 SER A O 1
ATOM 3919 N N . SER A 1 494 ? -21.465 -19.673 23.959 1.00 61.50 494 SER A N 1
ATOM 3920 C CA . SER A 1 494 ? -21.831 -21.077 24.217 1.00 61.50 494 SER A CA 1
ATOM 3921 C C . SER A 1 494 ? -22.491 -21.779 23.027 1.00 61.50 494 SER A C 1
ATOM 3923 O O . SER A 1 494 ? -22.327 -22.984 22.854 1.00 61.50 494 SER A O 1
ATOM 3925 N N . ASP A 1 495 ? -23.184 -21.024 22.177 1.00 60.44 495 ASP A N 1
ATOM 3926 C CA . ASP A 1 495 ? -23.960 -21.553 21.053 1.00 60.44 495 ASP A CA 1
ATOM 3927 C C . ASP A 1 495 ? -23.064 -22.142 19.955 1.00 60.44 495 ASP A C 1
ATOM 3929 O O . ASP A 1 495 ? -23.386 -23.164 19.349 1.00 60.44 495 ASP A O 1
ATOM 3933 N N . ILE A 1 496 ? -21.884 -21.553 19.750 1.00 60.94 496 ILE A N 1
ATOM 3934 C CA . ILE A 1 496 ? -20.923 -21.935 18.704 1.00 60.94 496 ILE A CA 1
ATOM 3935 C C . ILE A 1 496 ? -20.306 -23.311 19.000 1.00 60.94 496 ILE A C 1
ATOM 3937 O O . ILE A 1 496 ? -20.003 -24.087 18.096 1.00 60.94 496 ILE A O 1
ATOM 3941 N N . LEU A 1 497 ? -20.167 -23.646 20.283 1.00 59.59 497 LEU A N 1
ATOM 3942 C CA . LEU A 1 497 ? -19.560 -24.891 20.756 1.00 59.59 497 LEU A CA 1
ATOM 3943 C C . LEU A 1 497 ? -20.486 -26.108 20.591 1.00 59.59 497 LEU A C 1
ATOM 3945 O O . LEU A 1 497 ? -20.031 -27.244 20.715 1.00 59.59 497 LEU A O 1
ATOM 3949 N N . THR A 1 498 ? -21.771 -25.886 20.295 1.00 58.88 498 THR A N 1
ATOM 3950 C CA . THR A 1 498 ? -22.787 -26.945 20.170 1.00 58.88 498 THR A CA 1
ATOM 3951 C C . THR A 1 498 ? -23.056 -27.393 18.732 1.00 58.88 498 THR A C 1
ATOM 3953 O O . THR A 1 498 ? -23.753 -28.386 18.538 1.00 58.88 498 THR A O 1
ATOM 3956 N N . GLN A 1 499 ? -22.482 -26.718 17.726 1.00 60.03 499 GLN A N 1
ATOM 3957 C CA . GLN A 1 499 ? -22.785 -26.966 16.308 1.00 60.03 499 GLN A CA 1
ATOM 3958 C C . GLN A 1 499 ? -22.258 -28.308 15.763 1.00 60.03 499 GLN A C 1
ATOM 3960 O O . GLN A 1 499 ? -22.689 -28.734 14.698 1.00 60.03 499 GLN A O 1
ATOM 3965 N N . GLY A 1 500 ? -21.396 -29.023 16.497 1.00 57.47 500 GLY A N 1
ATOM 3966 C CA . GLY A 1 500 ? -20.994 -30.391 16.131 1.00 57.47 500 GLY A CA 1
ATOM 3967 C C . GLY A 1 500 ? -20.070 -30.497 14.909 1.00 57.47 500 GLY A C 1
ATOM 3968 O O . GLY A 1 500 ? -19.938 -31.571 14.334 1.00 57.47 500 GLY A O 1
ATOM 3969 N N . ASP A 1 501 ? -19.407 -29.405 14.529 1.00 61.78 501 ASP A N 1
ATOM 3970 C CA . ASP A 1 501 ? -18.527 -29.303 13.353 1.00 61.78 501 ASP A CA 1
ATOM 3971 C C . ASP A 1 501 ? -17.236 -30.151 13.435 1.00 61.78 501 ASP A C 1
ATOM 3973 O O . ASP A 1 501 ? -16.594 -30.402 12.414 1.00 61.78 501 ASP A O 1
ATOM 3977 N N . ILE A 1 502 ? -16.827 -30.587 14.634 1.00 62.50 502 ILE A N 1
ATOM 3978 C CA . ILE A 1 502 ? -15.636 -31.425 14.845 1.00 62.50 502 ILE A CA 1
ATOM 3979 C C . ILE A 1 502 ? -16.016 -32.720 15.556 1.00 62.50 502 ILE A C 1
ATOM 3981 O O . ILE A 1 502 ? -16.638 -32.710 16.618 1.00 62.50 502 ILE A O 1
ATOM 3985 N N . ILE A 1 503 ? -15.535 -33.836 15.004 1.00 61.56 503 ILE A N 1
ATOM 3986 C CA . ILE A 1 503 ? -15.548 -35.143 15.661 1.00 61.56 503 ILE A CA 1
ATOM 3987 C C . ILE A 1 503 ? -14.371 -35.182 16.640 1.00 61.56 503 ILE A C 1
ATOM 3989 O O . ILE A 1 503 ? -13.227 -35.421 16.254 1.00 61.56 503 ILE A O 1
ATOM 3993 N N . LEU A 1 504 ? -14.645 -34.910 17.911 1.00 62.09 504 LEU A N 1
ATOM 3994 C CA . LEU A 1 504 ? -13.680 -35.132 18.986 1.00 62.09 504 LEU A CA 1
ATOM 3995 C C . LEU A 1 504 ? -13.643 -36.630 19.317 1.00 62.09 504 LEU A C 1
ATOM 3997 O O . LEU A 1 504 ? -14.669 -37.309 19.226 1.00 62.09 504 LEU A O 1
ATOM 4001 N N . GLN A 1 505 ? -12.475 -37.159 19.696 1.00 55.03 505 GLN A N 1
ATOM 4002 C CA . GLN A 1 505 ? -12.400 -38.512 20.252 1.00 55.03 505 GLN A CA 1
ATOM 4003 C C . GLN A 1 505 ? -13.309 -38.576 21.483 1.00 55.03 505 GLN A C 1
ATOM 4005 O O . GLN A 1 505 ? -13.084 -37.857 22.452 1.00 55.03 505 GLN A O 1
ATOM 4010 N N . GLN A 1 506 ? -14.358 -39.397 21.407 1.00 54.66 506 GLN A N 1
ATOM 4011 C CA . GLN A 1 506 ? -15.247 -39.646 22.537 1.00 54.66 506 GLN A CA 1
ATOM 4012 C C . GLN A 1 506 ? -14.456 -40.308 23.665 1.00 54.66 506 GLN A C 1
ATOM 4014 O O . GLN A 1 506 ? -13.667 -41.225 23.416 1.00 54.66 506 GLN A O 1
ATOM 4019 N N . ASP A 1 507 ? -14.702 -39.868 24.898 1.00 55.09 507 ASP A N 1
ATOM 4020 C CA . ASP A 1 507 ? -14.184 -40.542 26.081 1.00 55.09 507 ASP A CA 1
ATOM 4021 C C . ASP A 1 507 ? -14.639 -42.010 26.065 1.00 55.09 507 ASP A C 1
ATOM 4023 O O . ASP A 1 507 ? -15.829 -42.316 25.970 1.00 55.09 507 ASP A O 1
ATOM 4027 N N . LEU A 1 508 ? -13.678 -42.932 26.178 1.00 56.28 508 LEU A N 1
ATOM 4028 C CA . LEU A 1 508 ? -13.901 -44.387 26.154 1.00 56.28 508 LEU A CA 1
ATOM 4029 C C . LEU A 1 508 ? -14.875 -44.877 27.244 1.00 56.28 508 LEU A C 1
ATOM 4031 O O . LEU A 1 508 ? -15.427 -45.968 27.116 1.00 56.28 508 LEU A O 1
ATOM 4035 N N . PHE A 1 509 ? -15.081 -44.078 28.293 1.00 58.28 509 PHE A N 1
ATOM 4036 C CA . PHE A 1 509 ? -15.859 -44.431 29.479 1.00 58.28 509 PHE A CA 1
ATOM 4037 C C . PHE A 1 509 ? -17.280 -43.845 29.501 1.00 58.28 509 PHE A C 1
ATOM 4039 O O . PHE A 1 509 ? -18.147 -44.454 30.116 1.00 58.28 509 PHE A O 1
ATOM 4046 N N . ASP A 1 510 ? -17.555 -42.735 28.801 1.00 57.59 510 ASP A N 1
ATOM 4047 C CA . ASP A 1 510 ? -18.866 -42.063 28.825 1.00 57.59 510 ASP A CA 1
ATOM 4048 C C . ASP A 1 510 ? -19.249 -41.496 27.448 1.00 57.59 510 ASP A C 1
ATOM 4050 O O . ASP A 1 510 ? -18.958 -40.353 27.096 1.00 57.59 510 ASP A O 1
ATOM 4054 N N . LYS A 1 511 ? -19.979 -42.293 26.659 1.00 56.81 511 LYS A N 1
ATOM 4055 C CA . LYS A 1 511 ? -20.387 -41.938 25.284 1.00 56.81 511 LYS A CA 1
ATOM 4056 C C . LYS A 1 511 ? -21.376 -40.761 25.192 1.00 56.81 511 LYS A C 1
ATOM 4058 O O . LYS A 1 511 ? -21.548 -40.210 24.109 1.00 56.81 511 LYS A O 1
ATOM 4063 N N . ASN A 1 512 ? -22.012 -40.373 26.304 1.00 57.19 512 ASN A N 1
ATOM 4064 C CA . ASN A 1 512 ? -23.045 -39.326 26.362 1.00 57.19 512 ASN A CA 1
ATOM 4065 C C . ASN A 1 512 ? -22.568 -37.996 26.973 1.00 57.19 512 ASN A C 1
ATOM 4067 O O . ASN A 1 512 ? -23.349 -37.042 27.043 1.00 57.19 512 ASN A O 1
ATOM 4071 N N . LYS A 1 513 ? -21.315 -37.900 27.433 1.00 64.31 513 LYS A N 1
ATOM 4072 C CA . LYS A 1 513 ? -20.796 -36.663 28.023 1.00 64.31 513 LYS A CA 1
ATOM 4073 C C . LYS A 1 513 ? -20.563 -35.634 26.917 1.00 64.31 513 LYS A C 1
ATOM 4075 O O . LYS A 1 513 ? -19.786 -35.866 25.993 1.00 64.31 513 LYS A O 1
ATOM 4080 N N . LYS A 1 514 ? -21.250 -34.488 26.995 1.00 61.47 514 LYS A N 1
ATOM 4081 C CA . LYS A 1 514 ? -20.988 -33.367 26.082 1.00 61.47 514 LYS A CA 1
ATOM 4082 C C . LYS A 1 514 ? -19.547 -32.884 26.307 1.00 61.47 514 LYS A C 1
ATOM 4084 O O . LYS A 1 514 ? -19.175 -32.694 27.468 1.00 61.47 514 LYS A O 1
ATOM 4089 N N . PRO A 1 515 ? -18.752 -32.693 25.240 1.00 64.62 515 PRO A N 1
ATOM 4090 C CA . PRO A 1 515 ? -17.367 -32.263 25.376 1.00 64.62 515 PRO A CA 1
ATOM 4091 C C . PRO A 1 515 ? -17.305 -30.889 26.045 1.00 64.62 515 PRO A C 1
ATOM 4093 O O . PRO A 1 515 ? -18.141 -30.017 25.787 1.00 64.62 515 PRO A O 1
ATOM 4096 N N . SER A 1 516 ? -16.315 -30.692 26.915 1.00 70.25 516 SER A N 1
ATOM 4097 C CA . SER A 1 516 ? -16.093 -29.397 27.561 1.00 70.25 516 SER A CA 1
ATOM 4098 C C . SER A 1 516 ? -15.737 -28.338 26.513 1.00 70.25 516 SER A C 1
ATOM 4100 O O . SER A 1 516 ? -15.032 -28.628 25.544 1.00 70.25 516 SER A O 1
ATOM 4102 N N . ALA A 1 517 ? -16.144 -27.081 26.725 1.00 71.44 517 ALA A N 1
ATOM 4103 C CA . ALA A 1 517 ? -15.775 -25.950 25.863 1.00 71.44 517 ALA A CA 1
ATOM 4104 C C . ALA A 1 517 ? -14.258 -25.892 25.590 1.00 71.44 517 ALA A C 1
ATOM 4106 O O . ALA A 1 517 ? -13.814 -25.584 24.483 1.00 71.44 517 ALA A O 1
ATOM 4107 N N . GLN A 1 518 ? -13.455 -26.262 26.591 1.00 75.88 518 GLN A N 1
ATOM 4108 C CA . GLN A 1 518 ? -11.998 -26.314 26.493 1.00 75.88 518 GLN A CA 1
ATOM 4109 C C . GLN A 1 518 ? -11.493 -27.442 25.581 1.00 75.88 518 GLN A C 1
ATOM 4111 O O . GLN A 1 518 ? -10.498 -27.258 24.882 1.00 75.88 518 GLN A O 1
ATOM 4116 N N . GLU A 1 519 ? -12.152 -28.600 25.576 1.00 78.06 519 GLU A N 1
ATOM 4117 C CA . GLU A 1 519 ? -11.800 -29.744 24.723 1.00 78.06 519 GLU A CA 1
ATOM 4118 C C . GLU A 1 519 ? -12.142 -29.454 23.264 1.00 78.06 519 GLU A C 1
ATOM 4120 O O . GLU A 1 519 ? -11.327 -29.711 22.379 1.00 78.06 519 GLU A O 1
ATOM 4125 N N . VAL A 1 520 ? -13.293 -28.818 23.026 1.00 78.38 520 VAL A N 1
ATOM 4126 C CA . VAL A 1 520 ? -13.707 -28.355 21.696 1.00 78.38 520 VAL A CA 1
ATOM 4127 C C . VAL A 1 520 ? -12.691 -27.360 21.135 1.00 78.38 520 VAL A C 1
ATOM 4129 O O . VAL A 1 520 ? -12.170 -27.560 20.037 1.00 78.38 520 VAL A O 1
ATOM 4132 N N . VAL A 1 521 ? -12.330 -26.330 21.907 1.00 80.81 521 VAL A N 1
ATOM 4133 C CA . VAL A 1 521 ? -11.329 -25.327 21.500 1.00 80.81 521 VAL A CA 1
ATOM 4134 C C . VAL A 1 521 ? -9.961 -25.969 21.264 1.00 80.81 521 VAL A C 1
ATOM 4136 O O . VAL A 1 521 ? -9.293 -25.640 20.284 1.00 80.81 521 VAL A O 1
ATOM 4139 N N . ARG A 1 522 ? -9.539 -26.918 22.109 1.00 83.25 522 ARG A N 1
ATOM 4140 C CA . ARG A 1 522 ? -8.299 -27.679 21.885 1.00 83.25 522 ARG A CA 1
ATOM 4141 C C . ARG A 1 522 ? -8.350 -28.466 20.575 1.00 83.25 522 ARG A C 1
ATOM 4143 O O . ARG A 1 522 ? -7.379 -28.408 19.826 1.00 83.25 522 ARG A O 1
ATOM 4150 N N . GLY A 1 523 ? -9.469 -29.118 20.262 1.00 81.31 523 GLY A N 1
ATOM 4151 C CA . GLY A 1 523 ? -9.691 -29.784 18.977 1.00 81.31 523 GLY A CA 1
ATOM 4152 C C . GLY A 1 523 ? -9.497 -28.837 17.789 1.00 81.31 523 GLY A C 1
ATOM 4153 O O . GLY A 1 523 ? -8.684 -29.115 16.906 1.00 81.31 523 GLY A O 1
ATOM 4154 N N . TYR A 1 524 ? -10.132 -27.661 17.816 1.00 84.12 524 TYR A N 1
ATOM 4155 C CA . TYR A 1 524 ? -9.938 -26.627 16.788 1.00 84.12 524 TYR A CA 1
ATOM 4156 C C . TYR A 1 524 ? -8.490 -26.152 16.680 1.00 84.12 524 TYR A C 1
ATOM 4158 O O . TYR A 1 524 ? -7.967 -26.018 15.576 1.00 84.12 524 TYR A O 1
ATOM 4166 N N . ILE A 1 525 ? -7.812 -25.934 17.809 1.00 84.56 525 ILE A N 1
ATOM 4167 C CA . ILE A 1 525 ? -6.405 -25.523 17.820 1.00 84.56 525 ILE A CA 1
ATOM 4168 C C . ILE A 1 525 ? -5.517 -26.605 17.194 1.00 84.56 525 ILE A C 1
ATOM 4170 O O . ILE A 1 525 ? -4.624 -26.283 16.409 1.00 84.56 525 ILE A O 1
ATOM 4174 N N . THR A 1 526 ? -5.764 -27.886 17.489 1.00 85.50 526 THR A N 1
ATOM 4175 C CA . THR A 1 526 ? -5.008 -28.985 16.867 1.00 85.50 526 THR A CA 1
ATOM 4176 C C . THR A 1 526 ? -5.228 -29.045 15.360 1.00 85.50 526 THR A C 1
ATOM 4178 O O . THR A 1 526 ? -4.258 -29.185 14.617 1.00 85.50 526 THR A O 1
ATOM 4181 N N . LEU A 1 527 ? -6.461 -28.834 14.897 1.00 85.88 527 LEU A N 1
ATOM 4182 C CA . LEU A 1 527 ? -6.788 -28.797 13.475 1.00 85.88 527 LEU A CA 1
ATOM 4183 C C . LEU A 1 527 ? -6.107 -27.611 12.774 1.00 85.88 527 LEU A C 1
ATOM 4185 O O . LEU A 1 527 ? -5.459 -27.783 11.742 1.00 85.88 527 LEU A O 1
ATOM 4189 N N . LEU A 1 528 ? -6.171 -26.419 13.373 1.00 85.19 528 LEU A N 1
ATOM 4190 C CA . LEU A 1 528 ? -5.517 -25.205 12.868 1.00 85.19 528 LEU A CA 1
ATOM 4191 C C . LEU A 1 528 ? -3.985 -25.308 12.852 1.00 85.19 528 LEU A C 1
ATOM 4193 O O . LEU A 1 528 ? -3.328 -24.675 12.022 1.00 85.19 528 LEU A O 1
ATOM 4197 N N . LYS A 1 529 ? -3.409 -26.112 13.750 1.00 85.25 529 LYS A N 1
ATOM 4198 C CA . LYS A 1 529 ? -1.977 -26.427 13.777 1.00 85.25 529 LYS A CA 1
ATOM 4199 C C . LYS A 1 529 ? -1.578 -27.430 12.690 1.00 85.25 529 LYS A C 1
ATOM 4201 O O . LYS A 1 529 ? -0.479 -27.318 12.150 1.00 85.25 529 LYS A O 1
ATOM 4206 N N . MET A 1 530 ? -2.435 -28.406 12.382 1.00 84.25 530 MET A N 1
ATOM 4207 C CA . MET A 1 530 ? -2.187 -29.403 11.331 1.00 84.25 530 MET A CA 1
ATOM 4208 C C . MET A 1 530 ? -2.288 -28.819 9.917 1.00 84.25 530 MET A C 1
ATOM 4210 O O . MET A 1 530 ? -1.658 -29.343 8.997 1.00 84.25 530 MET A O 1
ATOM 4214 N N . ASP A 1 531 ? -3.060 -27.747 9.721 1.00 84.69 531 ASP A N 1
ATOM 4215 C CA . ASP A 1 531 ? -3.221 -27.150 8.398 1.00 84.69 531 ASP A CA 1
ATOM 4216 C C . ASP A 1 531 ? -1.904 -26.579 7.833 1.00 84.69 531 ASP A C 1
ATOM 4218 O O . ASP A 1 531 ? -1.081 -25.968 8.520 1.00 84.69 531 ASP A O 1
ATOM 4222 N N . GLN A 1 532 ? -1.726 -26.732 6.519 1.00 77.62 532 GLN A N 1
ATOM 4223 C CA . GLN A 1 532 ? -0.513 -26.329 5.808 1.00 77.62 532 GLN A CA 1
ATOM 4224 C C . GLN A 1 532 ? -0.273 -24.812 5.843 1.00 77.62 532 GLN A C 1
ATOM 4226 O O . GLN A 1 532 ? 0.888 -24.393 5.779 1.00 77.62 532 GLN A O 1
ATOM 4231 N N . ALA A 1 533 ? -1.326 -23.988 5.985 1.00 76.12 533 ALA A N 1
ATOM 4232 C CA . ALA A 1 533 ? -1.166 -22.542 6.162 1.00 76.12 533 ALA A CA 1
ATOM 4233 C C . ALA A 1 533 ? -0.429 -22.204 7.466 1.00 76.12 533 ALA A C 1
ATOM 4235 O O . ALA A 1 533 ? 0.243 -21.180 7.530 1.00 76.12 533 ALA A O 1
ATOM 4236 N N . GLY A 1 534 ? -0.483 -23.093 8.465 1.00 79.12 534 GLY A N 1
ATOM 4237 C CA . GLY A 1 534 ? 0.163 -22.930 9.762 1.00 79.12 534 GLY A CA 1
ATOM 4238 C C . GLY A 1 534 ? -0.372 -21.729 10.528 1.00 79.12 534 GLY A C 1
ATOM 4239 O O . GLY A 1 534 ? 0.397 -20.828 10.852 1.00 79.12 534 GLY A O 1
ATOM 4240 N N . PHE A 1 535 ? -1.678 -21.738 10.812 1.00 83.50 535 PHE A N 1
ATOM 4241 C CA . PHE A 1 535 ? -2.348 -20.679 11.567 1.00 83.50 535 PHE A CA 1
ATOM 4242 C C . PHE A 1 535 ? -1.785 -20.536 12.981 1.00 83.50 535 PHE A C 1
ATOM 4244 O O . PHE A 1 535 ? -1.538 -19.419 13.421 1.00 83.50 535 PHE A O 1
ATOM 4251 N N . ILE A 1 536 ? -1.570 -21.654 13.683 1.00 86.00 536 ILE A N 1
ATOM 4252 C CA . ILE A 1 536 ? -1.184 -21.659 15.099 1.00 86.00 536 ILE A CA 1
ATOM 4253 C C . ILE A 1 536 ? 0.178 -22.332 15.303 1.00 86.00 536 ILE A C 1
ATOM 4255 O O . ILE A 1 536 ? 0.459 -23.392 14.739 1.00 86.00 536 ILE A O 1
ATOM 4259 N N . LYS A 1 537 ? 1.009 -21.733 16.163 1.00 84.50 537 LYS A N 1
ATOM 4260 C CA . LYS A 1 537 ? 2.289 -22.261 16.651 1.00 84.50 537 LYS A CA 1
ATOM 4261 C C . LYS A 1 537 ? 2.259 -22.375 18.185 1.00 84.50 537 LYS A C 1
ATOM 4263 O O . LYS A 1 537 ? 1.542 -21.641 18.861 1.00 84.50 537 LYS A O 1
ATOM 4268 N N . ASN A 1 538 ? 3.041 -23.302 18.740 1.00 83.75 538 ASN A N 1
ATOM 4269 C CA . ASN A 1 538 ? 3.304 -23.353 20.181 1.00 83.75 538 ASN A CA 1
ATOM 4270 C C . ASN A 1 538 ? 4.417 -22.354 20.535 1.00 83.75 538 ASN A C 1
ATOM 4272 O O . ASN A 1 538 ? 5.425 -22.290 19.824 1.00 83.75 538 ASN A O 1
ATOM 4276 N N . LYS A 1 539 ? 4.266 -21.613 21.636 1.00 75.38 539 LYS A N 1
ATOM 4277 C CA . LYS A 1 539 ? 5.349 -20.786 22.183 1.00 75.38 539 LYS A CA 1
ATOM 4278 C C . LYS A 1 539 ? 6.000 -21.533 23.351 1.00 75.38 539 LYS A C 1
ATOM 4280 O O . LYS A 1 539 ? 5.353 -21.745 24.369 1.00 75.38 539 LYS A O 1
ATOM 4285 N N . ASP A 1 540 ? 7.262 -21.936 23.199 1.00 59.44 540 ASP A N 1
ATOM 4286 C CA . ASP A 1 540 ? 7.962 -22.844 24.132 1.00 59.44 540 ASP A CA 1
ATOM 4287 C C . ASP A 1 540 ? 8.571 -22.153 25.372 1.00 59.44 540 ASP A C 1
ATOM 4289 O O . ASP A 1 540 ? 9.435 -22.700 26.056 1.00 59.44 540 ASP A O 1
ATOM 4293 N N . GLU A 1 541 ? 8.110 -20.958 25.735 1.00 55.09 541 GLU A N 1
ATOM 4294 C CA . GLU A 1 541 ? 8.619 -20.249 26.910 1.00 55.09 541 GLU A CA 1
ATOM 4295 C C . GLU A 1 541 ? 7.783 -20.607 28.152 1.00 55.09 541 GLU A C 1
ATOM 4297 O O . GLU A 1 541 ? 6.807 -19.952 28.501 1.00 55.09 541 GLU A O 1
ATOM 4302 N N . ARG A 1 542 ? 8.192 -21.688 28.831 1.00 57.59 542 ARG A N 1
ATOM 4303 C CA . ARG A 1 542 ? 7.819 -22.087 30.211 1.00 57.59 542 ARG A CA 1
ATOM 4304 C C . ARG A 1 542 ? 6.386 -22.578 30.487 1.00 57.59 542 ARG A C 1
ATOM 4306 O O . ARG A 1 542 ? 6.163 -23.093 31.579 1.00 57.59 542 ARG A O 1
ATOM 4313 N N . GLY A 1 543 ? 5.440 -22.503 29.550 1.00 54.00 543 GLY A N 1
ATOM 4314 C CA . GLY A 1 543 ? 4.062 -22.977 29.758 1.00 54.00 543 GLY A CA 1
ATOM 4315 C C . GLY A 1 543 ? 3.587 -23.981 28.708 1.00 54.00 543 GLY A C 1
ATOM 4316 O O . GLY A 1 543 ? 3.270 -23.597 27.583 1.00 54.00 543 GLY A O 1
ATOM 4317 N N . ALA A 1 544 ? 3.445 -25.259 29.078 1.00 57.47 544 ALA A N 1
ATOM 4318 C CA . ALA A 1 544 ? 2.688 -26.211 28.266 1.00 57.47 544 ALA A CA 1
ATOM 4319 C C . ALA A 1 544 ? 1.242 -25.690 28.116 1.00 57.47 544 ALA A C 1
ATOM 4321 O O . ALA A 1 544 ? 0.596 -25.403 29.123 1.00 57.47 544 ALA A O 1
ATOM 4322 N N . ASN A 1 545 ? 0.740 -25.573 26.878 1.00 74.31 545 ASN A N 1
ATOM 4323 C CA . ASN A 1 545 ? -0.599 -25.073 26.485 1.00 74.31 545 ASN A CA 1
ATOM 4324 C C . ASN A 1 545 ? -0.736 -23.578 26.134 1.00 74.31 545 ASN A C 1
ATOM 4326 O O . ASN A 1 545 ? -1.858 -23.065 26.130 1.00 74.31 545 ASN A O 1
ATOM 4330 N N . GLN A 1 546 ? 0.351 -22.882 25.801 1.00 82.44 546 GLN A N 1
ATOM 4331 C CA . GLN A 1 546 ? 0.267 -21.552 25.191 1.00 82.44 546 GLN A CA 1
ATOM 4332 C C . GLN A 1 546 ? 0.389 -21.611 23.663 1.00 82.44 546 GLN A C 1
ATOM 4334 O O . GLN A 1 546 ? 1.331 -22.189 23.115 1.00 82.44 546 GLN A O 1
ATOM 4339 N N . PHE A 1 547 ? -0.565 -20.977 22.984 1.00 85.00 547 PHE A N 1
ATOM 4340 C CA . PHE A 1 547 ? -0.667 -20.945 21.529 1.00 85.00 547 PHE A CA 1
ATOM 4341 C C . PHE A 1 547 ? -0.609 -19.508 21.014 1.00 85.00 547 PHE A C 1
ATOM 4343 O O . PHE A 1 547 ? -1.212 -18.609 21.601 1.00 85.00 547 PHE A O 1
ATOM 4350 N N . THR A 1 548 ? 0.097 -19.303 19.906 1.00 85.94 548 THR A N 1
ATOM 4351 C CA . THR A 1 548 ? 0.177 -18.023 19.193 1.00 85.94 548 THR A CA 1
ATOM 4352 C C . THR A 1 548 ? -0.254 -18.204 17.745 1.00 85.94 548 THR A C 1
ATOM 4354 O O . THR A 1 548 ? -0.037 -19.262 17.148 1.00 85.94 548 THR A O 1
ATOM 4357 N N . VAL A 1 549 ? -0.855 -17.170 17.158 1.00 87.31 549 VAL A N 1
ATOM 4358 C CA . VAL A 1 549 ? -1.153 -17.139 15.725 1.00 87.31 549 VAL A CA 1
ATOM 4359 C C . VAL A 1 549 ? 0.102 -16.676 14.984 1.00 87.31 549 VAL A C 1
ATOM 4361 O O . VAL A 1 549 ? 0.646 -15.612 15.286 1.00 87.31 549 VAL A O 1
ATOM 4364 N N . ASN A 1 550 ? 0.568 -17.476 14.021 1.00 88.69 550 ASN A N 1
ATOM 4365 C CA . ASN A 1 550 ? 1.778 -17.197 13.246 1.00 88.69 550 ASN A CA 1
ATOM 4366 C C . ASN A 1 550 ? 1.451 -16.277 12.063 1.00 88.69 550 ASN A C 1
ATOM 4368 O O . ASN A 1 550 ? 1.054 -16.722 10.982 1.00 88.69 550 ASN A O 1
ATOM 4372 N N . LEU A 1 551 ? 1.640 -14.976 12.261 1.00 87.88 551 LEU A N 1
ATOM 4373 C CA . LEU A 1 551 ? 1.345 -13.960 11.255 1.00 87.88 551 LEU A CA 1
ATOM 4374 C C . LEU A 1 551 ? 2.341 -13.998 10.090 1.00 87.88 551 LEU A C 1
ATOM 4376 O O . LEU A 1 551 ? 1.957 -13.720 8.955 1.00 87.88 551 LEU A O 1
ATOM 4380 N N . ALA A 1 552 ? 3.602 -14.368 10.330 1.00 86.75 552 ALA A N 1
ATOM 4381 C CA . ALA A 1 552 ? 4.626 -14.446 9.286 1.00 86.75 552 ALA A CA 1
ATOM 4382 C C . ALA A 1 552 ? 4.302 -15.515 8.229 1.00 86.75 552 ALA A C 1
ATOM 4384 O O . ALA A 1 552 ? 4.324 -15.239 7.029 1.00 86.75 552 ALA A O 1
ATOM 4385 N N . LYS A 1 553 ? 3.924 -16.722 8.660 1.00 87.62 553 LYS A N 1
ATOM 4386 C CA . LYS A 1 553 ? 3.575 -17.806 7.732 1.00 87.62 553 LYS A CA 1
ATOM 4387 C C . LYS A 1 553 ? 2.236 -17.558 7.034 1.00 87.62 553 LYS A C 1
ATOM 4389 O O . LYS A 1 553 ? 2.102 -17.832 5.839 1.00 87.62 553 LYS A O 1
ATOM 4394 N N . LEU A 1 554 ? 1.261 -16.986 7.746 1.00 88.62 554 LEU A N 1
ATOM 4395 C CA . LEU A 1 554 ? -0.023 -16.605 7.155 1.00 88.62 554 LEU A CA 1
ATOM 4396 C C . LEU A 1 554 ? 0.148 -15.552 6.061 1.00 88.62 554 LEU A C 1
ATOM 4398 O O . LEU A 1 554 ? -0.422 -15.698 4.984 1.00 88.62 554 LEU A O 1
ATOM 4402 N N . ARG A 1 555 ? 0.997 -14.551 6.287 1.00 88.88 555 ARG A N 1
ATOM 4403 C CA . ARG A 1 555 ? 1.363 -13.533 5.296 1.00 88.88 555 ARG A CA 1
ATOM 4404 C C . ARG A 1 555 ? 1.883 -14.147 4.000 1.00 88.88 555 ARG A C 1
ATOM 4406 O O . ARG A 1 555 ? 1.378 -13.827 2.926 1.00 88.88 555 ARG A O 1
ATOM 4413 N N . GLU A 1 556 ? 2.836 -15.073 4.081 1.00 87.94 556 GLU A N 1
ATOM 4414 C CA . GLU A 1 556 ? 3.350 -15.778 2.898 1.00 87.94 556 GLU A CA 1
ATOM 4415 C C . GLU A 1 556 ? 2.269 -16.622 2.209 1.00 87.94 556 GLU A C 1
ATOM 4417 O O . GLU A 1 556 ? 2.144 -16.596 0.982 1.00 87.94 556 GLU A O 1
ATOM 4422 N N . SER A 1 557 ? 1.446 -17.332 2.987 1.00 89.12 557 SER A N 1
ATOM 4423 C CA . SER A 1 557 ? 0.361 -18.167 2.461 1.00 89.12 557 SER A CA 1
ATOM 4424 C C . SER A 1 557 ? -0.704 -17.345 1.726 1.00 89.12 557 SER A C 1
ATOM 4426 O O . SER A 1 557 ? -1.157 -17.730 0.645 1.00 89.12 557 SER A O 1
ATOM 4428 N N . MET A 1 558 ? -1.069 -16.181 2.265 1.00 89.56 558 MET A N 1
ATOM 4429 C CA . MET A 1 558 ? -2.055 -15.284 1.665 1.00 89.56 558 MET A CA 1
ATOM 4430 C C . MET A 1 558 ? -1.518 -14.607 0.402 1.00 89.56 558 MET A C 1
ATOM 4432 O O . MET A 1 558 ? -2.216 -14.591 -0.614 1.00 89.56 558 MET A O 1
ATOM 4436 N N . LYS A 1 559 ? -0.259 -14.140 0.408 1.00 91.06 559 LYS A N 1
ATOM 4437 C CA . LYS A 1 559 ? 0.408 -13.620 -0.802 1.00 91.06 559 LYS A CA 1
ATOM 4438 C C . LYS A 1 559 ? 0.455 -14.677 -1.906 1.00 91.06 559 LYS A C 1
ATOM 4440 O O . LYS A 1 559 ? 0.131 -14.386 -3.060 1.00 91.06 559 LYS A O 1
ATOM 4445 N N . ARG A 1 560 ? 0.753 -15.929 -1.544 1.00 89.81 560 ARG A N 1
ATOM 4446 C CA . ARG A 1 560 ? 0.726 -17.063 -2.474 1.00 89.81 560 ARG A CA 1
ATOM 4447 C C . ARG A 1 560 ? -0.679 -17.323 -3.025 1.00 89.81 560 ARG A C 1
ATOM 4449 O O . ARG A 1 560 ? -0.818 -17.480 -4.236 1.00 89.81 560 ARG A O 1
ATOM 4456 N N . LYS A 1 561 ? -1.725 -17.328 -2.186 1.00 89.75 561 LYS A N 1
ATOM 4457 C CA . LYS A 1 561 ? -3.122 -17.499 -2.640 1.00 89.75 561 LYS A CA 1
ATOM 4458 C C . LYS A 1 561 ? -3.527 -16.414 -3.639 1.00 89.75 561 LYS A C 1
ATOM 4460 O O . LYS A 1 561 ? -4.168 -16.740 -4.638 1.00 89.75 561 LYS A O 1
ATOM 4465 N N . LEU A 1 562 ? -3.148 -15.156 -3.406 1.00 90.25 562 LEU A N 1
ATOM 4466 C CA . LEU A 1 562 ? -3.432 -14.060 -4.340 1.00 90.25 562 LEU A CA 1
ATOM 4467 C C . LEU A 1 562 ? -2.754 -14.276 -5.696 1.00 90.25 562 LEU A C 1
ATOM 4469 O O . LEU A 1 562 ? -3.416 -14.179 -6.730 1.00 90.25 562 LEU A O 1
ATOM 4473 N N . LEU A 1 563 ? -1.467 -14.636 -5.698 1.00 90.44 563 LEU A N 1
ATOM 4474 C CA . LEU A 1 563 ? -0.731 -14.924 -6.930 1.00 90.44 563 LEU A CA 1
ATOM 4475 C C . LEU A 1 563 ? -1.350 -16.106 -7.696 1.00 90.44 563 LEU A C 1
ATOM 4477 O O . LEU A 1 563 ? -1.566 -16.016 -8.902 1.00 90.44 563 LEU A O 1
ATOM 4481 N N . GLU A 1 564 ? -1.690 -17.196 -7.004 1.00 90.44 564 GLU A N 1
ATOM 4482 C CA . GLU A 1 564 ? -2.339 -18.362 -7.618 1.00 90.44 564 GLU A CA 1
ATOM 4483 C C . GLU A 1 564 ? -3.731 -18.028 -8.181 1.00 90.44 564 GLU A C 1
ATOM 4485 O O . GLU A 1 564 ? -4.084 -18.501 -9.263 1.00 90.44 564 GLU A O 1
ATOM 4490 N N . SER A 1 565 ? -4.507 -17.191 -7.485 1.00 90.12 565 SER A N 1
ATOM 4491 C CA . SER A 1 565 ? -5.836 -16.751 -7.939 1.00 90.12 565 SER A CA 1
ATOM 4492 C C . SER A 1 565 ? -5.729 -15.920 -9.217 1.00 90.12 565 SER A C 1
ATOM 4494 O O . SER A 1 565 ? -6.429 -16.191 -10.191 1.00 90.12 565 SER A O 1
ATOM 4496 N N . LEU A 1 566 ? -4.769 -14.996 -9.270 1.00 89.38 566 LEU A N 1
ATOM 4497 C CA . LEU A 1 566 ? -4.516 -14.191 -10.461 1.00 89.38 566 LEU A CA 1
ATOM 4498 C C . LEU A 1 566 ? -4.024 -15.029 -11.645 1.00 89.38 566 LEU A C 1
ATOM 4500 O O . LEU A 1 566 ? -4.473 -14.828 -12.775 1.00 89.38 566 LEU A O 1
ATOM 4504 N N . LEU A 1 567 ? -3.128 -15.991 -11.407 1.00 90.69 567 LEU A N 1
ATOM 4505 C CA . LEU A 1 567 ? -2.658 -16.908 -12.450 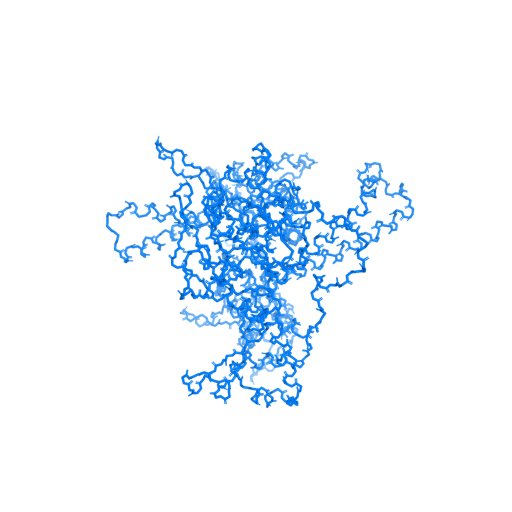1.00 90.69 567 LEU A CA 1
ATOM 4506 C C . LEU A 1 567 ? -3.797 -17.773 -12.992 1.00 90.69 567 LEU A C 1
ATOM 4508 O O . LEU A 1 567 ? -3.876 -18.000 -14.201 1.00 90.69 567 LEU A O 1
ATOM 4512 N N . ARG A 1 568 ? -4.694 -18.232 -12.113 1.00 91.94 568 ARG A N 1
ATOM 4513 C CA . ARG A 1 568 ? -5.877 -19.007 -12.492 1.00 91.94 568 ARG A CA 1
ATOM 4514 C C . ARG A 1 568 ? -6.827 -18.197 -13.371 1.00 91.94 568 ARG A C 1
ATOM 4516 O O . ARG A 1 568 ? -7.291 -18.737 -14.371 1.00 91.94 568 ARG A O 1
ATOM 4523 N N . GLU A 1 569 ? -7.094 -16.941 -13.022 1.00 90.12 569 GLU A N 1
ATOM 4524 C CA . GLU A 1 569 ? -7.999 -16.070 -13.782 1.00 90.12 569 GLU A CA 1
ATOM 4525 C C . GLU A 1 569 ? -7.405 -15.629 -15.126 1.00 90.12 569 GLU A C 1
ATOM 4527 O O . GLU A 1 569 ? -8.100 -15.660 -16.139 1.00 90.12 569 GLU A O 1
ATOM 4532 N N . ARG A 1 570 ? -6.118 -15.253 -15.166 1.00 88.56 570 ARG A N 1
ATOM 4533 C CA . ARG A 1 570 ? -5.486 -14.728 -16.390 1.00 88.56 570 ARG A CA 1
ATOM 4534 C C . ARG A 1 570 ? -5.003 -15.808 -17.355 1.00 88.56 570 ARG A C 1
ATOM 4536 O O . ARG A 1 570 ? -5.148 -15.649 -18.562 1.00 88.56 570 ARG A O 1
ATOM 4543 N N . LEU A 1 571 ? -4.378 -16.871 -16.843 1.00 87.69 571 LEU A N 1
ATOM 4544 C CA . LEU A 1 571 ? -3.648 -17.863 -17.651 1.00 87.69 571 LEU A CA 1
ATOM 4545 C C . LEU A 1 571 ? -4.243 -19.277 -17.563 1.00 87.69 571 LEU A C 1
ATOM 4547 O O . LEU A 1 571 ? -3.742 -20.203 -18.212 1.00 87.69 571 LEU A O 1
ATOM 4551 N N . GLY A 1 572 ? -5.302 -19.455 -16.773 1.00 91.06 572 GLY A N 1
ATOM 4552 C CA . GLY A 1 572 ? -6.028 -20.710 -16.624 1.00 91.06 572 GLY A CA 1
ATOM 4553 C C . GLY A 1 572 ? -5.411 -21.700 -15.629 1.00 91.06 572 GLY A C 1
ATOM 4554 O O . GLY A 1 572 ? -4.325 -21.523 -15.071 1.00 91.06 572 GLY A O 1
ATOM 4555 N N . VAL A 1 573 ? -6.130 -22.804 -15.411 1.00 92.06 573 VAL A N 1
ATOM 4556 C CA . VAL A 1 573 ? -5.841 -23.783 -14.346 1.00 92.06 573 VAL A CA 1
ATOM 4557 C C . VAL A 1 573 ? -4.548 -24.574 -14.591 1.00 92.06 573 VAL A C 1
ATOM 4559 O O . VAL A 1 573 ? -3.816 -24.856 -13.643 1.00 92.06 573 VAL A O 1
ATOM 4562 N N . ALA A 1 574 ? -4.235 -24.913 -15.847 1.00 90.50 574 ALA A N 1
ATOM 4563 C CA . ALA A 1 574 ? -3.023 -25.667 -16.193 1.00 90.50 574 ALA A CA 1
ATOM 4564 C C . ALA A 1 574 ? -1.744 -24.887 -15.844 1.00 90.50 574 ALA A C 1
ATOM 4566 O O . ALA A 1 574 ? -0.808 -25.435 -15.264 1.00 90.50 574 ALA A O 1
ATOM 4567 N N . THR A 1 575 ? -1.740 -23.584 -16.123 1.00 91.06 575 THR A N 1
ATOM 4568 C CA . THR A 1 575 ? -0.628 -22.682 -15.814 1.00 91.06 575 THR A CA 1
ATOM 4569 C C . THR A 1 575 ? -0.445 -22.521 -14.306 1.00 91.06 575 THR A C 1
ATOM 4571 O O . THR A 1 575 ? 0.671 -22.618 -13.797 1.00 91.06 575 THR A O 1
ATOM 4574 N N . CYS A 1 576 ? -1.551 -22.363 -13.572 1.00 92.00 576 CYS A N 1
ATOM 4575 C CA . CYS A 1 576 ? -1.542 -22.329 -12.110 1.00 92.00 576 CYS A CA 1
ATOM 4576 C C . CYS A 1 576 ? -0.963 -23.622 -11.508 1.00 92.00 576 CYS A C 1
ATOM 4578 O O . CYS A 1 576 ? -0.234 -23.558 -10.519 1.00 92.00 576 CYS A O 1
ATOM 4580 N N . ARG A 1 577 ? -1.231 -24.790 -12.113 1.00 91.94 577 ARG A N 1
ATOM 4581 C CA . ARG A 1 577 ? -0.648 -26.073 -11.686 1.00 91.94 577 ARG A CA 1
ATOM 4582 C C . ARG A 1 577 ? 0.874 -26.081 -11.841 1.00 91.94 577 ARG A C 1
ATOM 4584 O O . ARG A 1 577 ? 1.564 -26.451 -10.897 1.00 91.94 577 ARG A O 1
ATOM 4591 N N . ILE A 1 578 ? 1.390 -25.652 -12.995 1.00 92.25 578 ILE A N 1
ATOM 4592 C CA . ILE A 1 578 ? 2.840 -25.560 -13.239 1.00 92.25 578 ILE A CA 1
ATOM 4593 C C . ILE A 1 578 ? 3.491 -24.604 -12.233 1.00 92.25 578 ILE A C 1
ATOM 4595 O O . ILE A 1 578 ? 4.479 -24.967 -11.600 1.00 92.25 578 ILE A O 1
ATOM 4599 N N . ALA A 1 579 ? 2.910 -23.418 -12.031 1.00 91.19 579 ALA A N 1
ATOM 4600 C CA . ALA A 1 579 ? 3.418 -22.450 -11.063 1.00 91.19 579 ALA A CA 1
ATOM 4601 C C . ALA A 1 579 ? 3.442 -23.023 -9.635 1.00 91.19 579 ALA A C 1
ATOM 4603 O O . ALA A 1 579 ? 4.444 -22.882 -8.941 1.00 91.19 579 ALA A O 1
ATOM 4604 N N . ARG A 1 580 ? 2.393 -23.745 -9.216 1.00 91.12 580 ARG A N 1
ATOM 4605 C CA . ARG A 1 580 ? 2.341 -24.408 -7.903 1.00 91.12 580 ARG A CA 1
ATOM 4606 C C . ARG A 1 580 ? 3.467 -25.429 -7.726 1.00 91.12 580 ARG A C 1
ATOM 4608 O O . ARG A 1 580 ? 4.125 -25.433 -6.689 1.00 91.12 580 ARG A O 1
ATOM 4615 N N . ILE A 1 581 ? 3.716 -26.250 -8.747 1.00 92.25 581 ILE A N 1
ATOM 4616 C CA . ILE A 1 581 ? 4.797 -27.246 -8.735 1.00 92.25 581 ILE A CA 1
ATOM 4617 C C . ILE A 1 581 ? 6.162 -26.560 -8.615 1.00 92.25 581 ILE A C 1
ATOM 4619 O O . ILE A 1 581 ? 6.982 -26.982 -7.802 1.00 92.25 581 ILE A O 1
ATOM 4623 N N . LEU A 1 582 ? 6.394 -25.489 -9.379 1.00 92.25 582 LEU A N 1
ATOM 4624 C CA . LEU A 1 582 ? 7.639 -24.718 -9.320 1.00 92.25 582 LEU A CA 1
ATOM 4625 C C . LEU A 1 582 ? 7.838 -24.037 -7.958 1.00 92.25 582 LEU A C 1
ATOM 4627 O O . LEU A 1 582 ? 8.960 -23.961 -7.472 1.00 92.25 582 LEU A O 1
ATOM 4631 N N . ILE A 1 583 ? 6.766 -23.578 -7.310 1.00 91.00 583 ILE A N 1
ATOM 4632 C CA . ILE A 1 583 ? 6.843 -22.977 -5.970 1.00 91.00 583 ILE A CA 1
ATOM 4633 C C . ILE A 1 583 ? 7.196 -24.030 -4.910 1.00 91.00 583 ILE A C 1
ATOM 4635 O O . ILE A 1 583 ? 8.004 -23.762 -4.027 1.00 91.00 583 ILE A O 1
ATOM 4639 N N . GLU A 1 584 ? 6.620 -25.232 -4.987 1.00 89.56 584 GLU A N 1
ATOM 4640 C CA . GLU A 1 584 ? 6.831 -26.283 -3.979 1.00 89.56 584 GLU A CA 1
ATOM 4641 C C . GLU A 1 584 ? 8.149 -27.040 -4.145 1.00 89.56 584 GLU A C 1
ATOM 4643 O O . GLU A 1 584 ? 8.767 -27.434 -3.157 1.00 89.56 584 GLU A O 1
ATOM 4648 N N . LYS A 1 585 ? 8.572 -27.284 -5.388 1.00 89.69 585 LYS A N 1
ATOM 4649 C CA . LYS A 1 585 ? 9.790 -28.047 -5.698 1.00 89.69 585 LYS A CA 1
ATOM 4650 C C . LYS A 1 585 ? 10.998 -27.159 -5.991 1.00 89.69 585 LYS A C 1
ATOM 4652 O O . LYS A 1 585 ? 12.122 -27.653 -5.972 1.00 89.69 585 LYS A O 1
ATOM 4657 N N . GLY A 1 586 ? 10.788 -25.870 -6.245 1.00 89.94 586 GLY A N 1
ATOM 4658 C CA . GLY A 1 586 ? 11.840 -24.921 -6.584 1.00 89.94 586 GLY A CA 1
ATOM 4659 C C . GLY A 1 586 ? 12.259 -25.010 -8.053 1.00 89.94 586 GLY A C 1
ATOM 4660 O O . GLY A 1 586 ? 11.437 -24.925 -8.963 1.00 89.94 586 GLY A O 1
ATOM 4661 N N . LYS A 1 587 ? 13.568 -25.129 -8.291 1.00 92.00 587 LYS A N 1
ATOM 4662 C CA . LYS A 1 587 ? 14.160 -25.071 -9.636 1.00 92.00 587 LYS A CA 1
ATOM 4663 C C . LYS A 1 587 ? 14.018 -26.424 -10.340 1.00 92.00 587 LYS A C 1
ATOM 4665 O O . LYS A 1 587 ? 14.590 -27.403 -9.870 1.00 92.00 587 LYS A O 1
ATOM 4670 N N . LEU A 1 588 ? 13.307 -26.471 -11.467 1.00 93.56 588 LEU A N 1
ATOM 4671 C CA . LEU A 1 588 ? 13.040 -27.708 -12.216 1.00 93.56 588 LEU A CA 1
ATOM 4672 C C . LEU A 1 588 ? 13.372 -27.569 -13.704 1.00 93.56 588 LEU A C 1
ATOM 4674 O O . LEU A 1 588 ? 13.281 -26.481 -14.269 1.00 93.56 588 LEU A O 1
ATOM 4678 N N . ASP A 1 589 ? 13.714 -28.677 -14.360 1.00 92.50 589 ASP A N 1
ATOM 4679 C CA . ASP A 1 589 ? 13.827 -28.723 -15.821 1.00 92.50 589 ASP A CA 1
ATOM 4680 C C . ASP A 1 589 ? 12.457 -28.961 -16.493 1.00 92.50 589 ASP A C 1
ATOM 4682 O O . ASP A 1 589 ? 11.471 -29.344 -15.861 1.00 92.50 589 ASP A O 1
ATOM 4686 N N . GLU A 1 590 ? 12.379 -28.741 -17.809 1.00 90.69 590 GLU A N 1
ATOM 4687 C CA . GLU A 1 590 ? 11.130 -28.905 -18.572 1.00 90.69 590 GLU A CA 1
ATOM 4688 C C . GLU A 1 590 ? 10.571 -30.340 -18.480 1.00 90.69 590 GLU A C 1
ATOM 4690 O O . GLU A 1 590 ? 9.359 -30.525 -18.369 1.00 90.69 590 GLU A O 1
ATOM 4695 N N . SER A 1 591 ? 11.443 -31.357 -18.460 1.00 91.31 591 SER A N 1
ATOM 4696 C CA . SER A 1 591 ? 11.047 -32.770 -18.373 1.00 91.31 591 SER A CA 1
ATOM 4697 C C . SER A 1 591 ? 10.465 -33.130 -17.002 1.00 91.31 591 SER A C 1
ATOM 4699 O O . SER A 1 591 ? 9.447 -33.821 -16.922 1.00 91.31 591 SER A O 1
ATOM 4701 N N . GLN A 1 592 ? 11.058 -32.643 -15.905 1.00 92.50 592 GLN A N 1
ATOM 4702 C CA . GLN A 1 592 ? 10.509 -32.823 -14.559 1.00 92.50 592 GLN A CA 1
ATOM 4703 C C . GLN A 1 592 ? 9.180 -32.092 -14.410 1.00 92.50 592 GLN A C 1
ATOM 4705 O O . GLN A 1 592 ? 8.234 -32.682 -13.886 1.00 92.50 592 GLN A O 1
ATOM 4710 N N . VAL A 1 593 ? 9.069 -30.853 -14.905 1.00 93.12 593 VAL A N 1
ATOM 4711 C CA . VAL A 1 593 ? 7.799 -30.110 -14.880 1.00 93.12 593 VAL A CA 1
ATOM 4712 C C . VAL A 1 593 ? 6.721 -30.874 -15.644 1.00 93.12 593 VAL A C 1
ATOM 4714 O O . VAL A 1 593 ? 5.625 -31.039 -15.120 1.00 93.12 593 VAL A O 1
ATOM 4717 N N . GLN A 1 594 ? 7.030 -31.407 -16.829 1.00 93.75 594 GLN A N 1
ATOM 4718 C CA . GLN A 1 594 ? 6.094 -32.211 -17.618 1.00 93.75 594 GLN A CA 1
ATOM 4719 C C . GLN A 1 594 ? 5.592 -33.436 -16.833 1.00 93.75 594 GLN A C 1
ATOM 4721 O O . GLN A 1 594 ? 4.383 -33.667 -16.748 1.00 93.75 594 GLN A O 1
ATOM 4726 N N . LYS A 1 595 ? 6.512 -34.208 -16.234 1.00 93.44 595 LYS A N 1
ATOM 4727 C CA . LYS A 1 595 ? 6.184 -35.418 -15.459 1.00 93.44 595 LYS A CA 1
ATOM 4728 C C . LYS A 1 595 ? 5.341 -35.101 -14.224 1.00 93.44 595 LYS A C 1
ATOM 4730 O O . LYS A 1 595 ? 4.377 -35.809 -13.955 1.00 93.44 595 LYS A O 1
ATOM 4735 N N . LEU A 1 596 ? 5.679 -34.034 -13.497 1.00 92.25 596 LEU A N 1
ATOM 4736 C CA . LEU A 1 596 ? 4.964 -33.622 -12.285 1.00 92.25 596 LEU A CA 1
ATOM 4737 C C . LEU A 1 596 ? 3.611 -32.964 -12.592 1.00 92.25 596 LEU A C 1
ATOM 4739 O O . LEU A 1 596 ? 2.660 -33.140 -11.837 1.00 92.25 596 LEU A O 1
ATOM 4743 N N . ALA A 1 597 ? 3.504 -32.214 -13.693 1.00 90.56 597 ALA A N 1
ATOM 4744 C CA . ALA A 1 597 ? 2.268 -31.541 -14.091 1.00 90.56 597 ALA A CA 1
ATOM 4745 C C . ALA A 1 597 ? 1.270 -32.470 -14.800 1.00 90.56 597 ALA A C 1
ATOM 4747 O O . ALA A 1 597 ? 0.090 -32.109 -14.909 1.00 90.56 597 ALA A O 1
ATOM 4748 N N . MET A 1 598 ? 1.739 -33.637 -15.266 1.00 91.94 598 MET A N 1
ATOM 4749 C CA . MET A 1 598 ? 0.995 -34.590 -16.096 1.00 91.94 598 MET A CA 1
ATOM 4750 C C . MET A 1 598 ? 0.385 -33.913 -17.331 1.00 91.94 598 MET A C 1
ATOM 4752 O O . MET A 1 598 ? -0.803 -34.051 -17.617 1.00 91.94 598 MET A O 1
ATOM 4756 N N . LEU A 1 599 ? 1.201 -33.126 -18.037 1.00 91.88 599 LEU A N 1
ATOM 4757 C CA . LEU A 1 599 ? 0.808 -32.417 -19.254 1.00 91.88 599 LEU A CA 1
ATOM 4758 C C . LEU A 1 599 ? 1.608 -32.927 -20.461 1.00 91.88 599 LEU A C 1
ATOM 4760 O O . LEU A 1 599 ? 2.747 -33.377 -20.302 1.00 91.88 599 LEU A O 1
ATOM 4764 N N . PRO A 1 600 ? 1.057 -32.839 -21.684 1.00 94.50 600 PRO A N 1
ATOM 4765 C CA . PRO A 1 600 ? 1.824 -33.093 -22.895 1.00 94.50 600 PRO A CA 1
ATOM 4766 C C . PRO A 1 600 ? 3.063 -32.181 -22.979 1.00 94.50 600 PRO A C 1
ATOM 4768 O O . PRO A 1 600 ? 3.032 -31.041 -22.500 1.00 94.50 600 PRO A O 1
ATOM 4771 N N . PRO A 1 601 ? 4.161 -32.631 -23.616 1.00 91.88 601 PRO A N 1
ATOM 4772 C CA . PRO A 1 601 ? 5.397 -31.847 -23.699 1.00 91.88 601 PRO A CA 1
ATOM 4773 C C . PRO A 1 601 ? 5.198 -30.534 -24.470 1.00 91.88 601 PRO A C 1
ATOM 4775 O O . PRO A 1 601 ? 5.735 -29.497 -24.088 1.00 91.88 601 PRO A O 1
ATOM 4778 N N . LYS A 1 602 ? 4.372 -30.559 -25.526 1.00 93.94 602 LYS A N 1
ATOM 4779 C CA . LYS A 1 602 ? 4.034 -29.372 -26.323 1.00 93.94 602 LYS A CA 1
ATOM 4780 C C . LYS A 1 602 ? 3.327 -28.311 -25.473 1.00 93.94 602 LYS A C 1
ATOM 4782 O O . LYS A 1 602 ? 3.756 -27.160 -25.454 1.00 93.94 602 LYS A O 1
ATOM 4787 N N . ASP A 1 603 ? 2.304 -28.725 -24.732 1.00 93.00 603 ASP A N 1
ATOM 4788 C CA . ASP A 1 603 ? 1.490 -27.831 -23.906 1.00 93.00 603 ASP A CA 1
ATOM 4789 C C . ASP A 1 603 ? 2.297 -27.281 -22.728 1.00 93.00 603 ASP A C 1
ATOM 4791 O O . ASP A 1 603 ? 2.213 -26.096 -22.413 1.00 93.00 603 ASP A O 1
ATOM 4795 N N . THR A 1 604 ? 3.139 -28.116 -22.108 1.00 93.12 604 THR A N 1
ATOM 4796 C CA . THR A 1 604 ? 4.026 -27.697 -21.010 1.00 93.12 604 THR A CA 1
ATOM 4797 C C . THR A 1 604 ? 4.956 -26.574 -21.464 1.00 93.12 604 THR A C 1
ATOM 4799 O O . THR A 1 604 ? 5.068 -25.552 -20.785 1.00 93.12 604 THR A O 1
ATOM 4802 N N . ARG A 1 605 ? 5.567 -26.718 -22.646 1.00 91.56 605 ARG A N 1
ATOM 4803 C CA . ARG A 1 605 ? 6.448 -25.700 -23.227 1.00 91.56 605 ARG A CA 1
ATOM 4804 C C . ARG A 1 605 ? 5.712 -24.404 -23.542 1.00 91.56 605 ARG A C 1
ATOM 4806 O O . ARG A 1 605 ? 6.224 -23.331 -23.238 1.00 91.56 605 ARG A O 1
ATOM 4813 N N . GLU A 1 606 ? 4.518 -24.489 -24.124 1.00 92.69 606 GLU A N 1
ATOM 4814 C CA . GLU A 1 606 ? 3.706 -23.307 -24.424 1.00 92.69 606 GLU A CA 1
ATOM 4815 C C . GLU A 1 606 ? 3.335 -22.544 -23.143 1.00 92.69 606 GLU A C 1
ATOM 4817 O O . GLU A 1 606 ? 3.478 -21.323 -23.080 1.00 92.69 606 GLU A O 1
ATOM 4822 N N . LYS A 1 607 ? 2.919 -23.261 -22.094 1.00 92.25 607 LYS A N 1
ATOM 4823 C CA . LYS A 1 607 ? 2.516 -22.663 -20.814 1.00 92.25 607 LYS A CA 1
ATOM 4824 C C . LYS A 1 607 ? 3.703 -22.074 -20.047 1.00 92.25 607 LYS A C 1
ATOM 4826 O O . LYS A 1 607 ? 3.577 -20.980 -19.500 1.00 92.25 607 LYS A O 1
ATOM 4831 N N . LEU A 1 608 ? 4.865 -22.733 -20.057 1.00 92.12 608 LEU A N 1
ATOM 4832 C CA . LEU A 1 608 ? 6.109 -22.178 -19.505 1.00 92.12 608 LEU A CA 1
ATOM 4833 C C . LEU A 1 608 ? 6.559 -20.924 -20.266 1.00 92.12 608 LEU A C 1
ATOM 4835 O O . LEU A 1 608 ? 6.949 -19.934 -19.648 1.00 92.12 608 LEU A O 1
ATOM 4839 N N . ALA A 1 609 ? 6.440 -20.921 -21.596 1.00 90.56 609 ALA A N 1
ATOM 4840 C CA . ALA A 1 609 ? 6.741 -19.745 -22.406 1.00 90.56 609 ALA A CA 1
ATOM 4841 C C . ALA A 1 609 ? 5.780 -18.578 -22.115 1.00 90.56 609 ALA A C 1
ATOM 4843 O O . ALA A 1 609 ? 6.231 -17.440 -21.997 1.00 90.56 609 ALA A O 1
ATOM 4844 N N . GLN A 1 610 ? 4.479 -18.850 -21.941 1.00 90.00 610 GLN A N 1
ATOM 4845 C CA . GLN A 1 610 ? 3.484 -17.847 -21.533 1.00 90.00 610 GLN A CA 1
ATOM 4846 C C . GLN A 1 610 ? 3.817 -17.255 -20.156 1.00 90.00 610 GLN A C 1
ATOM 4848 O O . GLN A 1 610 ? 3.794 -16.037 -19.990 1.00 90.00 610 GLN A O 1
ATOM 4853 N N . LEU A 1 611 ? 4.184 -18.095 -19.185 1.00 89.31 611 LEU A N 1
ATOM 4854 C CA . LEU A 1 611 ? 4.589 -17.646 -17.850 1.00 89.31 611 LEU A CA 1
ATOM 4855 C C . LEU A 1 611 ? 5.829 -16.746 -17.876 1.00 89.31 611 LEU A C 1
ATOM 4857 O O . LEU A 1 611 ? 5.858 -15.732 -17.181 1.00 89.31 611 LEU A O 1
ATOM 4861 N N . ASN A 1 612 ? 6.821 -17.092 -18.695 1.00 89.62 612 ASN A N 1
ATOM 4862 C CA . ASN A 1 612 ? 8.035 -16.297 -18.863 1.00 89.62 612 ASN A CA 1
ATOM 4863 C C . ASN A 1 612 ? 7.756 -14.955 -19.555 1.00 89.62 612 ASN A C 1
ATOM 4865 O O . ASN A 1 612 ? 8.261 -13.921 -19.132 1.00 89.62 612 ASN A O 1
ATOM 4869 N N . LEU A 1 613 ? 6.896 -14.945 -20.581 1.00 88.06 613 LEU A N 1
ATOM 4870 C CA . LEU A 1 613 ? 6.505 -13.716 -21.279 1.00 88.06 613 LEU A CA 1
ATOM 4871 C C . LEU A 1 613 ? 5.854 -12.696 -20.332 1.00 88.06 613 LEU A C 1
ATOM 4873 O O . LEU A 1 613 ? 6.080 -11.497 -20.476 1.00 88.06 613 LEU A O 1
ATOM 4877 N N . HIS A 1 614 ? 5.058 -13.174 -19.374 1.00 81.88 614 HIS A N 1
ATOM 4878 C CA . HIS A 1 614 ? 4.414 -12.340 -18.360 1.00 81.88 614 HIS A CA 1
ATOM 4879 C C . HIS A 1 614 ? 5.299 -12.035 -17.139 1.00 81.88 614 HIS A C 1
ATOM 4881 O O . HIS A 1 614 ? 4.838 -11.332 -16.249 1.00 81.88 614 HIS A O 1
ATOM 4887 N N . GLY A 1 615 ? 6.538 -12.539 -17.083 1.00 84.19 615 GLY A N 1
ATOM 4888 C CA . GLY A 1 615 ? 7.484 -12.261 -15.994 1.00 84.19 615 GLY A CA 1
ATOM 4889 C C . GLY A 1 615 ? 7.309 -13.107 -14.725 1.00 84.19 615 GLY A C 1
ATOM 4890 O O . GLY A 1 615 ? 8.066 -12.935 -13.775 1.00 84.19 615 GLY A O 1
ATOM 4891 N N . PHE A 1 616 ? 6.372 -14.062 -14.699 1.00 86.75 616 PHE A N 1
ATOM 4892 C CA . PHE A 1 616 ? 6.107 -14.889 -13.510 1.00 86.75 616 PHE A CA 1
ATOM 4893 C C . PHE A 1 616 ? 7.146 -15.992 -13.272 1.00 86.75 616 PHE A C 1
ATOM 4895 O O . PHE A 1 616 ? 7.283 -16.487 -12.154 1.00 86.75 616 PHE A O 1
ATOM 4902 N N . VAL A 1 617 ? 7.837 -16.432 -14.324 1.00 89.81 617 VAL A N 1
ATOM 4903 C CA . VAL A 1 617 ? 8.848 -17.496 -14.257 1.00 89.81 617 VAL A CA 1
ATOM 4904 C C . VAL A 1 617 ? 10.115 -17.011 -14.938 1.00 89.81 617 VAL A C 1
ATOM 4906 O O . VAL A 1 617 ? 10.060 -16.450 -16.028 1.00 89.81 617 VAL A O 1
ATOM 4909 N N . GLU A 1 618 ? 11.254 -17.288 -14.317 1.00 89.69 618 GLU A N 1
ATOM 4910 C CA . GLU A 1 618 ? 12.574 -17.005 -14.867 1.00 89.69 618 GLU A CA 1
ATOM 4911 C C . GLU A 1 618 ? 13.327 -18.296 -15.192 1.00 89.69 618 GLU A C 1
ATOM 4913 O O . GLU A 1 618 ? 13.062 -19.371 -14.643 1.00 89.69 618 GLU A O 1
ATOM 4918 N N . ILE A 1 619 ? 14.287 -18.169 -16.108 1.00 90.69 619 ILE A N 1
ATOM 4919 C CA . ILE A 1 619 ? 15.178 -19.252 -16.509 1.00 90.69 619 ILE A CA 1
ATOM 4920 C C . ILE A 1 619 ? 16.532 -19.029 -15.838 1.00 90.69 619 ILE A C 1
ATOM 4922 O O . ILE A 1 619 ? 17.209 -18.035 -16.090 1.00 90.69 619 ILE A O 1
ATOM 4926 N N . GLN A 1 620 ? 16.944 -19.985 -15.012 1.00 90.25 620 GLN A N 1
ATOM 4927 C CA . GLN A 1 620 ? 18.297 -20.089 -14.490 1.00 90.25 620 GLN A CA 1
ATOM 4928 C C . GLN A 1 620 ? 19.119 -20.998 -15.402 1.00 90.25 620 GLN A C 1
ATOM 4930 O O . GLN A 1 620 ? 18.910 -22.212 -15.446 1.00 90.25 620 GLN A O 1
ATOM 4935 N N . GLU A 1 621 ? 20.102 -20.420 -16.081 1.00 89.69 621 GLU A N 1
ATOM 4936 C CA . GLU A 1 621 ? 21.090 -21.184 -16.836 1.00 89.69 621 GLU A CA 1
ATOM 4937 C C . GLU A 1 621 ? 22.178 -21.717 -15.898 1.00 89.69 621 GLU A C 1
ATOM 4939 O O . GLU A 1 621 ? 22.742 -20.972 -15.088 1.00 89.69 621 GLU A O 1
ATOM 4944 N N . VAL A 1 622 ? 22.471 -23.012 -16.010 1.00 89.31 622 VAL A N 1
ATOM 4945 C CA . VAL A 1 622 ? 23.569 -23.684 -15.310 1.00 89.31 622 VAL A CA 1
ATOM 4946 C C . VAL A 1 622 ? 24.525 -24.254 -16.363 1.00 89.31 622 VAL A C 1
ATOM 4948 O O . VAL A 1 622 ? 24.209 -25.272 -16.989 1.00 89.31 622 VAL A O 1
ATOM 4951 N N . PRO A 1 623 ? 25.672 -23.599 -16.613 1.00 89.00 623 PRO A N 1
ATOM 4952 C CA . PRO A 1 623 ? 26.605 -24.022 -17.648 1.00 89.00 623 PRO A CA 1
ATOM 4953 C C . PRO A 1 623 ? 27.405 -25.255 -17.206 1.00 89.00 623 PRO A C 1
ATOM 4955 O O . PRO A 1 623 ? 27.930 -25.287 -16.096 1.00 89.00 623 PRO A O 1
ATOM 4958 N N . LYS A 1 624 ? 27.547 -26.262 -18.080 1.00 86.88 624 LYS A N 1
ATOM 4959 C CA . LYS A 1 624 ? 28.428 -27.424 -17.827 1.00 86.88 624 LYS A CA 1
ATOM 4960 C C . LYS A 1 624 ? 29.899 -27.136 -18.126 1.00 86.88 624 LYS A C 1
ATOM 4962 O O . LYS A 1 624 ? 30.775 -27.858 -17.665 1.00 86.88 624 LYS A O 1
ATOM 4967 N N . SER A 1 625 ? 30.171 -26.121 -18.941 1.00 85.25 625 SER A N 1
ATOM 4968 C CA . SER A 1 625 ? 31.515 -25.720 -19.366 1.00 85.25 625 SER A CA 1
ATOM 4969 C C . SER A 1 625 ? 31.688 -24.215 -19.181 1.00 85.25 625 SER A C 1
ATOM 4971 O O . SER A 1 625 ? 30.709 -23.469 -19.234 1.00 85.25 625 SER A O 1
ATOM 4973 N N . ALA A 1 626 ? 32.929 -23.762 -18.995 1.00 81.12 626 ALA A N 1
ATOM 4974 C CA . ALA A 1 626 ? 33.247 -22.350 -18.765 1.00 81.12 626 ALA A CA 1
ATOM 4975 C C . ALA A 1 626 ? 32.738 -21.418 -19.885 1.00 81.12 626 ALA A C 1
ATOM 4977 O O . ALA A 1 626 ? 32.365 -20.282 -19.607 1.00 81.12 626 ALA A O 1
ATOM 4978 N N . ASP A 1 627 ? 32.622 -21.931 -21.114 1.00 80.50 627 ASP A N 1
ATOM 4979 C CA . ASP A 1 627 ? 32.191 -21.182 -22.303 1.00 80.50 627 ASP A CA 1
ATOM 4980 C C . ASP A 1 627 ? 30.707 -20.772 -22.291 1.00 80.50 627 ASP A C 1
ATOM 4982 O O . ASP A 1 627 ? 30.262 -20.052 -23.182 1.00 80.50 627 ASP A O 1
ATOM 4986 N N . ARG A 1 628 ? 29.916 -21.249 -21.313 1.00 80.62 628 ARG A N 1
ATOM 4987 C CA . ARG A 1 628 ? 28.470 -20.970 -21.160 1.00 80.62 628 ARG A CA 1
ATOM 4988 C C . ARG A 1 628 ? 27.641 -21.157 -22.442 1.00 80.62 628 ARG A C 1
ATOM 4990 O O . ARG A 1 628 ? 26.604 -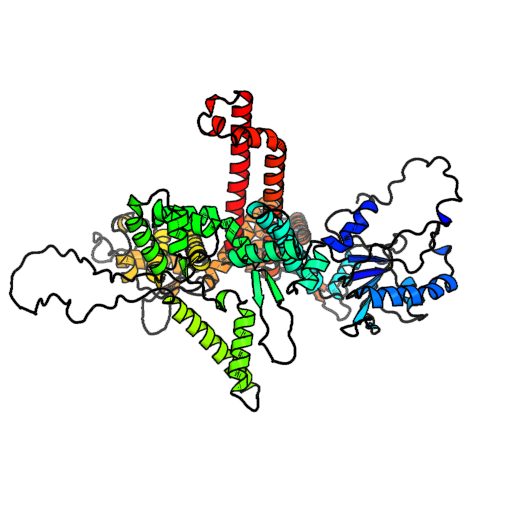20.523 -22.614 1.00 80.62 628 ARG A O 1
ATOM 4997 N N . ALA A 1 629 ? 28.074 -22.040 -23.342 1.00 84.06 629 ALA A N 1
ATOM 4998 C CA . ALA A 1 629 ? 27.379 -22.294 -24.598 1.00 84.06 629 ALA A CA 1
ATOM 4999 C C . ALA A 1 629 ? 25.973 -22.889 -24.344 1.00 84.06 629 ALA A C 1
ATOM 5001 O O . ALA A 1 629 ? 25.880 -23.888 -23.625 1.00 84.06 629 ALA A O 1
ATOM 5002 N N . PRO A 1 630 ? 24.892 -22.376 -24.973 1.00 76.69 630 PRO A N 1
ATOM 5003 C CA . PRO A 1 630 ? 23.518 -22.829 -24.710 1.00 76.69 630 PRO A CA 1
ATOM 5004 C C . PRO A 1 630 ? 23.299 -24.338 -24.898 1.00 76.69 630 PRO A C 1
ATOM 5006 O O . PRO A 1 630 ? 22.561 -24.961 -24.141 1.00 76.69 630 PRO A O 1
ATOM 5009 N N . GLY A 1 631 ? 23.993 -24.959 -25.862 1.00 81.31 631 GLY A N 1
ATOM 5010 C CA . GLY A 1 631 ? 23.920 -26.406 -26.111 1.00 81.31 631 GLY A CA 1
ATOM 5011 C C . GLY A 1 631 ? 24.561 -27.282 -25.023 1.00 81.31 631 GLY A C 1
ATOM 5012 O O . GLY A 1 631 ? 24.350 -28.492 -25.008 1.00 81.31 631 GLY A O 1
ATOM 5013 N N . ARG A 1 632 ? 25.339 -26.694 -24.104 1.00 83.62 632 ARG A N 1
ATOM 5014 C CA . ARG A 1 632 ? 25.973 -27.372 -22.959 1.00 83.62 632 ARG A CA 1
ATOM 5015 C C . ARG A 1 632 ? 25.534 -26.768 -21.619 1.00 83.62 632 ARG A C 1
ATOM 5017 O O . ARG A 1 632 ? 26.228 -26.939 -20.620 1.00 83.62 632 ARG A O 1
ATOM 5024 N N . SER A 1 633 ? 24.380 -26.109 -21.578 1.00 86.06 633 SER A N 1
ATOM 5025 C CA . SER A 1 633 ? 23.809 -25.523 -20.362 1.00 86.06 633 SER A CA 1
ATOM 5026 C C . SER A 1 633 ? 22.474 -26.182 -20.021 1.00 86.06 633 SER A C 1
ATOM 5028 O O . SER A 1 633 ? 21.686 -26.515 -20.906 1.00 86.06 633 SER A O 1
ATOM 5030 N N . PHE A 1 634 ? 22.211 -26.383 -18.730 1.00 87.12 634 PHE A N 1
ATOM 5031 C CA . PHE A 1 634 ? 20.873 -26.727 -18.253 1.00 87.12 634 PHE A CA 1
ATOM 5032 C C . PHE A 1 634 ? 20.057 -25.453 -18.059 1.00 87.12 634 PHE A C 1
ATOM 5034 O O . PHE A 1 634 ? 20.569 -24.467 -17.534 1.00 87.12 634 PHE A O 1
ATOM 5041 N N . HIS A 1 635 ? 18.788 -25.495 -18.451 1.00 89.19 635 HIS A N 1
ATOM 5042 C CA . HIS A 1 635 ? 17.842 -24.403 -18.255 1.00 89.19 635 HIS A CA 1
ATOM 5043 C C . HIS A 1 635 ? 16.842 -24.849 -17.193 1.00 89.19 635 HIS A C 1
ATOM 5045 O O . HIS A 1 635 ? 16.046 -25.760 -17.431 1.00 89.19 635 HIS A O 1
ATOM 5051 N N . LEU A 1 636 ? 16.934 -24.251 -16.009 1.00 92.50 636 LEU A N 1
ATOM 5052 C CA . LEU A 1 636 ? 16.046 -24.541 -14.892 1.00 92.50 636 LEU A CA 1
ATOM 5053 C C . LEU A 1 636 ? 15.023 -23.419 -14.757 1.00 92.50 636 LEU A C 1
ATOM 5055 O O . LEU A 1 636 ? 15.384 -22.250 -14.654 1.00 92.50 636 LEU A O 1
ATOM 5059 N N . TRP A 1 637 ? 13.753 -23.781 -14.731 1.00 93.38 637 TRP A N 1
ATOM 5060 C CA . TRP A 1 637 ? 12.642 -22.867 -14.521 1.00 93.38 637 TRP A CA 1
ATOM 5061 C C . TRP A 1 637 ? 12.408 -22.684 -13.026 1.00 93.38 637 TRP A C 1
ATOM 5063 O O . TRP A 1 637 ? 12.452 -23.654 -12.264 1.00 93.38 637 TRP A O 1
ATOM 5073 N N . TYR A 1 638 ? 12.153 -21.451 -12.598 1.00 93.19 638 TYR A N 1
ATOM 5074 C CA . TYR A 1 638 ? 11.777 -21.154 -11.217 1.00 93.19 638 TYR A CA 1
ATOM 5075 C C . TYR A 1 638 ? 10.907 -19.900 -11.128 1.00 93.19 638 TYR A C 1
ATOM 5077 O O . TYR A 1 638 ? 10.934 -19.043 -12.010 1.00 93.19 638 TYR A O 1
ATOM 5085 N N . VAL A 1 639 ? 10.136 -19.793 -10.046 1.00 92.88 639 VAL A N 1
ATOM 5086 C CA . VAL A 1 639 ? 9.272 -18.637 -9.772 1.00 92.88 639 VAL A CA 1
ATOM 5087 C C . VAL A 1 639 ? 9.969 -17.715 -8.763 1.00 92.88 639 VAL A C 1
ATOM 5089 O O . VAL A 1 639 ? 10.103 -18.095 -7.596 1.00 92.88 639 VAL A O 1
ATOM 5092 N N . PRO A 1 640 ? 10.415 -16.508 -9.155 1.00 89.62 640 PRO A N 1
ATOM 5093 C CA . PRO A 1 640 ? 10.930 -15.515 -8.216 1.00 89.62 640 PRO A CA 1
ATOM 5094 C C . PRO A 1 640 ? 9.770 -14.837 -7.463 1.00 89.62 640 PRO A C 1
ATOM 5096 O O . PRO A 1 640 ? 9.256 -13.804 -7.892 1.00 89.62 640 PRO A O 1
ATOM 5099 N N . LEU A 1 641 ? 9.354 -15.408 -6.327 1.00 88.69 641 LEU A N 1
ATOM 5100 C CA . LEU A 1 641 ? 8.181 -14.948 -5.564 1.00 88.69 641 LEU A CA 1
ATOM 5101 C C . LEU A 1 641 ? 8.228 -13.454 -5.204 1.00 88.69 641 LEU A C 1
ATOM 5103 O O . LEU A 1 641 ? 7.261 -12.739 -5.447 1.00 88.69 641 LEU A O 1
ATOM 5107 N N . GLU A 1 642 ? 9.352 -12.955 -4.679 1.00 86.88 642 GLU A N 1
ATOM 5108 C CA . GLU A 1 642 ? 9.466 -11.542 -4.287 1.00 86.88 642 GLU A CA 1
ATOM 5109 C C . GLU A 1 642 ? 9.305 -10.579 -5.464 1.00 86.88 642 GLU A C 1
ATOM 5111 O O . GLU A 1 642 ? 8.681 -9.525 -5.331 1.00 86.88 642 GLU A O 1
ATOM 5116 N N . LYS A 1 643 ? 9.862 -10.941 -6.624 1.00 86.75 643 LYS A N 1
ATOM 5117 C CA . LYS A 1 643 ? 9.729 -10.152 -7.848 1.00 86.75 643 LYS A CA 1
ATOM 5118 C C . LYS A 1 643 ? 8.282 -10.167 -8.330 1.00 86.75 643 LYS A C 1
ATOM 5120 O O . LYS A 1 643 ? 7.724 -9.100 -8.563 1.00 86.75 643 LYS A O 1
ATOM 5125 N N . CYS A 1 644 ? 7.655 -11.345 -8.360 1.00 87.88 644 CYS A N 1
ATOM 5126 C CA . CYS A 1 644 ? 6.248 -11.494 -8.733 1.00 87.88 644 CYS A CA 1
ATOM 5127 C C . CYS A 1 644 ? 5.330 -10.653 -7.835 1.00 87.88 644 CYS A C 1
ATOM 5129 O O . CYS A 1 644 ? 4.420 -9.998 -8.332 1.00 87.88 644 CYS A O 1
ATOM 5131 N N . TYR A 1 645 ? 5.571 -10.624 -6.518 1.00 89.31 645 TYR A N 1
ATOM 5132 C CA . TYR A 1 645 ? 4.773 -9.812 -5.593 1.00 89.31 645 TYR A CA 1
ATOM 5133 C C . TYR A 1 645 ? 4.960 -8.310 -5.814 1.00 89.31 645 TYR A C 1
ATOM 5135 O O . TYR A 1 645 ? 3.984 -7.564 -5.754 1.00 89.31 645 TYR A O 1
ATOM 5143 N N . LYS A 1 646 ? 6.187 -7.855 -6.098 1.00 84.88 646 LYS A N 1
ATOM 5144 C CA . LYS A 1 646 ? 6.459 -6.444 -6.416 1.00 84.88 646 LYS A CA 1
ATOM 5145 C C . LYS A 1 646 ? 5.806 -6.030 -7.733 1.00 84.88 646 LYS A C 1
ATOM 5147 O O . LYS A 1 646 ? 5.173 -4.983 -7.779 1.00 84.88 646 LYS A O 1
ATOM 5152 N N . GLU A 1 647 ? 5.920 -6.846 -8.777 1.00 83.25 647 GLU A N 1
ATOM 5153 C CA . GLU A 1 647 ? 5.275 -6.585 -10.071 1.00 83.25 647 GLU A CA 1
ATOM 5154 C C . GLU A 1 647 ? 3.750 -6.581 -9.945 1.00 83.25 647 GLU A C 1
ATOM 5156 O O . GLU A 1 647 ? 3.092 -5.666 -10.438 1.00 83.25 647 GLU A O 1
ATOM 5161 N N . LEU A 1 648 ? 3.194 -7.531 -9.191 1.00 86.12 648 LEU A N 1
ATOM 5162 C CA . LEU A 1 648 ? 1.7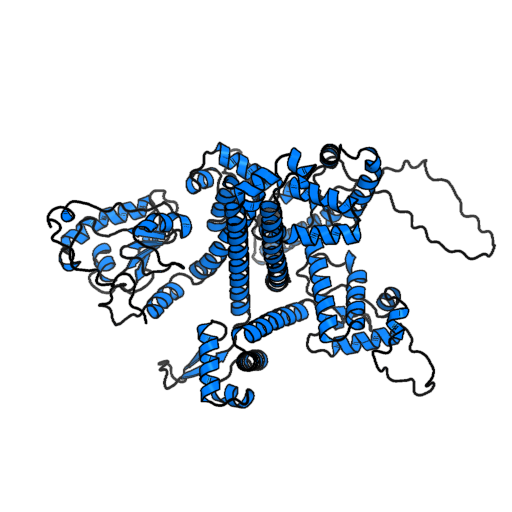67 -7.569 -8.902 1.00 86.12 648 LEU A CA 1
ATOM 5163 C C . LEU A 1 648 ? 1.297 -6.306 -8.172 1.00 86.12 648 LEU A C 1
ATOM 5165 O O . LEU A 1 648 ? 0.275 -5.730 -8.532 1.00 86.12 648 LEU A O 1
ATOM 5169 N N . LEU A 1 649 ? 2.045 -5.848 -7.169 1.00 85.62 649 LEU A N 1
ATOM 5170 C CA . LEU A 1 649 ? 1.713 -4.630 -6.434 1.00 85.62 649 LEU A CA 1
ATOM 5171 C C . LEU A 1 649 ? 1.672 -3.401 -7.359 1.00 85.62 649 LEU A C 1
ATOM 5173 O O . LEU A 1 649 ? 0.771 -2.571 -7.252 1.00 85.62 649 LEU A O 1
ATOM 5177 N N . VAL A 1 650 ? 2.617 -3.303 -8.295 1.00 82.50 650 VAL A N 1
ATOM 5178 C CA . VAL A 1 650 ? 2.682 -2.212 -9.282 1.00 82.50 650 VAL A CA 1
ATOM 5179 C C . VAL A 1 650 ? 1.507 -2.263 -10.244 1.00 82.50 650 VAL A C 1
ATOM 5181 O O . VAL A 1 650 ? 0.904 -1.229 -10.528 1.00 82.50 650 VAL A O 1
ATOM 5184 N N . ASP A 1 651 ? 1.157 -3.456 -10.719 1.00 82.69 651 ASP A N 1
ATOM 5185 C CA . ASP A 1 651 ? -0.016 -3.657 -11.562 1.00 82.69 651 ASP A CA 1
ATOM 5186 C C . ASP A 1 651 ? -1.300 -3.246 -10.830 1.00 82.69 651 ASP A C 1
ATOM 5188 O O . ASP A 1 651 ? -2.135 -2.554 -11.411 1.00 82.69 651 ASP A O 1
ATOM 5192 N N . VAL A 1 652 ? -1.445 -3.600 -9.548 1.00 86.31 652 VAL A N 1
ATOM 5193 C CA . VAL A 1 652 ? -2.600 -3.194 -8.732 1.00 86.31 652 VAL A CA 1
ATOM 5194 C C . VAL A 1 652 ? -2.669 -1.671 -8.597 1.00 86.31 652 VAL A C 1
ATOM 5196 O O . VAL A 1 652 ? -3.737 -1.097 -8.811 1.00 86.31 652 VAL A O 1
ATOM 5199 N N . TYR A 1 653 ? -1.548 -0.993 -8.331 1.00 83.00 653 TYR A N 1
ATOM 5200 C CA . TYR A 1 653 ? -1.520 0.473 -8.284 1.00 83.00 653 TYR A CA 1
ATOM 5201 C C . TYR A 1 653 ? -1.877 1.114 -9.618 1.00 83.00 653 TYR A C 1
ATOM 5203 O O . TYR A 1 653 ? -2.696 2.029 -9.650 1.00 83.00 653 TYR A O 1
ATOM 5211 N N . ARG A 1 654 ? -1.350 0.589 -10.729 1.00 82.44 654 ARG A N 1
ATOM 5212 C CA . ARG A 1 654 ? -1.712 1.068 -12.067 1.00 82.44 654 ARG A CA 1
ATOM 5213 C C . ARG A 1 654 ? -3.216 0.947 -12.310 1.00 82.44 654 ARG A C 1
ATOM 5215 O O . ARG A 1 654 ? -3.822 1.868 -12.847 1.00 82.44 654 ARG A O 1
ATOM 5222 N N . VAL A 1 655 ? -3.828 -0.171 -11.919 1.00 85.62 655 VAL A N 1
ATOM 5223 C CA . VAL A 1 655 ? -5.278 -0.353 -12.072 1.00 85.62 655 VAL A CA 1
ATOM 5224 C C . VAL A 1 655 ? -6.051 0.633 -11.193 1.00 85.62 655 VAL A C 1
ATOM 5226 O O . VAL A 1 655 ? -7.026 1.204 -11.671 1.00 85.62 655 VAL A O 1
ATOM 5229 N N . ILE A 1 656 ? -5.615 0.890 -9.955 1.00 84.56 656 ILE A N 1
ATOM 5230 C CA . ILE A 1 656 ? -6.242 1.896 -9.080 1.00 84.56 656 ILE A CA 1
ATOM 5231 C C . ILE A 1 656 ? -6.169 3.294 -9.712 1.00 84.56 656 ILE A C 1
ATOM 5233 O O . ILE A 1 656 ? -7.204 3.958 -9.798 1.00 84.56 656 ILE A O 1
ATOM 5237 N N . GLY A 1 657 ? -5.001 3.709 -10.215 1.00 82.00 657 GLY A N 1
ATOM 5238 C CA . GLY A 1 657 ? -4.837 4.991 -10.912 1.00 82.00 657 GLY A CA 1
ATOM 5239 C C . GLY A 1 657 ? -5.748 5.098 -12.139 1.00 82.00 657 GLY A C 1
ATOM 5240 O O . GLY A 1 657 ? -6.504 6.057 -12.276 1.00 82.00 657 GLY A O 1
ATOM 5241 N N . ASN A 1 658 ? -5.803 4.051 -12.971 1.00 84.94 658 ASN A N 1
ATOM 5242 C CA . ASN A 1 658 ? -6.707 3.997 -14.127 1.00 84.94 658 ASN A CA 1
ATOM 5243 C C . ASN A 1 658 ? -8.191 4.105 -13.725 1.00 84.94 658 ASN A C 1
ATOM 5245 O O . ASN A 1 658 ? -8.970 4.769 -14.409 1.00 84.94 658 ASN A O 1
ATOM 5249 N N . LEU A 1 659 ? -8.604 3.462 -12.625 1.00 87.38 659 LEU A N 1
ATOM 5250 C CA . LEU A 1 659 ? -9.977 3.556 -12.117 1.00 87.38 659 LEU A CA 1
ATOM 5251 C C . LEU A 1 659 ? -10.303 4.971 -11.624 1.00 87.38 659 LEU A C 1
ATOM 5253 O O . LEU A 1 659 ? -11.411 5.450 -11.865 1.00 87.38 659 LEU A O 1
ATOM 5257 N N . GLN A 1 660 ? -9.358 5.657 -10.975 1.00 83.25 660 GLN A N 1
ATOM 5258 C CA . GLN A 1 660 ? -9.540 7.047 -10.545 1.00 83.25 660 GLN A CA 1
ATOM 5259 C C . GLN A 1 660 ? -9.589 8.019 -11.722 1.00 83.25 660 GLN A C 1
ATOM 5261 O O . GLN A 1 660 ? -10.485 8.862 -11.777 1.00 83.25 660 GLN A O 1
ATOM 5266 N N . GLN A 1 661 ? -8.700 7.863 -12.703 1.00 83.69 661 GLN A N 1
ATOM 5267 C CA . GLN A 1 661 ? -8.757 8.633 -13.946 1.00 83.69 661 GLN A CA 1
ATOM 5268 C C . GLN A 1 661 ? -10.105 8.430 -14.642 1.00 83.69 661 GLN A C 1
ATOM 5270 O O . GLN A 1 661 ? -10.758 9.401 -15.025 1.00 83.69 661 GLN A O 1
ATOM 5275 N N . ARG A 1 662 ? -10.590 7.183 -14.704 1.00 88.44 662 ARG A N 1
ATOM 5276 C CA . ARG A 1 662 ? -11.907 6.896 -15.272 1.00 88.44 662 ARG A CA 1
ATOM 5277 C C . ARG A 1 662 ? -13.040 7.548 -14.481 1.00 88.44 662 ARG A C 1
ATOM 5279 O O . ARG A 1 662 ? -13.942 8.113 -15.090 1.00 88.44 662 ARG A O 1
ATOM 5286 N N . LYS A 1 663 ? -13.000 7.509 -13.144 1.00 87.06 663 LYS A N 1
ATOM 5287 C CA . LYS A 1 663 ? -13.979 8.199 -12.284 1.00 87.06 663 LYS A CA 1
ATOM 5288 C C . LYS A 1 663 ? -14.024 9.697 -12.602 1.00 87.06 663 LYS A C 1
ATOM 5290 O O . LYS A 1 663 ? -15.103 10.251 -12.796 1.00 87.06 663 LYS A O 1
ATOM 5295 N N . LYS A 1 664 ? -12.859 10.336 -12.718 1.00 84.69 664 LYS A N 1
ATOM 5296 C CA . LYS A 1 664 ? -12.732 11.759 -13.053 1.00 84.69 664 LYS A CA 1
ATOM 5297 C C . LYS A 1 664 ? -13.310 12.088 -14.430 1.00 84.69 664 LYS A C 1
ATOM 5299 O O . LYS A 1 664 ? -14.040 13.066 -14.559 1.00 84.69 664 LYS A O 1
ATOM 5304 N N . GLU A 1 665 ? -13.032 11.266 -15.442 1.00 86.75 665 GLU A N 1
ATOM 5305 C CA . GLU A 1 665 ? -13.621 11.421 -16.779 1.00 86.75 665 GLU A CA 1
ATOM 5306 C C . GLU A 1 665 ? -15.151 11.304 -16.755 1.00 86.75 665 GLU A C 1
ATOM 5308 O O . GLU A 1 665 ? -15.839 12.127 -17.355 1.00 86.75 665 GLU A O 1
ATOM 5313 N N . GLU A 1 666 ? -15.701 10.319 -16.039 1.00 86.25 666 GLU A N 1
ATOM 5314 C CA . GLU A 1 666 ? -17.155 10.118 -15.943 1.00 86.25 666 GLU A CA 1
ATOM 5315 C C . GLU A 1 666 ? -17.867 11.292 -15.254 1.00 86.25 666 GLU A C 1
ATOM 5317 O O . GLU A 1 666 ? -18.972 11.663 -15.671 1.00 86.25 666 GLU A O 1
ATOM 5322 N N . LEU A 1 667 ? -17.228 11.897 -14.244 1.00 86.38 667 LEU A N 1
ATOM 5323 C CA . LEU A 1 667 ? -17.705 13.117 -13.585 1.00 86.38 667 LEU A CA 1
ATOM 5324 C C . LEU A 1 667 ? -17.585 14.339 -14.507 1.00 86.38 667 LEU A C 1
ATOM 5326 O O . LEU A 1 667 ? -18.517 15.136 -14.592 1.00 86.38 667 LEU A O 1
ATOM 5330 N N . ALA A 1 668 ? -16.483 14.465 -15.252 1.00 86.56 668 ALA A N 1
ATOM 5331 C CA . ALA A 1 668 ? -16.267 15.570 -16.186 1.00 86.56 668 ALA A CA 1
ATOM 5332 C C . ALA A 1 668 ? -17.273 15.562 -17.348 1.00 86.56 668 ALA A C 1
ATOM 5334 O O . ALA A 1 668 ? -17.791 16.615 -17.719 1.00 86.56 668 ALA A O 1
ATOM 5335 N N . LEU A 1 669 ? -17.610 14.382 -17.884 1.00 86.19 669 LEU A N 1
ATOM 5336 C CA . LEU A 1 669 ? -18.638 14.223 -18.922 1.00 86.19 669 LEU A CA 1
ATOM 5337 C C . LEU A 1 669 ? -20.020 14.713 -18.461 1.00 86.19 669 LEU A C 1
ATOM 5339 O O . LEU A 1 669 ? -20.825 15.152 -19.282 1.00 86.19 669 LEU A O 1
ATOM 5343 N N . ARG A 1 670 ? -20.296 14.645 -17.154 1.00 84.38 670 ARG A N 1
ATOM 5344 C CA . ARG A 1 670 ? -21.586 14.997 -16.540 1.00 84.38 670 ARG A CA 1
ATOM 5345 C C . ARG A 1 670 ? -21.505 16.245 -15.658 1.00 84.38 670 ARG A C 1
ATOM 5347 O O . ARG A 1 670 ? -22.399 16.466 -14.845 1.00 84.38 670 ARG A O 1
ATOM 5354 N N . SER A 1 671 ? -20.501 17.100 -15.853 1.00 85.38 671 SER A N 1
ATOM 5355 C CA . SER A 1 671 ? -20.301 18.322 -15.056 1.00 85.38 671 SER A CA 1
ATOM 5356 C C . SER A 1 671 ? -21.548 19.210 -14.997 1.00 85.38 671 SER A C 1
ATOM 5358 O O . SER A 1 671 ? -21.930 19.658 -13.923 1.00 85.38 671 SER A O 1
ATOM 5360 N N . ARG A 1 672 ? -22.265 19.364 -16.118 1.00 84.25 672 ARG A N 1
ATOM 5361 C CA . ARG A 1 672 ? -23.530 20.121 -16.185 1.00 84.25 672 ARG A CA 1
ATOM 5362 C C . ARG A 1 672 ? -24.625 19.554 -15.278 1.00 84.25 672 ARG A C 1
ATOM 5364 O O . ARG A 1 672 ? -25.408 20.313 -14.720 1.00 84.25 672 ARG A O 1
ATOM 5371 N N . LEU A 1 673 ? -24.711 18.228 -15.153 1.00 83.12 673 LEU A N 1
ATOM 5372 C CA . LEU A 1 673 ? -25.677 17.575 -14.266 1.00 83.12 673 LEU A CA 1
ATOM 5373 C C . LEU A 1 673 ? -25.276 17.784 -12.801 1.00 83.12 673 LEU A C 1
ATOM 5375 O O . LEU A 1 673 ? -26.134 18.086 -11.979 1.00 83.12 673 LEU A O 1
ATOM 5379 N N . LEU A 1 674 ? -23.978 17.699 -12.491 1.00 82.94 674 LEU A N 1
ATOM 5380 C CA . LEU A 1 674 ? -23.446 17.981 -11.154 1.00 82.94 674 LEU A CA 1
ATOM 5381 C C . LEU A 1 674 ? -23.670 19.442 -10.743 1.00 82.94 674 LEU A C 1
ATOM 5383 O O . LEU A 1 674 ? -24.044 19.706 -9.606 1.00 82.94 674 LEU A O 1
ATOM 5387 N N . GLU A 1 675 ? -23.505 20.394 -11.663 1.00 84.38 675 GLU A N 1
ATOM 5388 C CA . GLU A 1 675 ? -23.821 21.807 -11.427 1.00 84.38 675 GLU A CA 1
ATOM 5389 C C . GLU A 1 675 ? -25.303 22.016 -11.108 1.00 84.38 675 GLU A C 1
ATOM 5391 O O . GLU A 1 675 ? -25.617 22.790 -10.208 1.00 84.38 675 GLU A O 1
ATOM 5396 N N . LYS A 1 676 ? -26.212 21.312 -11.801 1.00 83.94 676 LYS A N 1
ATOM 5397 C CA . LYS A 1 676 ? -27.649 21.333 -11.483 1.00 83.94 676 LYS A CA 1
ATOM 5398 C C . LYS A 1 676 ? -27.940 20.706 -10.116 1.00 83.94 676 LYS A C 1
ATOM 5400 O O . LYS A 1 676 ? -28.691 21.290 -9.348 1.00 83.94 676 LYS A O 1
ATOM 5405 N N . LEU A 1 677 ? -27.329 19.559 -9.808 1.00 80.50 677 LEU A N 1
ATOM 5406 C CA . LEU A 1 677 ? -27.476 18.848 -8.529 1.00 80.50 677 LEU A CA 1
ATOM 5407 C C . LEU A 1 677 ? -26.920 19.639 -7.339 1.00 80.50 677 LEU A C 1
ATOM 5409 O O . LEU A 1 677 ? -27.389 19.481 -6.219 1.00 80.50 677 LEU A O 1
ATOM 5413 N N . ASN A 1 678 ? -25.907 20.477 -7.560 1.00 82.25 678 ASN A N 1
ATOM 5414 C CA . ASN A 1 678 ? -25.307 21.284 -6.503 1.00 82.25 678 ASN A CA 1
ATOM 5415 C C . ASN A 1 678 ? -26.116 22.532 -6.137 1.00 82.25 678 ASN A C 1
ATOM 5417 O O . ASN A 1 678 ? -25.797 23.165 -5.127 1.00 82.25 678 ASN A O 1
ATOM 5421 N N . ARG A 1 679 ? -27.155 22.878 -6.907 1.00 83.81 679 ARG A N 1
ATOM 5422 C CA . ARG A 1 679 ? -28.046 23.990 -6.572 1.00 83.81 679 ARG A CA 1
ATOM 5423 C C . ARG A 1 679 ? -28.928 23.622 -5.373 1.00 83.81 679 ARG A C 1
ATOM 5425 O O . ARG A 1 679 ? -29.405 22.494 -5.263 1.00 83.81 679 ARG A O 1
ATOM 5432 N N . GLN A 1 680 ? -29.096 24.569 -4.451 1.00 71.25 680 GLN A N 1
ATOM 5433 C CA . GLN A 1 680 ? -29.799 24.346 -3.180 1.00 71.25 680 GLN A CA 1
ATOM 5434 C C . GLN A 1 680 ? -31.274 23.959 -3.384 1.00 71.25 680 GLN A C 1
ATOM 5436 O O . GLN A 1 680 ? -31.754 23.053 -2.713 1.00 71.25 680 GLN A O 1
ATOM 5441 N N . ASP A 1 681 ? -31.941 24.548 -4.380 1.00 71.25 681 ASP A N 1
ATOM 5442 C CA . ASP A 1 681 ? -33.321 24.240 -4.786 1.00 71.25 681 ASP A CA 1
ATOM 5443 C C . ASP A 1 681 ? -33.510 22.765 -5.186 1.00 71.25 681 ASP A C 1
ATOM 5445 O O . ASP A 1 681 ? -34.473 22.117 -4.779 1.00 71.25 681 ASP A O 1
ATOM 5449 N N . VAL A 1 682 ? -32.557 22.206 -5.934 1.00 71.69 682 VAL A N 1
ATOM 5450 C CA . VAL A 1 682 ? -32.590 20.806 -6.389 1.00 71.69 682 VAL A CA 1
ATOM 5451 C C . VAL A 1 682 ? -32.183 19.825 -5.282 1.00 71.69 682 VAL A C 1
ATOM 5453 O O . VAL A 1 682 ? -32.664 18.691 -5.270 1.00 71.69 682 VAL A O 1
ATOM 5456 N N . LYS A 1 683 ? -31.324 20.236 -4.337 1.00 71.81 683 LYS A N 1
ATOM 5457 C CA . LYS A 1 683 ? -30.971 19.415 -3.162 1.00 71.81 683 LYS A CA 1
ATOM 5458 C C . LYS A 1 683 ? -32.141 19.238 -2.204 1.00 71.81 683 LYS A C 1
ATOM 5460 O O . LYS A 1 683 ? -32.300 18.154 -1.653 1.00 71.81 683 LYS A O 1
ATOM 5465 N N . GLU A 1 684 ? -32.935 20.286 -2.012 1.00 72.19 684 GLU A N 1
ATOM 5466 C CA . GLU A 1 684 ? -34.108 20.246 -1.137 1.00 72.19 684 GLU A CA 1
ATOM 5467 C C . GLU A 1 684 ? -35.273 19.487 -1.780 1.00 72.19 684 GLU A C 1
ATOM 5469 O O . GLU A 1 684 ? -35.963 18.740 -1.093 1.00 72.19 684 GLU A O 1
ATOM 5474 N N . ASN A 1 685 ? -35.455 19.606 -3.102 1.00 74.06 685 ASN A N 1
ATOM 5475 C CA . ASN A 1 685 ? -36.510 18.910 -3.837 1.00 74.06 685 ASN A CA 1
ATOM 5476 C C . ASN A 1 685 ? -35.968 18.244 -5.113 1.00 74.06 685 ASN A C 1
ATOM 5478 O O . ASN A 1 685 ? -35.940 18.839 -6.193 1.00 74.06 685 ASN A O 1
ATOM 5482 N N . MET A 1 686 ? -35.617 16.956 -5.022 1.00 70.94 686 MET A N 1
ATOM 5483 C CA . MET A 1 686 ? -35.105 16.175 -6.163 1.00 70.94 686 MET A CA 1
ATOM 5484 C C . MET A 1 686 ? -36.122 15.983 -7.306 1.00 70.94 686 MET A C 1
ATOM 5486 O O . MET A 1 686 ? -35.757 15.547 -8.402 1.00 70.94 686 MET A O 1
ATOM 5490 N N . ASP A 1 687 ? -37.392 16.332 -7.086 1.00 72.94 687 ASP A N 1
ATOM 5491 C CA . ASP A 1 687 ? -38.450 16.276 -8.097 1.00 72.94 687 ASP A CA 1
ATOM 5492 C C . ASP A 1 687 ? -38.424 17.419 -9.115 1.00 72.94 687 ASP A C 1
ATOM 5494 O O . ASP A 1 687 ? -39.034 17.292 -10.174 1.00 72.94 687 ASP A O 1
ATOM 5498 N N . LEU A 1 688 ? -37.641 18.475 -8.868 1.00 73.62 688 LEU A N 1
ATOM 5499 C CA . LEU A 1 688 ? -37.367 19.549 -9.837 1.00 73.62 688 LEU A CA 1
ATOM 5500 C C . LEU A 1 688 ? -36.528 19.080 -11.039 1.00 73.62 688 LEU A C 1
ATOM 5502 O O . LEU A 1 688 ? -36.338 19.821 -12.007 1.00 73.62 688 LEU A O 1
ATOM 5506 N N . LEU A 1 689 ? -35.995 17.859 -10.981 1.00 77.94 689 LEU A N 1
ATOM 5507 C CA . LEU A 1 689 ? -35.144 17.289 -12.011 1.00 77.94 689 LEU A CA 1
ATOM 5508 C C . LEU A 1 689 ? -35.983 16.602 -13.105 1.00 77.94 689 LEU A C 1
ATOM 5510 O O . LEU A 1 689 ? -36.910 15.852 -12.811 1.00 77.94 689 LEU A O 1
ATOM 5514 N N . SER A 1 690 ? -35.634 16.817 -14.377 1.00 83.81 690 SER A N 1
ATOM 5515 C CA . SER A 1 690 ? -36.279 16.122 -15.503 1.00 83.81 690 SER A CA 1
ATOM 5516 C C . SER A 1 690 ? -36.086 14.604 -15.396 1.00 83.81 690 SER A C 1
ATOM 5518 O O . SER A 1 690 ? -35.021 14.151 -14.979 1.00 83.81 690 SER A O 1
ATOM 5520 N N . ASP A 1 691 ? -37.056 13.806 -15.847 1.00 83.31 691 ASP A N 1
ATOM 5521 C CA . ASP A 1 691 ? -36.959 12.338 -15.833 1.00 83.31 691 ASP A CA 1
ATOM 5522 C C . ASP A 1 691 ? -35.722 11.807 -16.583 1.00 83.31 691 ASP A C 1
ATOM 5524 O O . ASP A 1 691 ? -35.110 10.821 -16.168 1.00 83.31 691 ASP A O 1
ATOM 5528 N N . GLY A 1 692 ? -35.285 12.499 -17.643 1.00 83.69 692 GLY A N 1
ATOM 5529 C CA . GLY A 1 692 ? -34.035 12.179 -18.343 1.00 83.69 692 GLY A CA 1
ATOM 5530 C C . GLY A 1 692 ? -32.786 12.451 -17.496 1.00 83.69 692 GLY A C 1
ATOM 5531 O O . GLY A 1 692 ? -31.832 11.672 -17.518 1.00 83.69 692 GLY A O 1
ATOM 5532 N N . ASP A 1 693 ? -32.802 13.519 -16.700 1.00 84.06 693 ASP A N 1
ATOM 5533 C CA . ASP A 1 693 ? -31.724 13.864 -15.771 1.00 84.06 693 ASP A CA 1
ATOM 5534 C C . ASP A 1 693 ? -31.718 12.906 -14.556 1.00 84.06 693 ASP A C 1
ATOM 5536 O O . ASP A 1 693 ? -30.642 12.472 -14.140 1.00 84.06 693 ASP A O 1
ATOM 5540 N N . LYS A 1 694 ? -32.893 12.474 -14.062 1.00 84.62 694 LYS A N 1
ATOM 5541 C CA . LYS A 1 694 ? -33.030 11.418 -13.034 1.00 84.62 694 LYS A CA 1
ATOM 5542 C C . LYS A 1 694 ? -32.459 10.080 -13.523 1.00 84.62 694 LYS A C 1
ATOM 5544 O O . LYS A 1 694 ? -31.684 9.441 -12.812 1.00 84.62 694 LYS A O 1
ATOM 5549 N N . ALA A 1 695 ? -32.759 9.679 -14.761 1.00 86.50 695 ALA A N 1
ATOM 5550 C CA . ALA A 1 695 ? -32.196 8.466 -15.361 1.00 86.50 695 ALA A CA 1
ATOM 5551 C C . ALA A 1 695 ? -30.669 8.557 -15.555 1.00 86.50 695 ALA A C 1
ATOM 5553 O O . ALA A 1 695 ? -29.944 7.584 -15.328 1.00 86.50 695 ALA A O 1
ATOM 5554 N N . ASN A 1 696 ? -30.158 9.728 -15.945 1.00 85.50 696 ASN A N 1
ATOM 5555 C CA . ASN A 1 696 ? -28.719 9.967 -16.073 1.00 85.50 696 ASN A CA 1
ATOM 5556 C C . ASN A 1 696 ? -27.995 9.943 -14.721 1.00 85.50 696 ASN A C 1
ATOM 5558 O O . ASN A 1 696 ? -26.884 9.415 -14.656 1.00 85.50 696 ASN A O 1
ATOM 5562 N N . MET A 1 697 ? -28.623 10.457 -13.661 1.00 84.81 697 MET A N 1
ATOM 5563 C CA . MET A 1 697 ? -28.118 10.385 -12.288 1.00 84.81 697 MET A CA 1
ATOM 5564 C C . MET A 1 697 ? -28.054 8.932 -11.800 1.00 84.81 697 MET A C 1
ATOM 5566 O O . MET A 1 697 ? -26.980 8.471 -11.428 1.00 84.81 697 MET A O 1
ATOM 5570 N N . ALA A 1 698 ? -29.128 8.152 -11.959 1.00 87.56 698 ALA A N 1
ATOM 5571 C CA . ALA A 1 698 ? -29.124 6.735 -11.585 1.00 87.56 698 ALA A CA 1
ATOM 5572 C C . ALA A 1 698 ? -28.051 5.918 -12.338 1.00 87.56 698 ALA A C 1
ATOM 5574 O O . ALA A 1 698 ? -27.386 5.047 -11.769 1.00 87.56 698 ALA A O 1
ATOM 5575 N N . ASN A 1 699 ? -27.844 6.207 -13.629 1.00 89.06 699 ASN A N 1
ATOM 5576 C CA . ASN A 1 699 ? -26.772 5.589 -14.409 1.00 89.06 699 ASN A CA 1
ATOM 5577 C C . ASN A 1 699 ? -25.379 6.011 -13.921 1.00 89.06 699 ASN A C 1
ATOM 5579 O O . ASN A 1 699 ? -24.479 5.171 -13.864 1.00 89.06 699 ASN A O 1
ATOM 5583 N N . MET A 1 700 ? -25.197 7.288 -13.576 1.00 86.69 700 MET A N 1
ATOM 5584 C CA . MET A 1 700 ? -23.951 7.810 -13.018 1.00 86.69 700 MET A CA 1
ATOM 5585 C C . MET A 1 700 ? -23.620 7.117 -11.694 1.00 86.69 700 MET A C 1
ATOM 5587 O O . MET A 1 700 ? -22.534 6.551 -11.574 1.00 86.69 700 MET A O 1
ATOM 5591 N N . ASP A 1 701 ? -24.564 7.062 -10.757 1.00 88.69 701 ASP A N 1
ATOM 5592 C CA . ASP A 1 701 ? -24.364 6.455 -9.439 1.00 88.69 701 ASP A CA 1
ATOM 5593 C C . ASP A 1 701 ? -24.028 4.969 -9.548 1.00 88.69 701 ASP A C 1
ATOM 5595 O O . ASP A 1 701 ? -23.098 4.482 -8.907 1.00 88.69 701 ASP A O 1
ATOM 5599 N N . LYS A 1 702 ? -24.694 4.243 -10.454 1.00 92.81 702 LYS A N 1
ATOM 5600 C CA . LYS A 1 702 ? -24.382 2.834 -10.727 1.00 92.81 702 LYS A CA 1
ATOM 5601 C C . LYS A 1 702 ? -22.956 2.637 -11.246 1.00 92.81 702 LYS A C 1
ATOM 5603 O O . LYS A 1 702 ? -22.307 1.645 -10.901 1.00 92.81 702 LYS A O 1
ATOM 5608 N N . VAL A 1 703 ? -22.468 3.530 -12.110 1.00 91.69 703 VAL A N 1
ATOM 5609 C CA . VAL A 1 703 ? -21.091 3.471 -12.625 1.00 91.69 703 VAL A CA 1
ATOM 5610 C C . VAL A 1 703 ? -20.096 3.819 -11.518 1.00 91.69 703 VAL A C 1
ATOM 5612 O O . VAL A 1 703 ? -19.148 3.060 -11.314 1.00 91.69 703 VAL A O 1
ATOM 5615 N N . LEU A 1 704 ? -20.335 4.894 -10.764 1.00 90.00 704 LEU A N 1
ATOM 5616 C CA . LEU A 1 704 ? -19.479 5.317 -9.653 1.00 90.00 704 LEU A CA 1
ATOM 5617 C C . LEU A 1 704 ? -19.380 4.231 -8.577 1.00 90.00 704 LEU A C 1
ATOM 5619 O O . LEU A 1 704 ? -18.275 3.827 -8.220 1.00 90.00 704 LEU A O 1
ATOM 5623 N N . GLN A 1 705 ? -20.509 3.651 -8.165 1.00 91.69 705 GLN A N 1
ATOM 5624 C CA . GLN A 1 705 ? -20.553 2.571 -7.181 1.00 91.69 705 GLN A CA 1
ATOM 5625 C C . GLN A 1 705 ? -19.747 1.346 -7.635 1.00 91.69 705 GLN A C 1
ATOM 5627 O O . GLN A 1 705 ? -19.041 0.726 -6.835 1.00 91.69 705 GLN A O 1
ATOM 5632 N N . ARG A 1 706 ? -19.802 0.986 -8.925 1.00 93.19 706 ARG A N 1
ATOM 5633 C CA . ARG A 1 706 ? -19.000 -0.120 -9.480 1.00 93.19 706 ARG A CA 1
ATOM 5634 C C . ARG A 1 706 ? -17.504 0.181 -9.449 1.00 93.19 706 ARG A C 1
ATOM 5636 O O . ARG A 1 706 ? -16.722 -0.714 -9.116 1.00 93.19 706 ARG A O 1
ATOM 5643 N N . LEU A 1 707 ? -17.109 1.408 -9.789 1.00 91.56 707 LEU A N 1
ATOM 5644 C CA . LEU A 1 707 ? -15.710 1.836 -9.760 1.00 91.56 707 LEU A CA 1
ATOM 5645 C C . LEU A 1 707 ? -15.174 1.829 -8.323 1.00 91.56 707 LEU A C 1
ATOM 5647 O O . LEU A 1 707 ? -14.118 1.253 -8.072 1.00 91.56 707 LEU A O 1
ATOM 5651 N N . GLU A 1 708 ? -15.930 2.372 -7.370 1.00 88.50 708 GLU A N 1
ATOM 5652 C CA . GLU A 1 708 ? -15.546 2.423 -5.955 1.00 88.50 708 GLU A CA 1
ATOM 5653 C C . GLU A 1 708 ? -15.511 1.036 -5.310 1.00 88.50 708 GLU A C 1
ATOM 5655 O O . GLU A 1 708 ? -14.544 0.690 -4.635 1.00 88.50 708 GLU A O 1
ATOM 5660 N N . THR A 1 709 ? -16.489 0.175 -5.604 1.00 91.50 709 THR A N 1
ATOM 5661 C CA . THR A 1 709 ? -16.467 -1.221 -5.137 1.00 91.50 709 THR A CA 1
ATOM 5662 C C . THR A 1 709 ? -15.242 -1.968 -5.671 1.00 91.50 709 THR A C 1
ATOM 5664 O O . THR A 1 709 ? -14.606 -2.730 -4.942 1.00 91.50 709 THR A O 1
ATOM 5667 N N . SER A 1 710 ? -14.880 -1.747 -6.938 1.00 91.56 710 SER A N 1
ATOM 5668 C CA . SER A 1 710 ? -13.686 -2.354 -7.538 1.00 91.56 710 SER A CA 1
ATOM 5669 C C . SER A 1 710 ? -12.400 -1.814 -6.905 1.00 91.56 710 SER A C 1
ATOM 5671 O O . SER A 1 710 ? -11.497 -2.592 -6.603 1.00 91.56 710 SER A O 1
ATOM 5673 N N . LYS A 1 711 ? -12.343 -0.505 -6.629 1.00 88.94 711 LYS A N 1
ATOM 5674 C CA . LYS A 1 711 ? -11.234 0.152 -5.924 1.00 88.94 711 LYS A CA 1
ATOM 5675 C C . LYS A 1 711 ? -11.035 -0.432 -4.520 1.00 88.94 711 LYS A C 1
ATOM 5677 O O . LYS A 1 711 ? -9.915 -0.808 -4.187 1.00 88.94 711 LYS A O 1
ATOM 5682 N N . ASN A 1 712 ? -12.110 -0.616 -3.749 1.00 88.31 712 ASN A N 1
ATOM 5683 C CA . ASN A 1 712 ? -12.052 -1.207 -2.405 1.00 88.31 712 ASN A CA 1
ATOM 5684 C C . ASN A 1 712 ? -11.542 -2.659 -2.423 1.00 88.31 712 ASN A C 1
ATOM 5686 O O . ASN A 1 712 ? -10.755 -3.056 -1.566 1.00 88.31 712 ASN A O 1
ATOM 5690 N N . ARG A 1 713 ? -11.935 -3.456 -3.427 1.00 89.31 713 ARG A N 1
ATOM 5691 C CA . ARG A 1 713 ? -11.425 -4.832 -3.598 1.00 89.31 713 ARG A CA 1
ATOM 5692 C C . ARG A 1 713 ? -9.930 -4.864 -3.916 1.00 89.31 713 ARG A C 1
ATOM 5694 O O . ARG A 1 713 ? -9.219 -5.726 -3.407 1.00 89.31 713 ARG A O 1
ATOM 5701 N N . LEU A 1 714 ? -9.455 -3.941 -4.752 1.00 89.19 714 LEU A N 1
ATOM 5702 C CA . LEU A 1 714 ? -8.033 -3.833 -5.084 1.00 89.19 714 LEU A CA 1
ATOM 5703 C C . LEU A 1 714 ? -7.208 -3.347 -3.892 1.00 89.19 714 LEU A C 1
ATOM 5705 O O . LEU A 1 714 ? -6.114 -3.859 -3.672 1.00 89.19 714 LEU A O 1
ATOM 5709 N N . ASP A 1 715 ? -7.732 -2.424 -3.087 1.00 86.94 715 ASP A N 1
ATOM 5710 C CA . ASP A 1 715 ? -7.055 -1.996 -1.863 1.00 86.94 715 ASP A CA 1
ATOM 5711 C C . ASP A 1 715 ? -6.895 -3.144 -0.848 1.00 86.94 715 ASP A C 1
ATOM 5713 O O . ASP A 1 715 ? -5.823 -3.290 -0.260 1.00 86.94 715 ASP A O 1
ATOM 5717 N N . ALA A 1 716 ? -7.880 -4.041 -0.723 1.00 86.56 716 ALA A N 1
ATOM 5718 C CA . ALA A 1 716 ? -7.719 -5.249 0.091 1.00 86.56 716 ALA A CA 1
ATOM 5719 C C . ALA A 1 716 ? -6.538 -6.123 -0.389 1.00 86.56 716 ALA A C 1
ATOM 5721 O O . ALA A 1 716 ? -5.805 -6.687 0.427 1.00 86.56 716 ALA A O 1
ATOM 5722 N N . MET A 1 717 ? -6.285 -6.188 -1.705 1.00 88.25 717 MET A N 1
ATOM 5723 C CA . MET A 1 717 ? -5.094 -6.856 -2.252 1.00 88.25 717 MET A CA 1
ATOM 5724 C C . MET A 1 717 ? -3.803 -6.094 -1.922 1.00 88.25 717 MET A C 1
ATOM 5726 O O . MET A 1 717 ? -2.811 -6.721 -1.549 1.00 88.25 717 MET A O 1
ATOM 5730 N N . VAL A 1 718 ? -3.805 -4.757 -2.017 1.00 87.56 718 VAL A N 1
ATOM 5731 C CA . VAL A 1 718 ? -2.664 -3.910 -1.611 1.00 87.56 718 VAL A CA 1
ATOM 5732 C C . VAL A 1 718 ? -2.316 -4.151 -0.147 1.00 87.56 718 VAL A C 1
ATOM 5734 O O . VAL A 1 718 ? -1.139 -4.306 0.181 1.00 87.56 718 VAL A O 1
ATOM 5737 N N . MET A 1 719 ? -3.325 -4.232 0.721 1.00 86.88 719 MET A N 1
ATOM 5738 C CA . MET A 1 719 ? -3.135 -4.490 2.142 1.00 86.88 719 MET A CA 1
ATOM 5739 C C . MET A 1 719 ? -2.399 -5.814 2.372 1.00 86.88 719 MET A C 1
ATOM 5741 O O . MET A 1 719 ? -1.422 -5.841 3.112 1.00 86.88 719 MET A O 1
ATOM 5745 N N . ILE A 1 720 ? -2.803 -6.892 1.693 1.00 87.38 720 ILE A N 1
ATOM 5746 C CA . ILE A 1 720 ? -2.161 -8.208 1.830 1.00 87.38 720 ILE A CA 1
ATOM 5747 C C . ILE A 1 720 ? -0.747 -8.226 1.235 1.00 87.38 720 ILE A C 1
ATOM 5749 O O . ILE A 1 720 ? 0.099 -8.960 1.727 1.00 87.38 720 ILE A O 1
ATOM 5753 N N . LEU A 1 721 ? -0.481 -7.484 0.156 1.00 85.69 721 LEU A N 1
ATOM 5754 C CA . LEU A 1 721 ? 0.819 -7.506 -0.525 1.00 85.69 721 LEU A CA 1
ATOM 5755 C C . LEU A 1 721 ? 1.870 -6.619 0.160 1.00 85.69 721 LEU A C 1
ATOM 5757 O O . LEU A 1 721 ? 3.038 -7.020 0.243 1.00 85.69 721 LEU A O 1
ATOM 5761 N N . ARG A 1 722 ? 1.471 -5.426 0.622 1.00 82.62 722 ARG A N 1
ATOM 5762 C CA . ARG A 1 722 ? 2.365 -4.396 1.177 1.00 82.62 722 ARG A CA 1
ATOM 5763 C C . ARG A 1 722 ? 2.326 -4.313 2.702 1.00 82.62 722 ARG A C 1
ATOM 5765 O O . ARG A 1 722 ? 3.391 -4.225 3.313 1.00 82.62 722 ARG A O 1
ATOM 5772 N N . ASP A 1 723 ? 1.131 -4.230 3.286 1.00 74.88 723 ASP A N 1
ATOM 5773 C CA . ASP A 1 723 ? 0.962 -3.861 4.701 1.00 74.88 723 ASP A CA 1
ATOM 5774 C C . ASP A 1 723 ? 1.107 -5.072 5.618 1.00 74.88 723 ASP A C 1
ATOM 5776 O O . ASP A 1 723 ? 1.803 -4.997 6.634 1.00 74.88 723 ASP A O 1
ATOM 5780 N N . PHE A 1 724 ? 0.482 -6.180 5.217 1.00 72.44 724 PHE A N 1
ATOM 5781 C CA . PHE A 1 724 ? 0.717 -7.506 5.757 1.00 72.44 724 PHE A CA 1
ATOM 5782 C C . PHE A 1 724 ? 1.940 -8.093 5.064 1.00 72.44 724 PHE A C 1
ATOM 5784 O O . PHE A 1 724 ? 2.899 -8.404 5.788 1.00 72.44 724 PHE A O 1
#

Foldseek 3Di:
DPDDPVPPPDPDDDDDPPPPQQPDFDDWLAAAAAQEEEADDDLCLDPDDDDPVCQNVCCQQPSYTYDYLARGDDPDPVVADLVNSLVSLVVVLVVCQARVYQEYEYQAPVSVCSNVVPDDDDDAAWDPDWRAHPVNPDTYTYGYFYHSDPVPPPADSVNRVVRCCVRVPVCVSLVLLLLSLLLLLLLLLCCVQPRDLLSLLSSVCSNPPKDFLVVSCVSSVDDSVSSVVSVVQCLQQLQKAKDQPDCDVPDRDTIIIGGDSVSSLLVLCLVVLLVVLCVPLNPLSSVVQVVCNNRVWDFPVRVCVVVVVPNVCVVSNQVSVVVCLLLVQKFWDDPCSSHDPVVQLVVQLVVLCVVDPDDDPVNSVVSSVVSVVVVVVVVVVSNCPQWDQPPDDPPPDPDPDDDDDDDDDDDDDPPDPDRPTGGHRPTIMHGDSFLVLQVLLQLVVLVVLCVPPHNLLSLLSVLQCVVQSVVDDGLPDFKTDWDFLVSSLVVDDPVSLPPPSDDQPADPPDNPDRDDSSSSSVRSQVVCCPDPLRQWDDDPDPDDGIIIGGPNSNLVVVLLVVLLVVCCVPVNDLLSLLQVCQVVVPWAALVVSCVSSVDDSVVSVVSLVVCVVVVQKDWDWAAPDPVSDPVRITTIIHGPSLVSLSVVLSVLSSVSSVLSVVLVVLCVVCVVLVVVCPDPVCVVPVPVDDPVSVVSVVVNVVSNVVSSVVSVVSVSVNSSSPRD

Sequence (724 aa):
MPKSPYFKKTASASKLNTSDPLNKTIPDYIDYDLRVLFVGINPGLVDRPLTFKDDVLLTTDYGLGITNLSTRTTRKASDLTVAEQRANAPELTAKLAKYRPQVACFVGKGIYEIFSGRKKGVAMGLQPETIDWANGQGQTKLFVMPSTSGIVSAYQKPDKLKQVERNLDGSLLTHSCILSFIGSSNREIIEEEFGLFPSNVAHQVLMKGRLSLVDIVRFTKLTQRQVRESLTVLIQHGLCYFTEPVQNLTVREPTFYQMDANKIMFRLRMGSILRLTEETFNKEGTEICTQLFLHGRLTLTGLKECLAHDIDNWKSYLRTFTEMANKRYITAVLPEHSRSALDRLLAAEEKEAEKYTITTTKELQAIKRAAYDQIQAEFNVDEMAGMKRKAVDAMDFPSKRFALDNDMDGAGGQRKEEELIEVDETVYFTVNYDKYNMIFRNNIIVDFATERVNRTAGQVIKAFFEFGKDGMKSVKENDTPSATPMHIANLLSSDILTQGDIILQQDLFDKNKKPSAQEVVRGYITLLKMDQAGFIKNKDERGANQFTVNLAKLRESMKRKLLESLLRERLGVATCRIARILIEKGKLDESQVQKLAMLPPKDTREKLAQLNLHGFVEIQEVPKSADRAPGRSFHLWYVPLEKCYKELLVDVYRVIGNLQQRKKEELALRSRLLEKLNRQDVKENMDLLSDGDKANMANMDKVLQRLETSKNRLDAMVMILRDF

InterPro domains:
  IPR005122 Uracil-DNA glycosylase-like [PF03167] (27-162)
  IPR008806 RNA polymerase III Rpc82, C -terminal [PF05645] (320-558)
  IPR013197 RNA polymerase III subunit RPC82-related, helix-turn-helix [PF08221] (188-243)
  IPR015637 Uracil DNA glycosylase family 2 [cd10028] (26-162)
  IPR036388 Winged helix-like DNA-binding domain superfamily [G3DSA:1.10.10.10] (185-256)
  IPR036388 Winged helix-like DNA-binding domain 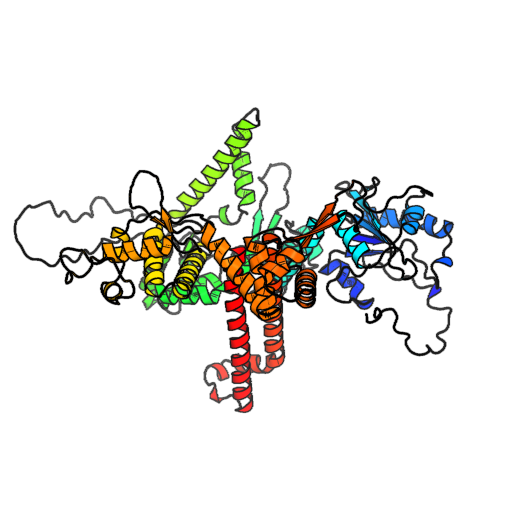superfamily [G3DSA:1.10.10.10] (261-338)
  IPR036388 Winged helix-like DNA-binding domain superfamily [G3DSA:1.10.10.10] (432-550)
  IPR036388 Winged helix-like DNA-binding domain superfamily [G3DSA:1.10.10.10] (552-640)
  IPR036390 Winged helix DNA-binding domain superfamily [SSF46785] (560-643)
  IPR036895 Uracil-DNA glycosylase-like domain superfamily [G3DSA:3.40.470.10] (44-170)
  IPR036895 Uracil-DNA glycosylase-like domain superfamily [SSF52141] (25-162)
  IPR039748 DNA-directed RNA polymerase III subunit RPC3 [PTHR12949] (188-724)
  IPR055207 DNA-directed RNA polymerase III subunit RPC3, winged-helix domain [PF22536] (563-639)